Protein AF-A0A9N9TSX3-F1 (afdb_monomer_lite)

Radius of gyration: 35.43 Å; chains: 1; bounding box: 105×68×102 Å

Organism: Phyllotreta striolata (NCBI:txid444603)

Foldseek 3Di:
DPDPPPVVVVVVVVVVPPDDDDDDDDDDDDDDDDDPCQDWFDQQPDIDGLVVLVVVVLVLCVLCLVVVVVLCCVLVVPCVVVVLLVLLVVVVDAAQAEEEEELCQLCSSVVSNQVVCVVVVHYNAAYEYEYQHVVSNVNNVVVCVVVVGDPVRYHYDHDDLLDDPAAFQAGQEYEYEQGLLSRRCSLSSLLSRNRNHHVNHDYGYHHQAADPDPVVNVVCLCCQQQPQLVVCCVRSVGSPSSSSSSSSRVVDDHPVVVVVSNVVSPDDDPPVPPDPDDPPVVVVVVPPDDDDDDDDDDDDPVRVVVVVVVVVVVVLVVLLVVLVVSLVVLVVLLVVLVVVVVVLVVVLVVLVVLLVVLVVLLVVLVVLVVVLVVVVVVVVVVVCVVVPDDDDDDDDDDDDDDDDPDPDPPPPCPVVVVCPVVPVCPPPVVVVVPDDDDDDDDDDDPVVVSVVSSVVSVVSSVVSVVSVVVSSVVVSVSVVVVVVSVVSSVVSVVSSVVSVVVSVVSVVVVVVD

Sequence (513 aa):
MAVSWNKVNRLFTRLLDRKFVPFNTRYLAHEATTENNDKDTHFGFQTVKASEKHKKVYEVFENVANKYDLMNDAMSMGIHRFWKDYFMLSLSPTDNTKLLDVAGGTGDISFRFLNYVKNENLKNCHVTVLDINPHMLDVGQQRSKALKHDPNMIAWKEGNAEQLDLEDDSFDAYTIAFGIRNCTYIDKVLSEAYRVLKPGGRFMCMEFSHVHYPYFQWLYDKYSFQVVPVMGQILAGDWNSYQYLVESIRQFPTQENFKLMIEEAGFRSNNPFEEEDVDDETFLRNSRRPPPSTNNAQPTFEDQMQSFAEKKRAIEERTVTSTERSISILRDSEQIGIATAEELSRQREKLEKTDKQLDEINSTLRFSQKHINGIKSVFSSLKNYMAGRSDSPNSTTSSSTPSTVKQSTSNQNLEEKLSTYDRYDNHPATRLRERGYDEVNHSSSGSKDFSARLDANLQEMCSNITRLKGLASELGTEIDSQNDLIGNITDKAELADITITRQNKDMARILKK

Structure (mmCIF, N/CA/C/O backbone):
data_AF-A0A9N9TSX3-F1
#
_entry.id   AF-A0A9N9TSX3-F1
#
loop_
_atom_site.group_PDB
_atom_site.id
_atom_site.type_symbol
_atom_site.label_atom_id
_atom_site.label_alt_id
_atom_site.label_comp_id
_atom_site.label_asym_id
_atom_site.label_entity_id
_atom_site.label_seq_id
_atom_site.pdbx_PDB_ins_code
_atom_site.Cartn_x
_atom_site.Cartn_y
_atom_site.Cartn_z
_atom_site.occupancy
_atom_site.B_iso_or_equiv
_atom_site.auth_seq_id
_atom_site.auth_comp_id
_atom_site.auth_asym_id
_atom_site.auth_atom_id
_atom_site.pdbx_PDB_model_num
ATOM 1 N N . MET A 1 1 ? 17.334 -21.600 45.713 1.00 37.16 1 MET A N 1
ATOM 2 C CA . MET A 1 1 ? 16.417 -21.118 44.655 1.00 37.16 1 MET A CA 1
ATOM 3 C C . MET A 1 1 ? 16.536 -21.998 43.411 1.00 37.16 1 MET A C 1
ATOM 5 O O . MET A 1 1 ? 17.105 -21.581 42.417 1.00 37.16 1 MET A O 1
ATOM 9 N N . ALA A 1 2 ? 16.048 -23.240 43.474 1.00 38.75 2 ALA A N 1
ATOM 10 C CA . ALA A 1 2 ? 16.158 -24.194 42.366 1.00 38.75 2 ALA A CA 1
ATOM 11 C C . ALA A 1 2 ? 15.008 -25.216 42.407 1.00 38.75 2 ALA A C 1
ATOM 13 O O . ALA A 1 2 ? 15.254 -26.399 42.578 1.00 38.75 2 ALA A O 1
ATOM 14 N N . VAL A 1 3 ? 13.743 -24.769 42.335 1.00 33.75 3 VAL A N 1
ATOM 15 C CA . VAL A 1 3 ? 12.585 -25.693 42.203 1.00 33.75 3 VAL A CA 1
ATOM 16 C C . VAL A 1 3 ? 11.452 -25.163 41.293 1.00 33.75 3 VAL A C 1
ATOM 18 O O . VAL A 1 3 ? 10.605 -25.942 40.874 1.00 33.75 3 VAL A O 1
ATOM 21 N N . SER A 1 4 ? 11.423 -23.893 40.864 1.00 39.69 4 SER A N 1
ATOM 22 C CA . SER A 1 4 ? 10.224 -23.339 40.186 1.00 39.69 4 SER A CA 1
ATOM 23 C C . SER A 1 4 ? 10.300 -23.151 38.660 1.00 39.69 4 SER A C 1
ATOM 25 O O . SER A 1 4 ? 9.428 -22.495 38.100 1.00 39.69 4 SER A O 1
ATOM 27 N N . TRP A 1 5 ? 11.288 -23.724 37.962 1.00 34.72 5 TRP A N 1
ATOM 28 C CA . TRP A 1 5 ? 11.403 -23.593 36.493 1.00 34.72 5 TRP A CA 1
ATOM 29 C C . TRP A 1 5 ? 11.034 -24.862 35.701 1.00 34.72 5 TRP A C 1
ATOM 31 O O . TRP A 1 5 ? 10.618 -24.774 34.549 1.00 34.72 5 TRP A O 1
ATOM 41 N N . ASN A 1 6 ? 11.034 -26.043 36.330 1.00 35.22 6 ASN A N 1
ATOM 42 C CA . ASN A 1 6 ? 10.701 -27.299 35.638 1.00 35.22 6 ASN A CA 1
ATOM 43 C C . ASN A 1 6 ? 9.190 -27.567 35.493 1.00 35.22 6 ASN A C 1
ATOM 45 O O . ASN A 1 6 ? 8.799 -28.430 34.711 1.00 35.22 6 ASN A O 1
ATOM 49 N N . LYS A 1 7 ? 8.317 -26.841 36.211 1.00 37.84 7 LYS A N 1
ATOM 50 C CA . LYS A 1 7 ? 6.851 -26.995 36.087 1.00 37.84 7 LYS A CA 1
ATOM 51 C C . LYS A 1 7 ? 6.246 -26.181 34.940 1.00 37.84 7 LYS A C 1
ATOM 53 O O . LYS A 1 7 ? 5.290 -26.648 34.331 1.00 37.84 7 LYS A O 1
ATOM 58 N N . VAL A 1 8 ? 6.824 -25.024 34.610 1.00 40.41 8 VAL A N 1
ATOM 59 C CA . VAL A 1 8 ? 6.341 -24.166 33.512 1.00 40.41 8 VAL A CA 1
ATOM 60 C C . VAL A 1 8 ? 6.709 -24.772 32.156 1.00 40.41 8 VAL A C 1
ATOM 62 O O . VAL A 1 8 ? 5.859 -24.882 31.276 1.00 40.41 8 VAL A O 1
ATOM 65 N N . ASN A 1 9 ? 7.924 -25.317 32.029 1.00 35.12 9 ASN A N 1
ATOM 66 C CA . ASN A 1 9 ? 8.385 -25.915 30.774 1.00 35.12 9 ASN A CA 1
ATOM 67 C C . ASN A 1 9 ? 7.628 -27.208 30.401 1.00 35.12 9 ASN A C 1
ATOM 69 O O . ASN A 1 9 ? 7.469 -27.531 29.228 1.00 35.12 9 ASN A O 1
ATOM 73 N N . ARG A 1 10 ? 7.097 -27.928 31.403 1.00 34.97 10 ARG A N 1
ATOM 74 C CA . ARG A 1 10 ? 6.355 -29.191 31.228 1.00 34.97 10 ARG A CA 1
ATOM 75 C C . ARG A 1 10 ? 4.875 -28.996 30.870 1.00 34.97 10 ARG A C 1
ATOM 77 O O . ARG A 1 10 ? 4.250 -29.929 30.369 1.00 34.97 10 ARG A O 1
ATOM 84 N N . LEU A 1 11 ? 4.316 -27.807 31.127 1.00 35.78 11 LEU A N 1
ATOM 85 C CA . LEU A 1 11 ? 2.989 -27.416 30.636 1.00 35.78 11 LEU A CA 1
ATOM 86 C C . LEU A 1 11 ? 3.060 -26.918 29.185 1.00 35.78 11 LEU A C 1
ATOM 88 O O . LEU A 1 11 ? 2.173 -27.233 28.399 1.00 35.78 11 LEU A O 1
ATOM 92 N N . PHE A 1 12 ? 4.143 -26.222 28.823 1.00 34.81 12 PHE A N 1
ATOM 93 C CA . PHE A 1 12 ? 4.349 -25.695 27.471 1.00 34.81 12 PHE A CA 1
ATOM 94 C C . PHE A 1 12 ? 4.609 -26.800 26.431 1.00 34.81 12 PHE A C 1
ATOM 96 O O . PHE A 1 12 ? 4.052 -26.761 25.339 1.00 34.81 12 PHE A O 1
ATOM 103 N N . THR A 1 13 ? 5.351 -27.855 26.789 1.00 36.75 13 THR A N 1
ATOM 104 C CA . THR A 1 13 ? 5.583 -29.010 25.893 1.00 36.75 13 THR A CA 1
ATOM 105 C C . THR A 1 13 ? 4.351 -29.903 25.714 1.00 36.75 13 THR A C 1
ATOM 107 O O . THR A 1 13 ? 4.156 -30.469 24.647 1.00 36.75 13 THR A O 1
ATOM 110 N N . ARG A 1 14 ? 3.448 -29.986 26.703 1.00 33.41 14 ARG A N 1
ATOM 111 C CA . ARG A 1 14 ? 2.209 -30.784 26.583 1.00 33.41 14 ARG A CA 1
ATOM 112 C C . ARG A 1 14 ? 1.110 -30.131 25.740 1.00 33.41 14 ARG A C 1
ATOM 114 O O . ARG A 1 14 ? 0.177 -30.827 25.346 1.00 33.41 14 ARG A O 1
ATOM 121 N N . LEU A 1 15 ? 1.212 -28.830 25.466 1.00 31.92 15 LEU A N 1
ATOM 122 C CA . LEU A 1 15 ? 0.281 -28.096 24.602 1.00 31.92 15 LEU A CA 1
ATOM 123 C C . LEU A 1 15 ? 0.704 -28.094 23.123 1.00 31.92 15 LEU A C 1
ATOM 125 O O . LEU A 1 15 ? -0.143 -27.849 22.270 1.00 31.92 15 LEU A O 1
ATOM 129 N N . LEU A 1 16 ? 1.961 -28.435 22.814 1.00 33.56 16 LEU A N 1
ATOM 130 C CA . LEU A 1 16 ? 2.486 -28.498 21.442 1.00 33.56 16 LEU A CA 1
ATOM 131 C C . LEU A 1 16 ? 2.428 -29.905 20.807 1.00 33.56 16 LEU A C 1
ATOM 133 O O . LEU A 1 16 ? 2.492 -30.017 19.590 1.00 33.56 16 LEU A O 1
ATOM 137 N N . ASP A 1 17 ? 2.186 -30.964 21.590 1.00 31.94 17 ASP A N 1
ATOM 138 C CA . ASP A 1 17 ? 2.115 -32.359 21.099 1.00 31.94 17 ASP A CA 1
ATOM 139 C C . ASP A 1 17 ? 0.700 -32.842 20.708 1.00 31.94 17 ASP A C 1
ATOM 141 O O . ASP A 1 17 ? 0.460 -34.030 20.485 1.00 31.94 17 ASP A O 1
ATOM 145 N N . ARG A 1 18 ? -0.282 -31.940 20.591 1.00 35.72 18 ARG A N 1
ATOM 146 C CA . ARG A 1 18 ? -1.629 -32.276 20.095 1.00 35.72 18 ARG A CA 1
ATOM 147 C C . ARG A 1 18 ? -2.008 -31.424 18.890 1.00 35.72 18 ARG A C 1
ATOM 149 O O . ARG A 1 18 ? -2.880 -30.571 18.996 1.00 35.72 18 ARG A O 1
ATOM 156 N N . LYS A 1 19 ? -1.348 -31.697 17.758 1.00 33.94 19 LYS A N 1
ATOM 157 C CA . LYS A 1 19 ? -1.862 -31.667 16.367 1.00 33.94 19 LYS A CA 1
ATOM 158 C C . LYS A 1 19 ? -0.678 -31.772 15.390 1.00 33.94 19 LYS A C 1
ATOM 160 O O . LYS A 1 19 ? -0.376 -30.845 14.655 1.00 33.94 19 LYS A O 1
ATOM 165 N N . PHE A 1 20 ? -0.018 -32.926 15.373 1.00 24.91 20 PHE A N 1
ATOM 166 C CA . PHE A 1 20 ? 0.793 -33.353 14.233 1.00 24.91 20 PHE A CA 1
ATOM 167 C C . PHE A 1 20 ? 0.120 -34.597 13.655 1.00 24.91 20 PHE A C 1
ATOM 169 O O . PHE A 1 20 ? 0.183 -35.677 14.237 1.00 24.91 20 PHE A O 1
ATOM 176 N N . VAL A 1 21 ? -0.601 -34.425 12.548 1.00 28.44 21 VAL A N 1
ATOM 177 C CA . VAL A 1 21 ? -1.036 -35.542 11.705 1.00 28.44 21 VAL A CA 1
ATOM 178 C C . VAL A 1 21 ? 0.033 -35.676 10.620 1.00 28.44 21 VAL A C 1
ATOM 180 O O . VAL A 1 21 ? 0.250 -34.705 9.895 1.00 28.44 21 VAL A O 1
ATOM 183 N N . PRO A 1 22 ? 0.748 -36.808 10.511 1.00 26.73 22 PRO A N 1
ATOM 184 C CA . PRO A 1 22 ? 1.758 -36.968 9.478 1.00 26.73 22 PRO A CA 1
ATOM 185 C C . PRO A 1 22 ? 1.073 -37.085 8.112 1.00 26.73 22 PRO A C 1
ATOM 187 O O . PRO A 1 22 ? 0.210 -37.939 7.902 1.00 26.73 22 PRO A O 1
ATOM 190 N N . PHE A 1 23 ? 1.463 -36.205 7.192 1.00 26.92 23 PHE A N 1
ATOM 191 C CA . PHE A 1 23 ? 1.046 -36.232 5.795 1.00 26.92 23 PHE A CA 1
ATOM 192 C C . PHE A 1 23 ? 1.714 -37.440 5.129 1.00 26.92 23 PHE A C 1
ATOM 194 O O . PHE A 1 23 ? 2.930 -37.466 4.952 1.00 26.92 23 PHE A O 1
ATOM 201 N N . ASN A 1 24 ? 0.932 -38.480 4.840 1.00 24.72 24 ASN A N 1
ATOM 202 C CA . ASN A 1 24 ? 1.427 -39.701 4.218 1.00 24.72 24 ASN A CA 1
ATOM 203 C C . ASN A 1 24 ? 1.159 -39.634 2.712 1.00 24.72 24 ASN A C 1
ATOM 205 O O . ASN A 1 24 ? 0.012 -39.582 2.269 1.00 24.72 24 ASN A O 1
ATOM 209 N N . THR A 1 25 ? 2.233 -39.632 1.933 1.00 29.92 25 THR A N 1
ATOM 210 C CA . THR A 1 25 ? 2.227 -39.618 0.472 1.00 29.92 25 THR A CA 1
ATOM 211 C C . THR A 1 25 ? 1.677 -40.940 -0.060 1.00 29.92 25 THR A C 1
ATOM 213 O O . THR A 1 25 ? 2.301 -41.990 0.099 1.00 29.92 25 THR A O 1
ATOM 216 N N . ARG A 1 26 ? 0.530 -40.910 -0.744 1.00 26.06 26 ARG A N 1
ATOM 217 C CA . ARG A 1 26 ? 0.137 -41.979 -1.671 1.00 26.06 26 ARG A CA 1
ATOM 218 C C . ARG A 1 26 ? -0.662 -41.403 -2.835 1.00 26.06 26 ARG A C 1
ATOM 220 O O . ARG A 1 26 ? -1.842 -41.101 -2.714 1.00 26.06 26 ARG A O 1
ATOM 227 N N . TYR A 1 27 ? 0.030 -41.271 -3.961 1.00 30.06 27 TYR A N 1
ATOM 228 C CA . TYR A 1 27 ? -0.558 -41.125 -5.285 1.00 30.06 27 TYR A CA 1
ATOM 229 C C . TYR A 1 27 ? -1.367 -42.379 -5.620 1.00 30.06 27 TYR A C 1
ATOM 231 O O . TYR A 1 27 ? -0.791 -43.462 -5.702 1.00 30.06 27 TYR A O 1
ATOM 239 N N . LEU A 1 28 ? -2.666 -42.220 -5.867 1.00 28.47 28 LEU A N 1
ATOM 240 C CA . LEU A 1 28 ? -3.430 -43.067 -6.778 1.00 28.47 28 LEU A CA 1
ATOM 241 C C . LEU A 1 28 ? -4.434 -42.182 -7.521 1.00 28.47 28 LEU A C 1
ATOM 243 O O . LEU A 1 28 ? -5.165 -41.403 -6.917 1.00 28.47 28 LEU A O 1
ATOM 247 N N . ALA A 1 29 ? -4.397 -42.291 -8.843 1.00 34.97 29 ALA A N 1
ATOM 248 C CA . ALA A 1 29 ? -5.272 -41.610 -9.777 1.00 34.97 29 ALA A CA 1
ATOM 249 C C . ALA A 1 29 ? -6.712 -42.139 -9.680 1.00 34.97 29 ALA A C 1
ATOM 251 O O . ALA A 1 29 ? -6.903 -43.353 -9.665 1.00 34.97 29 ALA A O 1
ATOM 252 N N . HIS A 1 30 ? -7.704 -41.243 -9.698 1.00 27.31 30 HIS A N 1
ATOM 253 C CA . HIS A 1 30 ? -8.979 -41.489 -10.377 1.00 27.31 30 HIS A CA 1
ATOM 254 C C . HIS A 1 30 ? -9.752 -40.180 -10.616 1.00 27.31 30 HIS A C 1
ATOM 256 O O . HIS A 1 30 ? -10.054 -39.456 -9.678 1.00 27.31 30 HIS A O 1
ATOM 262 N N . GLU A 1 31 ? -9.993 -39.933 -11.905 1.00 27.61 31 GLU A N 1
ATOM 263 C CA . GLU A 1 31 ? -11.131 -39.299 -12.595 1.00 27.61 31 GLU A CA 1
ATOM 264 C C . GLU A 1 31 ? -11.880 -38.068 -12.054 1.00 27.61 31 GLU A C 1
ATOM 266 O O . GLU A 1 31 ? -12.165 -37.874 -10.880 1.00 27.61 31 GLU A O 1
ATOM 271 N N . ALA A 1 32 ? -12.242 -37.243 -13.038 1.00 37.88 32 ALA A N 1
ATOM 272 C CA . ALA A 1 32 ? -12.840 -35.930 -12.942 1.00 37.88 32 ALA A CA 1
ATOM 273 C C . ALA A 1 32 ? -14.290 -35.934 -12.438 1.00 37.88 32 ALA A C 1
ATOM 275 O O . ALA A 1 32 ? -15.166 -36.536 -13.054 1.00 37.88 32 ALA A O 1
ATOM 276 N N . THR A 1 33 ? -14.550 -35.094 -11.436 1.00 28.14 33 THR A N 1
ATOM 277 C CA . THR A 1 33 ? -15.821 -34.382 -11.256 1.00 28.14 33 THR A CA 1
ATOM 278 C C . THR A 1 33 ? -15.531 -32.985 -10.714 1.00 28.14 33 THR A C 1
ATOM 280 O O . THR A 1 33 ? -14.785 -32.817 -9.753 1.00 28.14 33 THR A O 1
ATOM 283 N N . THR A 1 34 ? -16.099 -31.980 -11.371 1.00 35.97 34 THR A N 1
ATOM 284 C CA . THR A 1 34 ? -16.010 -30.548 -11.078 1.00 35.97 34 THR A CA 1
ATOM 285 C C . THR A 1 34 ? -16.671 -30.226 -9.732 1.00 35.97 34 THR A C 1
ATOM 287 O O . THR A 1 34 ? -17.848 -29.882 -9.674 1.00 35.97 34 THR A O 1
ATOM 290 N N . GLU A 1 35 ? -15.916 -30.319 -8.638 1.00 32.56 35 GLU A N 1
ATOM 291 C CA . GLU A 1 35 ? -16.238 -29.637 -7.382 1.00 32.56 35 GLU A CA 1
ATOM 292 C C . GLU A 1 35 ? -15.391 -28.367 -7.276 1.00 32.56 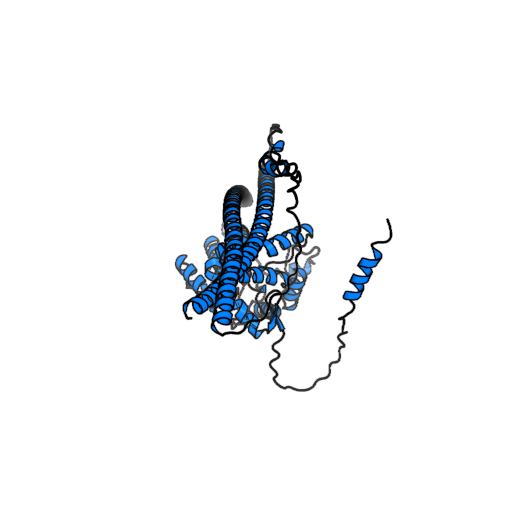35 GLU A C 1
ATOM 294 O O . GLU A 1 35 ? -14.166 -28.387 -7.417 1.00 32.56 35 GLU A O 1
ATOM 299 N N . ASN A 1 36 ? -16.067 -27.239 -7.066 1.00 44.81 36 ASN A N 1
ATOM 300 C CA . ASN A 1 36 ? -15.461 -25.933 -6.868 1.00 44.81 36 ASN A CA 1
ATOM 301 C C . ASN A 1 36 ? -14.697 -25.947 -5.532 1.00 44.81 36 ASN A C 1
ATOM 303 O O . ASN A 1 36 ? -15.267 -25.686 -4.473 1.00 44.81 36 ASN A O 1
ATOM 307 N N . ASN A 1 37 ? -13.419 -26.323 -5.590 1.00 42.66 37 ASN A N 1
ATOM 308 C CA . ASN A 1 37 ? -12.470 -26.289 -4.481 1.00 42.66 37 ASN A CA 1
ATOM 309 C C . ASN A 1 37 ? -12.159 -24.820 -4.131 1.00 42.66 37 ASN A C 1
ATOM 311 O O . ASN A 1 37 ? -11.092 -24.303 -4.462 1.00 42.66 37 ASN A O 1
ATOM 315 N N . ASP A 1 38 ? -13.111 -24.126 -3.503 1.00 56.75 38 ASP A N 1
ATOM 316 C CA . ASP A 1 38 ? -12.904 -22.790 -2.933 1.00 56.75 38 ASP A CA 1
ATOM 317 C C . ASP A 1 38 ? -11.999 -22.953 -1.705 1.00 56.75 38 ASP A C 1
ATOM 319 O O . ASP A 1 38 ? -12.464 -23.172 -0.586 1.00 56.75 38 ASP A O 1
ATOM 323 N N . LYS A 1 39 ? -10.686 -23.005 -1.958 1.00 74.38 39 LYS A N 1
ATOM 324 C CA . LYS A 1 39 ? -9.655 -23.206 -0.937 1.00 74.38 39 LYS A CA 1
ATOM 325 C C . LYS A 1 39 ? -9.680 -22.040 0.052 1.00 74.38 39 LYS A C 1
ATOM 327 O O . LYS A 1 39 ? -9.846 -20.884 -0.340 1.00 74.38 39 LYS A O 1
ATOM 332 N N . ASP A 1 40 ? -9.448 -22.354 1.320 1.00 81.06 40 ASP A N 1
ATOM 333 C CA . ASP A 1 40 ? -9.314 -21.352 2.372 1.00 81.06 40 ASP A CA 1
ATOM 334 C C . ASP A 1 40 ? -8.072 -20.467 2.141 1.00 81.06 40 ASP A C 1
ATOM 336 O O . ASP A 1 40 ? -7.033 -20.919 1.655 1.00 81.06 40 ASP A O 1
ATOM 340 N N . THR A 1 41 ? -8.188 -19.191 2.498 1.00 81.94 41 THR A N 1
ATOM 341 C CA . THR A 1 41 ? -7.141 -18.163 2.453 1.00 81.94 41 THR A CA 1
ATOM 342 C C . THR A 1 41 ? -7.245 -17.259 3.689 1.00 81.94 41 THR A C 1
ATOM 344 O O . THR A 1 41 ? -8.135 -17.417 4.528 1.00 81.94 41 THR A O 1
ATOM 347 N N . HIS A 1 42 ? -6.342 -16.290 3.819 1.00 78.38 42 HIS A N 1
ATOM 348 C CA . HIS A 1 42 ? -6.283 -15.382 4.964 1.00 78.38 42 HIS A CA 1
ATOM 349 C C . HIS A 1 42 ? -6.746 -13.966 4.601 1.00 78.38 42 HIS A C 1
ATOM 351 O O . HIS A 1 42 ? -6.273 -13.374 3.627 1.00 78.38 42 HIS A O 1
ATOM 357 N N . PHE A 1 43 ? -7.640 -13.414 5.421 1.00 79.88 43 PHE A N 1
ATOM 358 C CA . PHE A 1 43 ? -7.967 -11.990 5.491 1.00 79.88 43 PHE A CA 1
ATOM 359 C C . PHE A 1 43 ? -7.513 -11.489 6.863 1.00 79.88 43 PHE A C 1
ATOM 361 O O . PHE A 1 43 ? -8.202 -11.686 7.866 1.00 79.88 43 PHE A O 1
ATOM 368 N N . GLY A 1 44 ? -6.301 -10.933 6.916 1.00 83.56 44 GLY A N 1
ATOM 369 C CA . GLY A 1 44 ? -5.637 -10.669 8.187 1.00 83.56 44 GLY A CA 1
ATOM 370 C C . GLY A 1 44 ? -5.481 -11.962 8.997 1.00 83.56 44 GLY A C 1
ATOM 371 O O . GLY A 1 44 ? -4.989 -12.961 8.478 1.00 83.56 44 GLY A O 1
ATOM 372 N N . PHE A 1 45 ? -5.931 -11.981 10.249 1.00 82.00 45 PHE A N 1
ATOM 373 C CA . PHE A 1 45 ? -5.917 -13.188 11.089 1.00 82.00 45 PHE A CA 1
ATOM 374 C C . PHE A 1 45 ? -7.142 -14.094 10.918 1.00 82.00 45 PHE A C 1
ATOM 376 O O . PHE A 1 45 ? -7.195 -15.181 11.499 1.00 82.00 45 PHE A O 1
ATOM 383 N N . GLN A 1 46 ? -8.118 -13.692 10.104 1.00 79.19 46 GLN A N 1
ATOM 384 C CA . GLN A 1 46 ? -9.293 -14.506 9.811 1.00 79.19 46 GLN A CA 1
ATOM 385 C C . GLN A 1 46 ? -9.006 -15.468 8.656 1.00 79.19 46 GLN A C 1
ATOM 387 O O . GLN A 1 46 ? -8.474 -15.077 7.618 1.00 79.19 46 GLN A O 1
ATOM 392 N N . THR A 1 47 ? -9.408 -16.730 8.813 1.00 81.69 47 THR A N 1
ATOM 393 C CA . THR A 1 47 ? -9.467 -17.677 7.690 1.00 81.69 47 THR A CA 1
ATOM 394 C C . THR A 1 47 ? -10.801 -17.492 6.977 1.00 81.69 47 THR A C 1
ATOM 396 O O . THR A 1 47 ? -11.851 -17.523 7.618 1.00 81.69 47 THR A O 1
ATOM 399 N N . VAL A 1 48 ? -10.758 -17.250 5.671 1.00 82.69 48 VAL A N 1
ATOM 400 C CA . VAL A 1 48 ? -11.921 -16.985 4.815 1.00 82.69 48 VAL A CA 1
ATOM 401 C C . VAL A 1 48 ? -11.793 -17.780 3.524 1.00 82.69 48 VAL A C 1
ATOM 403 O O . VAL A 1 48 ? -10.698 -18.196 3.156 1.00 82.69 48 VAL A O 1
ATOM 406 N N . LYS A 1 49 ? -12.890 -17.952 2.792 1.00 85.19 49 LYS A N 1
ATOM 407 C CA . LYS A 1 49 ? -12.818 -18.538 1.450 1.00 85.19 49 LYS A CA 1
ATOM 408 C C . LYS A 1 49 ? -12.141 -17.581 0.471 1.00 85.19 49 LYS A C 1
ATOM 410 O O . LYS A 1 49 ? -12.264 -16.361 0.612 1.00 85.19 49 LYS A O 1
ATOM 415 N N . ALA A 1 50 ? -11.462 -18.119 -0.541 1.00 79.69 50 ALA A N 1
ATOM 416 C CA . ALA A 1 50 ? -10.829 -17.319 -1.591 1.00 79.69 50 ALA A CA 1
ATOM 417 C C . ALA A 1 50 ? -11.824 -16.360 -2.264 1.00 79.69 50 ALA A C 1
ATOM 419 O O . ALA A 1 50 ? -11.526 -15.176 -2.430 1.00 79.69 50 ALA A O 1
ATOM 420 N N . SER A 1 51 ? -13.040 -16.835 -2.546 1.00 78.38 51 SER A N 1
ATOM 421 C CA . SER A 1 51 ? -14.109 -16.008 -3.119 1.00 78.38 51 SER A CA 1
ATOM 422 C C . SER A 1 51 ? -14.559 -14.832 -2.230 1.00 78.38 51 SER A C 1
ATOM 424 O O . SER A 1 51 ? -15.009 -13.802 -2.737 1.00 78.38 51 SER A O 1
ATOM 426 N N . GLU A 1 52 ? -14.424 -14.955 -0.906 1.00 81.94 52 GLU A N 1
ATOM 427 C CA . GLU A 1 52 ? -14.812 -13.933 0.074 1.00 81.94 52 GLU A CA 1
ATOM 428 C C . GLU A 1 52 ? -13.701 -12.922 0.357 1.00 81.94 52 GLU A C 1
ATOM 430 O O . GLU A 1 52 ? -13.997 -11.742 0.562 1.00 81.94 52 GLU A O 1
ATOM 435 N N . LYS A 1 53 ? -12.429 -13.352 0.341 1.00 83.19 53 LYS A N 1
ATOM 436 C CA . LYS A 1 53 ? -11.274 -12.463 0.550 1.00 83.19 53 LYS A CA 1
ATOM 437 C C . LYS A 1 53 ? -11.326 -11.283 -0.408 1.00 83.19 53 LYS A C 1
ATOM 439 O O . LYS A 1 53 ? -11.190 -10.143 0.025 1.00 83.19 53 LYS A O 1
ATOM 444 N N . HIS A 1 54 ? -11.586 -11.559 -1.683 1.00 78.81 54 HIS A N 1
ATOM 445 C CA . HIS A 1 54 ? -11.618 -10.531 -2.713 1.00 78.81 54 HIS A CA 1
ATOM 446 C C . HIS A 1 54 ? -12.619 -9.407 -2.393 1.00 78.81 54 HIS A C 1
ATOM 448 O O . HIS A 1 54 ? -12.260 -8.234 -2.442 1.00 78.81 54 HIS A O 1
ATOM 454 N N . LYS A 1 55 ? -13.840 -9.761 -1.967 1.00 82.75 55 LYS A N 1
ATOM 455 C CA . LYS A 1 55 ? -14.879 -8.786 -1.595 1.00 82.75 55 LYS A CA 1
ATOM 456 C C . LYS A 1 55 ? -14.495 -7.963 -0.367 1.00 82.75 55 LYS A C 1
ATOM 458 O O . LYS A 1 55 ? -14.641 -6.748 -0.379 1.00 82.75 55 LYS A O 1
ATOM 463 N N . LYS A 1 56 ? -13.950 -8.606 0.670 1.00 81.69 56 LYS A N 1
ATOM 464 C CA . LYS A 1 56 ? -13.520 -7.899 1.886 1.00 81.69 56 LYS A CA 1
ATOM 465 C C . LYS A 1 56 ? -12.381 -6.917 1.608 1.00 81.69 56 LYS A C 1
ATOM 467 O O . LYS A 1 56 ? -12.385 -5.805 2.121 1.00 81.69 56 LYS A O 1
ATOM 472 N N . VAL A 1 57 ? -11.409 -7.318 0.785 1.00 80.25 57 VAL A N 1
ATOM 473 C CA . VAL A 1 57 ? -10.320 -6.430 0.357 1.00 80.25 57 VAL A CA 1
ATOM 474 C C . VAL A 1 57 ? -10.871 -5.261 -0.463 1.00 80.25 57 VAL A C 1
ATOM 476 O O . VAL A 1 57 ? -10.467 -4.124 -0.236 1.00 80.25 57 VAL A O 1
ATOM 479 N N . TYR A 1 58 ? -11.816 -5.519 -1.370 1.00 81.81 58 TYR A N 1
ATOM 480 C CA . TYR A 1 58 ? -12.466 -4.477 -2.162 1.00 81.81 58 TYR A CA 1
ATOM 481 C C . TYR A 1 58 ? -13.100 -3.391 -1.277 1.00 81.81 58 TYR A C 1
ATOM 483 O O . TYR A 1 58 ? -12.790 -2.213 -1.453 1.00 81.81 58 TYR A O 1
ATOM 491 N N . GLU A 1 59 ? -13.906 -3.787 -0.285 1.00 80.44 59 GLU A N 1
ATOM 492 C CA . GLU A 1 59 ? -14.576 -2.866 0.650 1.00 80.44 59 GLU A CA 1
ATOM 493 C C . GLU A 1 59 ? -13.576 -2.014 1.453 1.00 80.44 59 GLU A C 1
ATOM 495 O O . GLU A 1 59 ? -13.782 -0.814 1.638 1.00 80.44 59 GLU A O 1
ATOM 500 N N . VAL A 1 60 ? -12.454 -2.604 1.889 1.00 79.12 60 VAL A N 1
ATOM 501 C CA . VAL A 1 60 ? -11.377 -1.870 2.580 1.00 79.12 60 VAL A CA 1
ATOM 502 C C . VAL A 1 60 ? -10.810 -0.762 1.688 1.00 79.12 60 VAL A C 1
ATOM 504 O O . VAL A 1 60 ? -10.665 0.380 2.124 1.00 79.12 60 VAL A O 1
ATOM 507 N N . PHE A 1 61 ? -10.496 -1.065 0.426 1.00 75.81 61 PHE A N 1
ATOM 508 C CA . PHE A 1 61 ? -9.889 -0.077 -0.469 1.00 75.81 61 PHE A CA 1
ATOM 509 C C . PHE A 1 61 ? -10.878 0.979 -0.965 1.00 75.81 61 PHE A C 1
ATOM 511 O O . PHE A 1 61 ? -10.482 2.131 -1.129 1.00 75.81 61 PHE A O 1
ATOM 518 N N . GLU A 1 62 ? -12.156 0.635 -1.126 1.00 76.44 62 GLU A N 1
ATOM 519 C CA . GLU A 1 62 ? -13.212 1.602 -1.443 1.00 76.44 62 GLU A CA 1
ATOM 520 C C . GLU A 1 62 ? -13.323 2.690 -0.360 1.00 76.44 62 GLU A C 1
ATOM 522 O O . GLU A 1 62 ? -13.331 3.884 -0.667 1.00 76.44 62 GLU A O 1
ATOM 527 N N . ASN A 1 63 ? -13.300 2.294 0.916 1.00 71.75 63 ASN A N 1
ATOM 528 C CA . ASN A 1 63 ? -13.402 3.224 2.044 1.00 71.75 63 ASN A CA 1
ATOM 529 C C . ASN A 1 63 ? -12.148 4.093 2.232 1.00 71.75 63 ASN A C 1
ATOM 531 O O . ASN A 1 63 ? -12.234 5.239 2.689 1.00 71.75 63 ASN A O 1
ATOM 535 N N . VAL A 1 64 ? -10.973 3.570 1.868 1.00 70.69 64 VAL A N 1
ATOM 536 C CA . VAL A 1 64 ? -9.684 4.221 2.145 1.00 70.69 64 VAL A CA 1
ATOM 537 C C . VAL A 1 64 ? -9.154 5.035 0.958 1.00 70.69 64 VAL A C 1
ATOM 539 O O . VAL A 1 64 ? -8.354 5.943 1.181 1.00 70.69 64 VAL A O 1
ATOM 542 N N . ALA A 1 65 ? -9.614 4.807 -0.278 1.00 65.56 65 ALA A N 1
ATOM 543 C CA . ALA A 1 65 ? -9.073 5.423 -1.501 1.00 65.56 65 ALA A CA 1
ATOM 544 C C . ALA A 1 65 ? -8.832 6.945 -1.397 1.00 65.56 65 ALA A C 1
ATOM 546 O O . ALA A 1 65 ? -7.740 7.433 -1.690 1.00 65.56 65 ALA A O 1
ATOM 547 N N . ASN A 1 66 ? -9.817 7.702 -0.897 1.00 65.62 66 ASN A N 1
ATOM 548 C CA . ASN A 1 66 ? -9.729 9.166 -0.772 1.00 65.62 66 ASN A CA 1
ATOM 549 C C . ASN A 1 66 ? -8.771 9.649 0.331 1.00 65.62 66 ASN A C 1
ATOM 551 O O . ASN A 1 66 ? -8.334 10.799 0.312 1.00 65.62 66 ASN A O 1
ATOM 555 N N . LYS A 1 67 ? -8.453 8.790 1.304 1.00 68.94 67 LYS A N 1
ATOM 556 C CA . LYS A 1 67 ? -7.602 9.100 2.465 1.00 68.94 67 LYS A CA 1
ATOM 557 C C . LYS A 1 67 ? -6.255 8.375 2.414 1.00 68.94 67 LYS A C 1
ATOM 559 O O . LYS A 1 67 ? -5.425 8.575 3.295 1.00 68.94 67 LYS A O 1
ATOM 564 N N . TYR A 1 68 ? -6.021 7.575 1.376 1.00 66.75 68 TYR A N 1
ATOM 565 C CA . TYR A 1 68 ? -4.874 6.682 1.239 1.00 66.75 68 TYR A CA 1
ATOM 566 C C . TYR A 1 68 ? -3.528 7.403 1.416 1.00 66.75 68 TYR A C 1
ATOM 568 O O . TYR A 1 68 ? -2.678 6.947 2.179 1.00 66.75 68 TYR A O 1
ATOM 576 N N . ASP A 1 69 ? -3.354 8.575 0.802 1.00 65.12 69 ASP A N 1
ATOM 577 C CA . ASP A 1 69 ? -2.101 9.337 0.902 1.00 65.12 69 ASP A CA 1
ATOM 578 C C . ASP A 1 69 ? -1.886 9.964 2.280 1.00 65.12 69 ASP A C 1
ATOM 580 O O . ASP A 1 69 ? -0.793 9.849 2.829 1.00 65.12 69 ASP A O 1
ATOM 584 N N . LEU A 1 70 ? -2.933 10.554 2.873 1.00 67.31 70 LEU A N 1
ATOM 585 C CA . LEU A 1 70 ? -2.878 11.114 4.230 1.00 67.31 70 LEU A CA 1
ATOM 586 C C . LEU A 1 70 ? -2.436 10.047 5.239 1.00 67.31 70 LEU A C 1
ATOM 588 O O . LEU A 1 70 ? -1.718 10.320 6.197 1.00 67.31 70 LEU A O 1
ATOM 592 N N . MET A 1 71 ? -2.872 8.815 5.005 1.00 68.38 71 MET A N 1
ATOM 593 C CA . MET A 1 71 ? -2.644 7.680 5.886 1.00 68.38 71 MET A CA 1
ATOM 594 C C . MET A 1 71 ? -1.256 7.100 5.689 1.00 68.38 71 MET A C 1
ATOM 596 O O . MET A 1 71 ? -0.557 6.864 6.669 1.00 68.38 71 MET A O 1
ATOM 600 N N . ASN A 1 72 ? -0.810 6.957 4.443 1.00 69.62 72 ASN A N 1
ATOM 601 C CA . ASN A 1 72 ? 0.576 6.606 4.160 1.00 69.62 72 ASN A CA 1
ATOM 602 C C . ASN A 1 72 ? 1.547 7.643 4.743 1.00 69.62 72 ASN A C 1
ATOM 604 O O . ASN A 1 72 ? 2.571 7.264 5.312 1.00 69.62 72 ASN A O 1
ATOM 608 N N . ASP A 1 73 ? 1.224 8.937 4.654 1.00 66.19 73 ASP A N 1
ATOM 609 C CA . ASP A 1 73 ? 2.023 10.011 5.249 1.00 66.19 73 ASP A CA 1
ATOM 610 C C . ASP A 1 73 ? 2.064 9.903 6.779 1.00 66.19 73 ASP A C 1
ATOM 612 O O . ASP A 1 73 ? 3.151 9.943 7.357 1.00 66.19 73 ASP A O 1
ATOM 616 N N . ALA A 1 74 ? 0.915 9.703 7.431 1.00 64.25 74 ALA A N 1
ATOM 617 C CA . ALA A 1 74 ? 0.828 9.581 8.885 1.00 64.25 74 ALA A CA 1
ATOM 618 C C . ALA A 1 74 ? 1.533 8.320 9.419 1.00 64.25 74 ALA A C 1
ATOM 620 O O . ALA A 1 74 ? 2.295 8.395 10.381 1.00 64.25 74 ALA A O 1
ATOM 621 N N . MET A 1 75 ? 1.319 7.164 8.784 1.00 64.19 75 MET A N 1
ATOM 622 C CA . MET A 1 75 ? 1.852 5.875 9.245 1.00 64.19 75 MET A CA 1
ATOM 623 C C . MET A 1 75 ? 3.351 5.725 8.999 1.00 64.19 75 MET A C 1
ATOM 625 O O . MET A 1 75 ? 4.041 5.080 9.785 1.00 64.19 75 MET A O 1
ATOM 629 N N . SER A 1 76 ? 3.872 6.301 7.914 1.00 63.16 76 SER A N 1
ATOM 630 C CA . SER A 1 76 ? 5.301 6.229 7.607 1.00 63.16 76 SER A CA 1
ATOM 631 C C . SER A 1 76 ? 6.068 7.486 8.022 1.00 63.16 76 SER A C 1
ATOM 633 O O . SER A 1 76 ? 7.233 7.611 7.648 1.00 63.16 76 SER A O 1
ATOM 635 N N . MET A 1 77 ? 5.413 8.474 8.643 1.00 65.06 77 MET A N 1
ATOM 636 C CA . MET A 1 77 ? 5.970 9.818 8.868 1.00 65.06 77 MET A CA 1
ATOM 637 C C . MET A 1 77 ? 6.578 10.427 7.583 1.00 65.06 77 MET A C 1
ATOM 639 O O . MET A 1 77 ? 7.658 11.013 7.598 1.00 65.06 77 MET A O 1
ATOM 643 N N . GLY A 1 78 ? 5.935 10.196 6.432 1.00 69.94 78 GLY A N 1
ATOM 644 C CA . GLY A 1 78 ? 6.395 10.636 5.105 1.00 69.94 78 GLY A CA 1
ATOM 645 C C . GLY A 1 78 ? 7.577 9.861 4.493 1.00 69.94 78 GLY A C 1
ATOM 646 O O . GLY A 1 78 ? 7.887 10.064 3.318 1.00 69.94 78 GLY A O 1
ATOM 647 N N . ILE A 1 79 ? 8.210 8.932 5.225 1.00 74.56 79 ILE A N 1
ATOM 648 C CA . ILE A 1 79 ? 9.376 8.159 4.749 1.00 74.56 79 ILE A CA 1
ATOM 649 C C . ILE A 1 79 ? 9.061 7.322 3.500 1.00 74.56 79 ILE A C 1
ATOM 651 O O . ILE A 1 79 ? 9.916 7.165 2.629 1.00 74.56 79 ILE A O 1
ATOM 655 N N . HIS A 1 80 ? 7.824 6.842 3.347 1.00 73.12 80 HIS A N 1
ATOM 656 C CA . HIS A 1 80 ? 7.424 6.038 2.193 1.00 73.12 80 HIS A CA 1
ATOM 657 C C . HIS A 1 80 ? 7.643 6.754 0.850 1.00 73.12 80 HIS A C 1
ATOM 659 O O . HIS A 1 80 ? 7.787 6.094 -0.177 1.00 73.12 80 HIS A O 1
ATOM 665 N N . ARG A 1 81 ? 7.676 8.094 0.835 1.00 78.31 81 ARG A N 1
ATOM 666 C CA . ARG A 1 81 ? 7.969 8.876 -0.372 1.00 78.31 81 ARG A CA 1
ATOM 667 C C . ARG A 1 81 ? 9.397 8.611 -0.848 1.00 78.31 81 ARG A C 1
ATOM 669 O O . ARG A 1 81 ? 9.578 8.351 -2.031 1.00 78.31 81 ARG A O 1
ATOM 676 N N . PHE A 1 82 ? 10.363 8.554 0.074 1.00 80.25 82 PHE A N 1
ATOM 677 C CA . PHE A 1 82 ? 11.747 8.179 -0.233 1.00 80.25 82 PHE A CA 1
ATOM 678 C C . PHE A 1 82 ? 11.853 6.750 -0.741 1.00 80.25 82 PHE A C 1
ATOM 680 O O . PHE A 1 82 ? 12.591 6.506 -1.687 1.00 80.25 82 PHE A O 1
ATOM 687 N N . TRP A 1 83 ? 11.110 5.811 -0.150 1.00 81.31 83 TRP A N 1
ATOM 688 C CA . TRP A 1 83 ? 11.096 4.434 -0.644 1.00 81.31 83 TRP A CA 1
ATOM 689 C C . TRP A 1 83 ? 10.574 4.370 -2.075 1.00 81.31 83 TRP A C 1
ATOM 691 O O . TRP A 1 83 ? 11.198 3.728 -2.906 1.00 81.31 83 TRP A O 1
ATOM 701 N N . LYS A 1 84 ? 9.500 5.102 -2.394 1.00 83.75 84 LYS A N 1
ATOM 702 C CA . LYS A 1 84 ? 8.946 5.187 -3.755 1.00 83.75 84 LYS A CA 1
ATOM 703 C C . LYS A 1 84 ? 9.899 5.876 -4.741 1.00 83.75 84 LYS A C 1
ATOM 705 O O . LYS A 1 84 ? 10.008 5.436 -5.883 1.00 83.75 84 LYS A O 1
ATOM 710 N N . ASP A 1 85 ? 10.602 6.926 -4.313 1.00 82.00 85 ASP A N 1
ATOM 711 C CA . ASP A 1 85 ? 11.655 7.583 -5.103 1.00 82.00 85 ASP A CA 1
ATOM 712 C C . ASP A 1 85 ? 12.820 6.626 -5.382 1.00 82.00 85 ASP A C 1
ATOM 714 O O . ASP A 1 85 ? 13.212 6.433 -6.532 1.00 82.00 85 ASP A O 1
ATOM 718 N N . TYR A 1 86 ? 13.338 5.979 -4.338 1.00 82.00 86 TYR A N 1
ATOM 719 C CA . TYR A 1 86 ? 14.413 4.997 -4.440 1.00 82.00 86 TYR A CA 1
ATOM 720 C C . TYR A 1 86 ? 14.002 3.781 -5.274 1.00 82.00 86 TYR A C 1
ATOM 722 O O . TYR A 1 86 ? 14.801 3.273 -6.055 1.00 82.00 86 TYR A O 1
ATOM 730 N N . PHE A 1 87 ? 12.748 3.345 -5.164 1.00 87.00 87 PHE A N 1
ATOM 731 C CA . PHE A 1 87 ? 12.180 2.260 -5.955 1.00 87.00 87 PHE A CA 1
ATOM 732 C C . PHE A 1 87 ? 12.191 2.597 -7.450 1.00 87.00 87 PHE A C 1
ATOM 734 O O . PHE A 1 87 ? 12.656 1.793 -8.253 1.00 87.00 87 PHE A O 1
ATOM 741 N N . MET A 1 88 ? 11.781 3.814 -7.826 1.00 88.56 88 MET A N 1
ATOM 742 C CA . MET A 1 88 ? 11.843 4.272 -9.218 1.00 88.56 88 MET A CA 1
ATOM 743 C C . MET A 1 88 ? 13.285 4.445 -9.716 1.00 88.56 88 MET A C 1
ATOM 745 O O . MET A 1 88 ? 13.602 4.076 -10.844 1.00 88.56 88 MET A O 1
ATOM 749 N N . LEU A 1 89 ? 14.183 4.962 -8.874 1.00 85.19 89 LEU A N 1
ATOM 750 C CA . LEU A 1 89 ? 15.609 5.059 -9.203 1.00 85.19 89 LEU A CA 1
ATOM 751 C C . LEU A 1 89 ? 16.234 3.679 -9.415 1.00 85.19 89 LEU A C 1
ATOM 753 O O . LEU A 1 89 ? 16.974 3.484 -10.373 1.00 85.19 89 LEU A O 1
ATOM 757 N N . SER A 1 90 ? 15.893 2.709 -8.571 1.00 83.00 90 SER A N 1
ATOM 758 C CA . SER A 1 90 ? 16.340 1.320 -8.701 1.00 83.00 90 SER A CA 1
ATOM 759 C C . SER A 1 90 ? 15.769 0.664 -9.960 1.00 83.00 90 SER A C 1
ATOM 761 O O . SER A 1 90 ? 16.455 -0.128 -10.605 1.00 83.00 90 SER A O 1
ATOM 763 N N . LEU A 1 91 ? 14.553 1.054 -10.371 1.00 88.25 91 LEU A N 1
ATOM 764 C CA . LEU A 1 91 ? 14.017 0.670 -11.671 1.00 88.25 91 LEU A CA 1
ATOM 765 C C . LEU A 1 91 ? 14.837 1.257 -12.813 1.00 88.25 91 LEU A C 1
ATOM 767 O O . LEU A 1 91 ? 14.913 0.604 -13.832 1.00 88.25 91 LEU A O 1
ATOM 771 N N . SER A 1 92 ? 15.463 2.432 -12.705 1.00 87.12 92 SER A N 1
ATOM 772 C CA . SER A 1 92 ? 16.286 3.032 -13.780 1.00 87.12 92 SER A CA 1
ATOM 773 C C . SER A 1 92 ? 15.726 2.788 -15.205 1.00 87.12 92 SER A C 1
ATOM 775 O O . SER A 1 92 ? 16.313 2.012 -15.972 1.00 87.12 92 SER A O 1
ATOM 777 N N . PRO A 1 93 ? 14.538 3.325 -15.551 1.00 90.56 93 PRO A N 1
ATOM 778 C CA . PRO A 1 93 ? 13.978 3.199 -16.896 1.00 90.56 93 PRO A CA 1
ATOM 779 C C . PRO A 1 93 ? 14.915 3.714 -17.996 1.00 90.56 93 PRO A C 1
ATOM 781 O O . PRO A 1 93 ? 15.642 4.683 -17.799 1.00 90.56 93 PRO A O 1
ATOM 784 N N . THR A 1 94 ? 14.834 3.112 -19.182 1.00 91.50 94 THR A N 1
ATOM 785 C CA . THR A 1 94 ? 15.534 3.565 -20.399 1.00 91.50 94 THR A CA 1
ATOM 786 C C . THR A 1 94 ? 14.542 3.972 -21.489 1.00 91.50 94 THR A C 1
ATOM 788 O O . THR A 1 94 ? 13.331 3.803 -21.333 1.00 91.50 94 THR A O 1
ATOM 791 N N . ASP A 1 95 ? 15.037 4.463 -22.627 1.00 92.12 95 ASP A N 1
ATOM 792 C CA . ASP A 1 95 ? 14.200 4.706 -23.807 1.00 92.12 95 ASP A CA 1
ATOM 793 C C . ASP A 1 95 ? 13.364 3.471 -24.183 1.00 92.12 95 ASP A C 1
ATOM 795 O O . ASP A 1 95 ? 13.841 2.336 -24.140 1.00 92.12 95 ASP A O 1
ATOM 799 N N . ASN A 1 96 ? 12.130 3.717 -24.626 1.00 94.81 96 ASN A N 1
ATOM 800 C CA . ASN A 1 96 ? 11.132 2.725 -25.036 1.00 94.81 96 ASN A CA 1
ATOM 801 C C . ASN A 1 96 ? 10.638 1.783 -23.921 1.00 94.81 96 ASN A C 1
ATOM 803 O O . ASN A 1 96 ? 10.016 0.770 -24.234 1.00 94.81 96 ASN A O 1
ATOM 807 N N . THR A 1 97 ? 10.884 2.096 -22.642 1.00 96.81 97 THR A N 1
ATOM 808 C CA . THR A 1 97 ? 10.400 1.265 -21.525 1.00 96.81 97 THR A CA 1
ATOM 809 C C . THR A 1 97 ? 8.872 1.210 -21.517 1.00 96.81 97 THR A C 1
ATOM 811 O O . THR A 1 97 ? 8.211 2.242 -21.357 1.00 96.81 97 THR A O 1
ATOM 814 N N . LYS A 1 98 ? 8.315 0.000 -21.630 1.00 97.88 98 LYS A N 1
ATOM 815 C CA . LYS A 1 98 ? 6.911 -0.295 -21.332 1.00 97.88 98 LYS A CA 1
ATOM 816 C C . LYS A 1 98 ? 6.790 -0.834 -19.910 1.00 97.88 98 LYS A C 1
ATOM 818 O O . LYS A 1 98 ? 7.235 -1.947 -19.630 1.00 97.88 98 LYS A O 1
ATOM 823 N N . LEU A 1 99 ? 6.193 -0.042 -19.027 1.00 98.25 99 LEU A N 1
ATOM 824 C CA . LEU A 1 99 ? 5.953 -0.386 -17.628 1.00 98.25 99 LEU A CA 1
ATOM 825 C C . LEU A 1 99 ? 4.520 -0.899 -17.438 1.00 98.25 99 LEU A C 1
ATOM 827 O O . LEU A 1 99 ? 3.576 -0.261 -17.898 1.00 98.25 99 LEU A O 1
ATOM 831 N N . LEU A 1 100 ? 4.357 -2.008 -16.721 1.00 98.50 100 LEU A N 1
ATOM 832 C CA . LEU A 1 100 ? 3.081 -2.446 -16.159 1.00 98.50 100 LEU A CA 1
ATOM 833 C C . LEU A 1 100 ? 3.093 -2.197 -14.645 1.00 98.50 100 LEU A C 1
ATOM 835 O O . LEU A 1 100 ? 3.904 -2.790 -13.940 1.00 98.50 100 LEU A O 1
ATOM 839 N N . ASP A 1 101 ? 2.210 -1.329 -14.153 1.00 98.06 101 ASP A N 1
ATOM 840 C CA . ASP A 1 101 ? 2.070 -1.001 -12.729 1.00 98.06 101 ASP A CA 1
ATOM 841 C C . ASP A 1 101 ? 0.792 -1.638 -12.171 1.00 98.06 101 ASP A C 1
ATOM 843 O O . ASP A 1 101 ? -0.318 -1.174 -12.440 1.00 98.06 101 ASP A O 1
ATOM 847 N N . VAL A 1 102 ? 0.942 -2.739 -11.437 1.00 97.88 102 VAL A N 1
ATOM 848 C CA . VAL A 1 102 ? -0.164 -3.572 -10.944 1.00 97.88 102 VAL A CA 1
ATOM 849 C C . VAL A 1 102 ? -0.518 -3.231 -9.500 1.00 97.88 102 VAL A C 1
ATOM 851 O O . VAL A 1 102 ? 0.360 -2.988 -8.673 1.00 97.88 102 VAL A O 1
ATOM 854 N N . ALA A 1 103 ? -1.821 -3.245 -9.196 1.00 94.38 103 ALA A N 1
ATOM 855 C CA . ALA A 1 103 ? -2.399 -2.705 -7.961 1.00 94.38 103 ALA A CA 1
ATOM 856 C C . ALA A 1 103 ? -2.015 -1.226 -7.742 1.00 94.38 103 ALA A C 1
ATOM 858 O O . ALA A 1 103 ? -1.832 -0.761 -6.616 1.00 94.38 103 ALA A O 1
ATOM 859 N N . GLY A 1 104 ? -1.837 -0.503 -8.852 1.00 91.62 104 GLY A N 1
ATOM 860 C CA . GLY A 1 104 ? -1.353 0.872 -8.898 1.00 91.62 104 GLY A CA 1
ATOM 861 C C . GLY A 1 104 ? -2.463 1.902 -9.083 1.00 91.62 104 GLY A C 1
ATOM 862 O O . GLY A 1 104 ? -2.176 2.993 -9.567 1.00 91.62 104 GLY A O 1
ATOM 863 N N . GLY A 1 105 ? -3.723 1.595 -8.753 1.00 90.50 105 GLY A N 1
ATOM 864 C CA . GLY A 1 105 ? -4.883 2.364 -9.217 1.00 90.50 105 GLY A CA 1
ATOM 865 C C . GLY A 1 105 ? -4.852 3.870 -8.924 1.00 90.50 105 GLY A C 1
ATOM 866 O O . GLY A 1 105 ? -5.317 4.653 -9.742 1.00 90.50 105 GLY A O 1
ATOM 867 N N . THR A 1 106 ? -4.227 4.321 -7.831 1.00 89.12 106 THR A N 1
ATOM 868 C CA . THR A 1 106 ? -4.081 5.762 -7.520 1.00 89.12 106 THR A CA 1
ATOM 869 C C . THR A 1 106 ? -2.975 6.474 -8.306 1.00 89.12 106 THR A C 1
ATOM 871 O O . THR A 1 106 ? -2.901 7.706 -8.281 1.00 89.12 106 THR A O 1
ATOM 874 N N . GLY A 1 107 ? -2.124 5.716 -9.000 1.00 90.75 107 GLY A N 1
ATOM 875 C CA . GLY A 1 107 ? -1.108 6.190 -9.932 1.00 90.75 107 GLY A CA 1
ATOM 876 C C . GLY A 1 107 ? 0.214 6.653 -9.320 1.00 90.75 107 GLY A C 1
ATOM 877 O O . GLY A 1 107 ? 1.021 7.209 -10.049 1.00 90.75 107 GLY A O 1
ATOM 878 N N . ASP A 1 108 ? 0.486 6.458 -8.026 1.00 87.81 108 ASP A N 1
ATOM 879 C CA . ASP A 1 108 ? 1.687 7.026 -7.375 1.00 87.81 108 ASP A CA 1
ATOM 880 C C . ASP A 1 108 ? 3.009 6.592 -8.049 1.00 87.81 108 ASP A C 1
ATOM 882 O O . ASP A 1 108 ? 3.800 7.434 -8.481 1.00 87.81 108 ASP A O 1
ATOM 886 N N . ILE A 1 109 ? 3.224 5.283 -8.232 1.00 93.88 109 ILE A N 1
ATOM 887 C CA . ILE A 1 109 ? 4.417 4.757 -8.922 1.00 93.88 109 ILE A CA 1
ATOM 888 C C . ILE A 1 109 ? 4.412 5.152 -10.402 1.00 93.88 109 ILE A C 1
ATOM 890 O O . ILE A 1 109 ? 5.417 5.647 -10.914 1.00 93.88 109 ILE A O 1
ATOM 894 N N . SER A 1 110 ? 3.269 5.016 -11.070 1.00 95.94 110 SER A N 1
ATOM 895 C CA . SER A 1 110 ? 3.093 5.411 -12.469 1.00 95.94 110 SER A CA 1
ATOM 896 C C . SER A 1 110 ? 3.421 6.888 -12.739 1.00 95.94 110 SER A C 1
ATOM 898 O O . SER A 1 110 ? 4.119 7.209 -13.700 1.00 95.94 110 SER A O 1
ATOM 900 N N . PHE A 1 111 ? 3.005 7.818 -11.877 1.00 94.81 111 PHE A N 1
ATOM 901 C CA . PHE A 1 111 ? 3.322 9.244 -12.021 1.00 94.81 111 PHE A CA 1
ATOM 902 C C . PHE A 1 111 ? 4.798 9.524 -11.749 1.00 94.81 111 PHE A C 1
ATOM 904 O O . PHE A 1 111 ? 5.401 10.369 -12.413 1.00 94.81 111 PHE A O 1
ATOM 911 N N . ARG A 1 112 ? 5.415 8.794 -10.813 1.00 93.69 112 ARG A N 1
ATOM 912 C CA . ARG A 1 112 ? 6.864 8.862 -10.574 1.00 93.69 112 ARG A CA 1
ATOM 913 C C . ARG A 1 112 ? 7.653 8.388 -11.787 1.00 93.69 112 ARG A C 1
ATOM 915 O O . ARG A 1 112 ? 8.621 9.048 -12.153 1.00 93.69 112 ARG A O 1
ATOM 922 N N . PHE A 1 113 ? 7.197 7.330 -12.454 1.00 95.56 113 PHE A N 1
ATOM 923 C CA . PHE A 1 113 ? 7.759 6.878 -13.723 1.00 95.56 113 PHE A CA 1
ATOM 924 C C . PHE A 1 113 ? 7.654 7.956 -14.807 1.00 95.56 113 PHE A C 1
ATOM 926 O O . PHE A 1 113 ? 8.660 8.310 -15.418 1.00 95.56 113 PHE A O 1
ATOM 933 N N . LEU A 1 114 ? 6.473 8.552 -15.002 1.00 95.06 114 LEU A N 1
ATOM 934 C CA . LEU A 1 114 ? 6.282 9.622 -15.990 1.00 95.06 114 LEU A CA 1
ATOM 935 C C . LEU A 1 114 ? 7.155 10.853 -15.702 1.00 95.06 114 LEU A C 1
ATOM 937 O O . LEU A 1 114 ? 7.732 11.440 -16.620 1.00 95.06 114 LEU A O 1
ATOM 941 N N . ASN A 1 115 ? 7.281 11.239 -14.431 1.00 92.31 115 ASN A N 1
ATOM 942 C CA . ASN A 1 115 ? 8.154 12.336 -14.021 1.00 92.31 115 ASN A CA 1
ATOM 943 C C . ASN A 1 115 ? 9.631 12.005 -14.263 1.00 92.31 115 ASN A C 1
ATOM 945 O O . ASN A 1 115 ? 10.366 12.865 -14.743 1.00 92.31 115 ASN A O 1
ATOM 949 N N . TYR A 1 116 ? 10.058 10.770 -13.985 1.00 92.75 116 TYR A N 1
ATOM 950 C CA . TYR A 1 116 ? 11.413 10.302 -14.279 1.00 92.75 116 TYR A CA 1
ATOM 951 C C . TYR A 1 116 ? 11.708 10.367 -15.782 1.00 92.75 116 TYR A C 1
ATOM 953 O O . TYR A 1 116 ? 12.675 11.003 -16.191 1.00 92.75 116 TYR A O 1
ATOM 961 N N . VAL A 1 117 ? 10.818 9.808 -16.609 1.00 93.88 117 VAL A N 1
ATOM 962 C CA . VAL A 1 117 ? 10.902 9.848 -18.079 1.00 93.88 117 VAL A CA 1
ATOM 963 C C . VAL A 1 117 ? 11.037 11.280 -18.590 1.00 93.88 117 VAL A C 1
ATOM 965 O O . VAL A 1 117 ? 11.882 11.556 -19.439 1.00 93.88 117 VAL A O 1
ATOM 968 N N . LYS A 1 118 ? 10.243 12.210 -18.049 1.00 92.31 118 LYS A N 1
ATOM 969 C CA . LYS A 1 118 ? 10.307 13.627 -18.416 1.00 92.31 118 LYS A CA 1
ATOM 970 C C . LYS A 1 118 ? 11.631 14.279 -18.010 1.00 92.31 118 LYS A C 1
ATOM 972 O O . LYS A 1 118 ? 12.190 15.036 -18.798 1.00 92.31 118 LYS A O 1
ATOM 977 N N . ASN A 1 119 ? 12.109 14.019 -16.795 1.00 91.44 119 ASN A N 1
ATOM 978 C CA . ASN A 1 119 ? 13.325 14.635 -16.261 1.00 91.44 119 ASN A CA 1
ATOM 979 C C . ASN A 1 119 ? 14.586 14.146 -16.984 1.00 91.44 119 ASN A C 1
ATOM 981 O O . ASN A 1 119 ? 15.463 14.952 -17.284 1.00 91.44 119 ASN A O 1
ATOM 985 N N . GLU A 1 120 ? 14.640 12.856 -17.312 1.00 91.88 120 GLU A N 1
ATOM 986 C CA . GLU A 1 120 ? 15.746 12.232 -18.050 1.00 91.88 120 GLU A CA 1
ATOM 987 C C . GLU A 1 120 ? 15.580 12.341 -19.580 1.00 91.88 120 GLU A C 1
ATOM 989 O O . GLU A 1 120 ? 16.428 11.877 -20.338 1.00 91.88 120 GLU A O 1
ATOM 994 N N . ASN A 1 121 ? 14.501 12.985 -20.050 1.00 91.94 121 ASN A N 1
ATOM 995 C CA . ASN A 1 121 ? 14.182 13.189 -21.466 1.00 91.94 121 ASN A CA 1
ATOM 996 C C . ASN A 1 121 ? 14.143 11.879 -22.286 1.00 91.94 121 ASN A C 1
ATOM 998 O O . ASN A 1 121 ? 14.584 11.837 -23.440 1.00 91.94 121 ASN A O 1
ATOM 1002 N N . LEU A 1 122 ? 13.614 10.814 -21.675 1.00 93.25 122 LEU A N 1
ATOM 1003 C CA . LEU A 1 122 ? 13.481 9.499 -22.298 1.00 93.25 122 LEU A CA 1
ATOM 1004 C C . LEU A 1 122 ? 12.347 9.492 -23.327 1.00 93.25 122 LEU A C 1
ATOM 1006 O O . LEU A 1 122 ? 11.321 10.160 -23.170 1.00 93.25 122 LEU A O 1
ATOM 1010 N N . LYS A 1 123 ? 12.520 8.708 -24.390 1.00 92.50 123 LYS A N 1
ATOM 1011 C CA . LYS A 1 123 ? 11.603 8.675 -25.537 1.00 92.50 123 LYS A CA 1
ATOM 1012 C C . LYS A 1 123 ? 10.776 7.400 -25.573 1.00 92.50 123 LYS A C 1
ATOM 1014 O O . LYS A 1 123 ? 11.255 6.329 -25.215 1.00 92.50 123 LYS A O 1
ATOM 1019 N N . ASN A 1 124 ? 9.553 7.515 -26.095 1.00 92.44 124 ASN A N 1
ATOM 1020 C CA . ASN A 1 124 ? 8.636 6.399 -26.367 1.00 92.44 124 ASN A CA 1
ATOM 1021 C C . ASN A 1 124 ? 8.337 5.494 -25.155 1.00 92.44 124 ASN A C 1
ATOM 1023 O O . ASN A 1 124 ? 8.042 4.312 -25.326 1.00 92.44 124 ASN A O 1
ATOM 1027 N N . CYS A 1 125 ? 8.428 6.021 -23.935 1.00 96.38 125 CYS A N 1
ATOM 1028 C CA . CYS A 1 125 ? 8.060 5.280 -22.734 1.00 96.38 125 CYS A CA 1
ATOM 1029 C C . CYS A 1 125 ? 6.541 5.296 -22.536 1.00 96.38 125 CYS A C 1
ATOM 1031 O O . CYS A 1 125 ? 5.882 6.303 -22.806 1.00 96.38 125 CYS A O 1
ATOM 1033 N N . HIS A 1 126 ? 5.996 4.193 -22.032 1.00 97.38 126 HIS A N 1
ATOM 1034 C CA . HIS A 1 126 ? 4.566 4.042 -21.775 1.00 97.38 126 HIS A CA 1
ATOM 1035 C C . HIS A 1 126 ? 4.349 3.270 -20.473 1.00 97.38 126 HIS A C 1
ATOM 1037 O O . HIS A 1 126 ? 5.082 2.323 -20.194 1.00 97.38 126 HIS A O 1
ATOM 1043 N N . VAL A 1 127 ? 3.341 3.657 -19.693 1.00 98.06 127 VAL A N 1
ATOM 1044 C CA . VAL A 1 127 ? 2.917 2.935 -18.490 1.00 98.06 127 VAL A CA 1
ATOM 1045 C C . VAL A 1 127 ? 1.467 2.479 -18.619 1.00 98.06 127 VAL A C 1
ATOM 1047 O O . VAL A 1 127 ? 0.582 3.257 -18.961 1.00 98.06 127 VAL A O 1
ATOM 1050 N N . THR A 1 128 ? 1.214 1.207 -18.345 1.00 98.38 128 THR A N 1
ATOM 1051 C CA . THR A 1 128 ? -0.131 0.655 -18.178 1.00 98.38 128 THR A CA 1
ATOM 1052 C C . THR A 1 128 ? -0.377 0.447 -16.693 1.00 98.38 128 THR A C 1
ATOM 1054 O O . THR A 1 128 ? 0.327 -0.327 -16.053 1.00 98.38 128 THR A O 1
ATOM 1057 N N . VAL A 1 129 ? -1.367 1.144 -16.144 1.00 98.25 129 VAL A N 1
ATOM 1058 C CA . VAL A 1 129 ? -1.807 0.997 -14.757 1.00 98.25 129 VAL A CA 1
ATOM 1059 C C . VAL A 1 129 ? -2.930 -0.018 -14.707 1.00 98.25 129 VAL A C 1
ATOM 1061 O O . VAL A 1 129 ? -3.930 0.133 -15.416 1.00 98.25 129 VAL A O 1
ATOM 1064 N N . LEU A 1 130 ? -2.772 -1.034 -13.868 1.00 97.88 130 LEU A N 1
ATOM 1065 C CA . LEU A 1 130 ? -3.749 -2.092 -13.688 1.00 97.88 130 LEU A CA 1
ATOM 1066 C C . LEU A 1 130 ? -4.170 -2.197 -12.227 1.00 97.88 130 LEU A C 1
ATOM 1068 O O . LEU A 1 130 ? -3.334 -2.291 -11.330 1.00 97.88 130 LEU A O 1
ATOM 1072 N N . ASP A 1 131 ? -5.474 -2.207 -11.987 1.00 96.00 131 ASP A N 1
ATOM 1073 C CA . ASP A 1 131 ? -6.052 -2.420 -10.662 1.00 96.00 131 ASP A CA 1
ATOM 1074 C C . ASP A 1 131 ? -7.366 -3.191 -10.795 1.00 96.00 131 ASP A C 1
ATOM 1076 O O . ASP A 1 131 ? -8.048 -3.097 -11.815 1.00 96.00 131 ASP A O 1
ATOM 1080 N N . ILE A 1 132 ? -7.724 -3.959 -9.772 1.00 93.75 132 ILE A N 1
ATOM 1081 C CA . ILE A 1 132 ? -8.991 -4.694 -9.745 1.00 93.75 132 ILE A CA 1
ATOM 1082 C C . ILE A 1 132 ? -10.142 -3.816 -9.242 1.00 93.75 132 ILE A C 1
ATOM 1084 O O . ILE A 1 132 ? -11.304 -4.153 -9.442 1.00 93.75 132 ILE A O 1
ATOM 1088 N N . ASN A 1 133 ? -9.831 -2.702 -8.569 1.00 90.75 133 ASN A N 1
ATOM 1089 C CA . ASN A 1 133 ? -10.824 -1.780 -8.041 1.00 90.75 133 ASN A CA 1
ATOM 1090 C C . ASN A 1 133 ? -11.011 -0.574 -8.990 1.00 90.75 133 ASN A C 1
ATOM 1092 O O . ASN A 1 133 ? -10.112 0.270 -9.098 1.00 90.75 133 ASN A O 1
ATOM 1096 N N . PRO A 1 134 ? -12.186 -0.423 -9.632 1.00 90.81 134 PRO A N 1
ATOM 1097 C CA . PRO A 1 134 ? -12.447 0.680 -10.551 1.00 90.81 134 PRO A CA 1
ATOM 1098 C C . PRO A 1 134 ? -12.440 2.048 -9.853 1.00 90.81 134 PRO A C 1
ATOM 1100 O O . PRO A 1 134 ? -11.995 3.024 -10.451 1.00 90.81 134 PRO A O 1
ATOM 1103 N N . HIS A 1 135 ? -12.820 2.138 -8.572 1.00 88.31 135 HIS A N 1
ATOM 1104 C CA . HIS A 1 135 ? -12.759 3.400 -7.826 1.00 88.31 135 HIS A CA 1
ATOM 1105 C C . HIS A 1 135 ? -11.323 3.895 -7.642 1.00 88.31 135 HIS A C 1
ATOM 1107 O O . HIS A 1 135 ? -11.069 5.099 -7.699 1.00 88.31 135 HIS A O 1
ATOM 1113 N N . MET A 1 136 ? -10.369 2.979 -7.451 1.00 88.44 136 MET A N 1
ATOM 1114 C CA . MET A 1 136 ? -8.955 3.341 -7.359 1.00 88.44 136 MET A CA 1
ATOM 1115 C C . MET A 1 136 ? -8.471 3.915 -8.692 1.00 88.44 136 MET A C 1
ATOM 1117 O O . MET A 1 136 ? -7.862 4.985 -8.699 1.00 88.44 136 MET A O 1
ATOM 1121 N N . LEU A 1 137 ? -8.819 3.266 -9.811 1.00 93.69 137 LEU A N 1
ATOM 1122 C CA . LEU A 1 137 ? -8.513 3.752 -11.161 1.00 93.69 137 LEU A CA 1
ATOM 1123 C C . LEU A 1 137 ? -9.147 5.120 -11.438 1.00 93.69 137 LEU A C 1
ATOM 1125 O O . LEU A 1 137 ? -8.481 5.989 -11.997 1.00 93.69 137 LEU A O 1
ATOM 1129 N N . ASP A 1 138 ? -10.392 5.350 -11.018 1.00 92.75 138 ASP A N 1
ATOM 1130 C CA . ASP A 1 138 ? -11.062 6.646 -11.165 1.00 92.75 138 ASP A CA 1
ATOM 1131 C C . ASP A 1 138 ? -10.291 7.764 -10.449 1.00 92.75 138 ASP A C 1
ATOM 1133 O O . ASP A 1 138 ? -10.068 8.839 -11.020 1.00 92.75 138 ASP A O 1
ATOM 1137 N N . VAL A 1 139 ? -9.824 7.508 -9.220 1.00 90.25 139 VAL A N 1
ATOM 1138 C CA . VAL A 1 139 ? -8.981 8.446 -8.460 1.00 90.25 139 VAL A CA 1
ATOM 1139 C C . VAL A 1 139 ? -7.670 8.721 -9.202 1.00 90.25 139 VAL A C 1
ATOM 1141 O O . VAL A 1 139 ? -7.285 9.885 -9.360 1.00 90.25 139 VAL A O 1
ATOM 1144 N N . GLY A 1 140 ? -6.997 7.682 -9.704 1.00 93.25 140 GLY A N 1
ATOM 1145 C CA . GLY A 1 140 ? -5.772 7.822 -10.493 1.00 93.25 140 GLY A CA 1
ATOM 1146 C C . GLY A 1 140 ? -5.981 8.630 -11.775 1.00 93.25 140 GLY A C 1
ATOM 1147 O O . GLY A 1 140 ? -5.238 9.574 -12.050 1.00 93.25 140 GLY A O 1
ATOM 1148 N N . GLN A 1 141 ? -7.044 8.355 -12.527 1.00 94.69 141 GLN A N 1
ATOM 1149 C CA . GLN A 1 141 ? -7.380 9.091 -13.746 1.00 94.69 141 GLN A CA 1
ATOM 1150 C C . GLN A 1 141 ? -7.663 10.572 -13.469 1.00 94.69 141 GLN A C 1
ATOM 1152 O O . GLN A 1 141 ? -7.203 11.442 -14.217 1.00 94.69 141 GLN A O 1
ATOM 1157 N N . GLN A 1 142 ? -8.399 10.886 -12.398 1.00 93.06 142 GLN A N 1
ATOM 1158 C CA . GLN A 1 142 ? -8.658 12.270 -11.989 1.00 93.06 142 GLN A CA 1
ATOM 1159 C C . GLN A 1 142 ? -7.358 13.002 -11.633 1.00 93.06 142 GLN A C 1
ATOM 1161 O O . GLN A 1 142 ? -7.133 14.124 -12.097 1.00 93.06 142 GLN A O 1
ATOM 1166 N N . ARG A 1 143 ? -6.465 12.352 -10.879 1.00 91.69 143 ARG A N 1
ATOM 1167 C CA . ARG A 1 143 ? -5.141 12.892 -10.531 1.00 91.69 143 ARG A CA 1
ATOM 1168 C C . ARG A 1 143 ? -4.267 13.107 -11.757 1.00 91.69 143 ARG A C 1
ATOM 1170 O O . ARG A 1 143 ? -3.682 14.177 -11.907 1.00 91.69 143 ARG A O 1
ATOM 1177 N N . SER A 1 144 ? -4.246 12.144 -12.673 1.00 93.44 144 SER A N 1
ATOM 1178 C CA . SER A 1 144 ? -3.501 12.239 -13.929 1.00 93.44 144 SER A CA 1
ATOM 1179 C C . SER A 1 144 ? -3.946 13.436 -14.769 1.00 93.44 144 SER A C 1
ATOM 1181 O O . SER A 1 144 ? -3.112 14.172 -15.299 1.00 93.44 144 SER A O 1
ATOM 1183 N N . LYS A 1 145 ? -5.264 13.678 -14.847 1.00 92.00 145 LYS A N 1
ATOM 1184 C CA . LYS A 1 145 ? -5.837 14.857 -15.516 1.00 92.00 145 LYS A CA 1
ATOM 1185 C C . LYS A 1 145 ? -5.434 16.156 -14.815 1.00 92.00 145 LYS A C 1
ATOM 1187 O O . LYS A 1 145 ? -5.038 17.106 -15.488 1.00 92.00 145 LYS A O 1
ATOM 1192 N N . ALA A 1 146 ? -5.489 16.199 -13.483 1.00 91.19 146 ALA A N 1
ATOM 1193 C CA . ALA A 1 146 ? -5.094 17.373 -12.702 1.00 91.19 146 ALA A CA 1
ATOM 1194 C C . ALA A 1 146 ? -3.601 17.721 -12.869 1.00 91.19 146 ALA A C 1
ATOM 1196 O O . ALA A 1 146 ? -3.249 18.896 -12.983 1.00 91.19 146 ALA A O 1
ATOM 1197 N N . LEU A 1 147 ? -2.737 16.705 -12.954 1.00 89.94 147 LEU A N 1
ATOM 1198 C CA . LEU A 1 147 ? -1.293 16.841 -13.178 1.00 89.94 147 LEU A CA 1
ATOM 1199 C C . LEU A 1 147 ? -0.911 17.077 -14.650 1.00 89.94 147 LEU A C 1
ATOM 1201 O O . LEU A 1 147 ? 0.257 17.332 -14.941 1.00 89.94 147 LEU A O 1
ATOM 1205 N N . LYS A 1 148 ? -1.886 17.050 -15.572 1.00 91.31 148 LYS A N 1
ATOM 1206 C CA . LYS A 1 148 ? -1.699 17.259 -17.019 1.00 91.31 148 LYS A CA 1
ATOM 1207 C C . LYS A 1 148 ? -0.674 16.301 -17.641 1.00 91.31 148 LYS A C 1
ATOM 1209 O O . LYS A 1 148 ? 0.111 16.707 -18.499 1.00 91.31 148 LYS A O 1
ATOM 1214 N N . HIS A 1 149 ? -0.666 15.043 -17.203 1.00 89.94 149 HIS A N 1
ATOM 1215 C CA . HIS A 1 149 ? 0.130 14.008 -17.862 1.00 89.94 149 HIS A CA 1
ATOM 1216 C C . HIS A 1 149 ? -0.387 13.744 -19.283 1.00 89.94 149 HIS A C 1
ATOM 1218 O O . HIS A 1 149 ? -1.584 13.881 -19.542 1.00 89.94 149 HIS A O 1
ATOM 1224 N N . ASP A 1 150 ? 0.516 13.378 -20.198 1.00 89.25 150 ASP A N 1
ATOM 1225 C CA . ASP A 1 150 ? 0.159 13.038 -21.577 1.00 89.25 150 ASP A CA 1
ATOM 1226 C C . ASP A 1 150 ? -0.688 11.752 -21.596 1.00 89.25 150 ASP A C 1
ATOM 1228 O O . ASP A 1 150 ? -0.184 10.697 -21.195 1.00 89.25 150 ASP A O 1
ATOM 1232 N N . PRO A 1 151 ? -1.946 11.800 -22.075 1.00 88.50 151 PRO A N 1
ATOM 1233 C CA . PRO A 1 151 ? -2.807 10.623 -22.164 1.00 88.50 151 PRO A CA 1
ATOM 1234 C C . PRO A 1 151 ? -2.240 9.493 -23.034 1.00 88.50 151 PRO A C 1
ATOM 1236 O O . PRO A 1 151 ? -2.653 8.352 -22.875 1.00 88.50 151 PRO A O 1
ATOM 1239 N N . ASN A 1 152 ? -1.301 9.775 -23.943 1.00 90.81 152 ASN A N 1
ATOM 1240 C CA . ASN A 1 152 ? -0.683 8.745 -24.786 1.00 90.81 152 ASN A CA 1
ATOM 1241 C C . ASN A 1 152 ? 0.402 7.941 -24.048 1.00 90.81 152 ASN A C 1
ATOM 1243 O O . ASN A 1 152 ? 0.773 6.846 -24.475 1.00 90.81 152 ASN A O 1
ATOM 1247 N N . MET A 1 153 ? 0.923 8.469 -22.938 1.00 93.81 153 MET A N 1
ATOM 1248 C CA . MET A 1 153 ? 1.974 7.821 -22.151 1.00 93.81 153 MET A CA 1
ATOM 1249 C C . MET A 1 153 ? 1.426 6.938 -21.028 1.00 93.81 153 MET A C 1
ATOM 1251 O O . MET A 1 153 ? 2.198 6.183 -20.441 1.00 93.81 153 MET A O 1
ATOM 1255 N N . ILE A 1 154 ? 0.127 7.024 -20.723 1.00 97.12 154 ILE A N 1
ATOM 1256 C CA . ILE A 1 154 ? -0.508 6.293 -19.625 1.00 97.12 154 ILE A CA 1
ATOM 1257 C C . ILE A 1 154 ? -1.826 5.648 -20.057 1.00 97.12 154 ILE A C 1
ATOM 1259 O O . ILE A 1 154 ? -2.743 6.325 -20.514 1.00 97.12 154 ILE A O 1
ATOM 1263 N N . ALA A 1 155 ? -1.933 4.336 -19.870 1.00 97.00 155 ALA A N 1
ATOM 1264 C CA . ALA A 1 155 ? -3.166 3.577 -20.041 1.00 97.00 155 ALA A CA 1
ATOM 1265 C C . ALA A 1 155 ? -3.679 3.088 -18.684 1.00 97.00 155 ALA A C 1
ATOM 1267 O O . ALA A 1 155 ? -2.890 2.775 -17.799 1.00 97.00 155 ALA A O 1
ATOM 1268 N N . TRP A 1 156 ? -4.997 2.995 -18.531 1.00 97.44 156 TRP A N 1
ATOM 1269 C CA . TRP A 1 156 ? -5.652 2.491 -17.322 1.00 97.44 156 TRP A CA 1
ATOM 1270 C C . TRP A 1 156 ? -6.478 1.264 -17.697 1.00 97.44 156 TRP A C 1
ATOM 1272 O O . TRP A 1 156 ? -7.279 1.340 -18.631 1.00 97.44 156 TRP A O 1
ATOM 1282 N N . LYS A 1 157 ? -6.288 0.144 -16.998 1.00 96.81 157 LYS A N 1
ATOM 1283 C CA . LYS A 1 157 ? -6.998 -1.112 -17.257 1.00 96.81 157 LYS A CA 1
ATOM 1284 C C . LYS A 1 157 ? -7.512 -1.709 -15.950 1.00 96.81 157 LYS A C 1
ATOM 1286 O O . LYS A 1 157 ? -6.756 -1.877 -15.001 1.00 96.81 157 LYS A O 1
ATOM 1291 N N . GLU A 1 158 ? -8.791 -2.059 -15.914 1.00 96.38 158 GLU A N 1
ATOM 1292 C CA . GLU A 1 158 ? -9.323 -2.904 -14.846 1.00 96.38 158 GLU A CA 1
ATOM 1293 C C . GLU A 1 158 ? -8.884 -4.351 -15.089 1.00 96.38 158 GLU A C 1
ATOM 1295 O O . GLU A 1 158 ? -9.002 -4.859 -16.209 1.00 96.38 158 GLU A O 1
ATOM 1300 N N . GLY A 1 159 ? -8.344 -5.017 -14.069 1.00 94.38 159 GLY A N 1
ATOM 1301 C CA . GLY A 1 159 ? -7.888 -6.394 -14.220 1.00 94.38 159 GLY A CA 1
ATOM 1302 C C . GLY A 1 159 ? -7.463 -7.063 -12.920 1.00 94.38 159 GLY A C 1
ATOM 1303 O O . GLY A 1 159 ? -7.125 -6.412 -11.935 1.00 94.38 159 GLY A O 1
ATOM 1304 N N . ASN A 1 160 ? -7.452 -8.397 -12.936 1.00 94.75 160 ASN A N 1
ATOM 1305 C CA . ASN A 1 160 ? -6.967 -9.204 -11.825 1.00 94.75 160 ASN A CA 1
ATOM 1306 C C . ASN A 1 160 ? -5.475 -9.511 -11.996 1.00 94.75 160 ASN A C 1
ATOM 1308 O O . ASN A 1 160 ? -5.079 -10.120 -12.983 1.00 94.75 160 ASN A O 1
ATOM 1312 N N . ALA A 1 161 ? -4.660 -9.152 -11.004 1.00 95.25 161 ALA A N 1
ATOM 1313 C CA . ALA A 1 161 ? -3.227 -9.448 -10.982 1.00 95.25 161 ALA A CA 1
ATOM 1314 C C . ALA A 1 161 ? -2.901 -10.953 -11.068 1.00 95.25 161 ALA A C 1
ATOM 1316 O O . ALA A 1 161 ? -1.821 -11.325 -11.509 1.00 95.25 161 ALA A O 1
ATOM 1317 N N . GLU A 1 162 ? -3.821 -11.822 -10.637 1.00 94.62 162 GLU A N 1
ATOM 1318 C CA . GLU A 1 162 ? -3.659 -13.283 -10.674 1.00 94.62 162 GLU A CA 1
ATOM 1319 C C . GLU A 1 162 ? -3.996 -13.901 -12.037 1.00 94.62 162 GLU A C 1
ATOM 1321 O O . GLU A 1 162 ? -3.769 -15.094 -12.244 1.00 94.62 162 GLU A O 1
ATOM 1326 N N . GLN A 1 163 ? -4.597 -13.117 -12.935 1.00 95.44 163 GLN A N 1
ATOM 1327 C CA . GLN A 1 163 ? -4.984 -13.529 -14.278 1.00 95.44 163 GLN A CA 1
ATOM 1328 C C . GLN A 1 163 ? -5.049 -12.289 -15.175 1.00 95.44 163 GLN A C 1
ATOM 1330 O O . GLN A 1 163 ? -6.101 -11.662 -15.340 1.00 95.44 163 GLN A O 1
ATOM 1335 N N . LEU A 1 164 ? -3.901 -11.922 -15.735 1.00 94.44 164 LEU A N 1
ATOM 1336 C CA . LEU A 1 164 ? -3.748 -10.746 -16.570 1.00 94.44 164 LEU A CA 1
ATOM 1337 C C . LEU A 1 164 ? -4.229 -11.051 -17.989 1.00 94.44 164 LEU A C 1
ATOM 1339 O O . LEU A 1 164 ? -3.668 -11.879 -18.703 1.00 94.44 164 LEU A O 1
ATOM 1343 N N . ASP A 1 165 ? -5.229 -10.306 -18.445 1.00 94.81 165 ASP A N 1
ATOM 1344 C CA . ASP A 1 165 ? -5.637 -10.275 -19.852 1.00 94.81 165 ASP A CA 1
ATOM 1345 C C . ASP A 1 165 ? -4.649 -9.419 -20.675 1.00 94.81 165 ASP A C 1
ATOM 1347 O O . ASP A 1 165 ? -4.968 -8.335 -21.159 1.00 94.81 165 ASP A O 1
ATOM 1351 N N . LEU A 1 166 ? -3.385 -9.831 -20.723 1.00 95.69 166 LEU A N 1
ATOM 1352 C CA . LEU A 1 166 ? -2.285 -9.144 -21.406 1.00 95.69 166 LEU A CA 1
ATOM 1353 C C . LEU A 1 166 ? -1.448 -10.173 -22.161 1.00 95.69 166 LEU A C 1
ATOM 1355 O O . LEU A 1 166 ? -1.359 -11.323 -21.736 1.00 95.69 166 LEU A O 1
ATOM 1359 N N . GLU A 1 167 ? -0.841 -9.763 -23.270 1.00 96.06 167 GLU A N 1
ATOM 1360 C CA . GLU A 1 167 ? 0.009 -10.638 -24.081 1.00 96.06 167 GLU A CA 1
ATOM 1361 C C . GLU A 1 167 ? 1.313 -10.994 -23.353 1.00 96.06 167 GLU A C 1
ATOM 1363 O O . GLU A 1 167 ? 1.855 -10.188 -22.588 1.00 96.06 167 GLU A O 1
ATOM 1368 N N . ASP A 1 168 ? 1.819 -12.197 -23.616 1.00 97.38 168 ASP A N 1
ATOM 1369 C CA . ASP A 1 168 ? 3.140 -12.653 -23.176 1.00 97.38 168 ASP A CA 1
ATOM 1370 C C . ASP A 1 168 ? 4.236 -11.714 -23.713 1.00 97.38 168 ASP A C 1
ATOM 1372 O O . ASP A 1 168 ? 4.077 -11.112 -24.779 1.00 97.38 168 ASP A O 1
ATOM 1376 N N . ASP A 1 169 ? 5.356 -11.591 -22.994 1.00 96.94 169 ASP A N 1
ATOM 1377 C CA . ASP A 1 169 ? 6.547 -10.853 -23.447 1.00 96.94 169 ASP A CA 1
ATOM 1378 C C . ASP A 1 169 ? 6.259 -9.422 -23.965 1.00 96.94 169 ASP A C 1
ATOM 1380 O O . ASP A 1 169 ? 6.864 -8.929 -24.927 1.00 96.94 169 ASP A O 1
ATOM 1384 N N . SER A 1 170 ? 5.316 -8.714 -23.345 1.00 96.56 170 SER A N 1
ATOM 1385 C CA . SER A 1 170 ? 4.833 -7.420 -23.840 1.00 96.56 170 SER A CA 1
ATOM 1386 C C . SER A 1 170 ? 5.439 -6.217 -23.104 1.00 96.56 170 SER A C 1
ATOM 1388 O O . SER A 1 170 ? 5.583 -5.141 -23.707 1.00 96.56 170 SER A O 1
ATOM 1390 N N . PHE A 1 171 ? 5.893 -6.400 -21.859 1.00 98.00 171 PHE A N 1
ATOM 1391 C CA . PHE A 1 171 ? 6.421 -5.340 -20.991 1.00 98.00 171 PHE A CA 1
ATOM 1392 C C . PHE A 1 171 ? 7.916 -5.489 -20.691 1.00 98.00 171 PHE A C 1
ATOM 1394 O O . PHE A 1 171 ? 8.464 -6.586 -20.652 1.00 98.00 171 PHE A O 1
ATOM 1401 N N . ASP A 1 172 ? 8.586 -4.357 -20.472 1.00 96.94 172 ASP A N 1
ATOM 1402 C CA . ASP A 1 172 ? 10.008 -4.293 -20.104 1.00 96.94 172 ASP A CA 1
ATOM 1403 C C . ASP A 1 172 ? 10.196 -4.229 -18.577 1.00 96.94 172 ASP A C 1
ATOM 1405 O O . ASP A 1 172 ? 11.240 -4.611 -18.045 1.00 96.94 172 ASP A O 1
ATOM 1409 N N . ALA A 1 173 ? 9.182 -3.741 -17.860 1.00 97.19 173 ALA A N 1
ATOM 1410 C CA . ALA A 1 173 ? 9.175 -3.648 -16.409 1.00 97.19 173 ALA A CA 1
ATOM 1411 C C . ALA A 1 173 ? 7.784 -3.935 -15.837 1.00 97.19 173 ALA A C 1
ATOM 1413 O O . ALA A 1 173 ? 6.773 -3.541 -16.417 1.00 97.19 173 ALA A O 1
ATOM 1414 N N . TYR A 1 174 ? 7.758 -4.578 -14.674 1.00 98.19 174 TYR A N 1
ATOM 1415 C CA . TYR A 1 174 ? 6.567 -4.859 -13.887 1.00 98.19 174 TYR A CA 1
ATOM 1416 C C . TYR A 1 174 ? 6.785 -4.297 -12.487 1.00 98.19 174 TYR A C 1
ATOM 1418 O O . TYR A 1 174 ? 7.744 -4.686 -11.814 1.00 98.19 174 TYR A O 1
ATOM 1426 N N . THR A 1 175 ? 5.899 -3.418 -12.030 1.00 97.94 175 THR A N 1
ATOM 1427 C CA . THR A 1 175 ? 5.902 -2.902 -10.661 1.00 97.94 175 THR A CA 1
ATOM 1428 C C . THR A 1 175 ? 4.641 -3.308 -9.920 1.00 97.94 175 THR A C 1
ATOM 1430 O O . THR A 1 175 ? 3.547 -3.305 -10.473 1.00 97.94 175 THR A O 1
ATOM 1433 N N . ILE A 1 176 ? 4.793 -3.639 -8.641 1.00 96.50 176 ILE A N 1
ATOM 1434 C CA . ILE A 1 176 ? 3.681 -3.763 -7.696 1.00 96.50 176 ILE A CA 1
ATOM 1435 C C . ILE A 1 176 ? 4.123 -3.201 -6.346 1.00 96.50 176 ILE A C 1
ATOM 1437 O O . ILE A 1 176 ? 5.108 -3.649 -5.757 1.00 96.50 176 ILE A O 1
ATOM 1441 N N . ALA A 1 177 ? 3.428 -2.168 -5.873 1.00 92.25 177 ALA A N 1
ATOM 1442 C CA . ALA A 1 177 ? 3.811 -1.423 -4.676 1.00 92.25 177 ALA A CA 1
ATOM 1443 C C . ALA A 1 177 ? 2.687 -1.440 -3.640 1.00 92.25 177 ALA A C 1
ATOM 1445 O O . ALA A 1 177 ? 1.611 -0.898 -3.870 1.00 92.25 177 ALA A O 1
ATOM 1446 N N . PHE A 1 178 ? 2.951 -2.045 -2.482 1.00 88.56 178 PHE A N 1
ATOM 1447 C CA . PHE A 1 178 ? 2.008 -2.203 -1.373 1.00 88.56 178 PHE A CA 1
ATOM 1448 C C . PHE A 1 178 ? 0.673 -2.859 -1.772 1.00 88.56 178 PHE A C 1
ATOM 1450 O O . PHE A 1 178 ? -0.353 -2.602 -1.133 1.00 88.56 178 PHE A O 1
ATOM 1457 N N . GLY A 1 179 ? 0.682 -3.697 -2.808 1.00 91.00 179 GLY A N 1
ATOM 1458 C CA . GLY A 1 179 ? -0.507 -4.365 -3.336 1.00 91.00 179 GLY A CA 1
ATOM 1459 C C . GLY A 1 179 ? -0.499 -5.878 -3.138 1.00 91.00 179 GLY A C 1
ATOM 1460 O O . GLY A 1 179 ? -1.512 -6.448 -2.732 1.00 91.00 179 GLY A O 1
ATOM 1461 N N . ILE A 1 180 ? 0.644 -6.528 -3.384 1.00 94.31 180 ILE A N 1
ATOM 1462 C CA . ILE A 1 180 ? 0.731 -7.985 -3.565 1.00 94.31 180 ILE A CA 1
ATOM 1463 C C . ILE A 1 180 ? 0.309 -8.787 -2.329 1.00 94.31 180 ILE A C 1
ATOM 1465 O O . ILE A 1 180 ? -0.250 -9.872 -2.472 1.00 94.31 180 ILE A O 1
ATOM 1469 N N . ARG A 1 181 ? 0.475 -8.242 -1.114 1.00 92.25 181 ARG A N 1
ATOM 1470 C CA . ARG A 1 181 ? 0.009 -8.899 0.124 1.00 92.25 181 ARG A CA 1
ATOM 1471 C C . ARG A 1 181 ? -1.506 -9.139 0.162 1.00 92.25 181 ARG A C 1
ATOM 1473 O O . ARG A 1 181 ? -1.980 -10.019 0.877 1.00 92.25 181 ARG A O 1
ATOM 1480 N N . ASN A 1 182 ? -2.268 -8.346 -0.592 1.00 90.12 182 ASN A N 1
ATOM 1481 C CA . ASN A 1 182 ? -3.726 -8.427 -0.636 1.00 90.12 182 ASN A CA 1
ATOM 1482 C C . ASN A 1 182 ? -4.234 -9.433 -1.674 1.00 90.12 182 ASN A C 1
ATOM 1484 O O . ASN A 1 182 ? -5.413 -9.787 -1.643 1.00 90.12 182 ASN A O 1
ATOM 1488 N N . CYS A 1 183 ? -3.362 -9.922 -2.559 1.00 91.19 183 CYS A N 1
ATOM 1489 C CA . C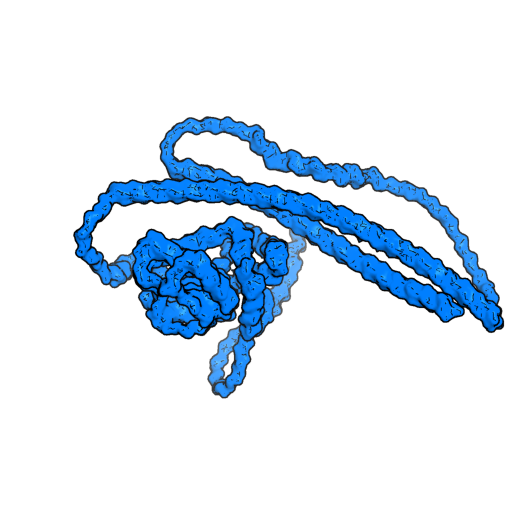YS A 1 183 ? -3.709 -10.964 -3.514 1.00 91.19 183 CYS A CA 1
ATOM 1490 C C . CYS A 1 183 ? -4.033 -12.275 -2.783 1.00 91.19 183 CYS A C 1
ATOM 1492 O O . CYS A 1 183 ? -3.550 -12.566 -1.683 1.00 91.19 183 CYS A O 1
ATOM 1494 N N . THR A 1 184 ? -4.912 -13.069 -3.374 1.00 89.62 184 THR A N 1
ATOM 1495 C CA . THR A 1 184 ? -5.329 -14.367 -2.841 1.00 89.62 184 THR A CA 1
ATOM 1496 C C . THR A 1 184 ? -4.252 -15.415 -3.081 1.00 89.62 184 THR A C 1
ATOM 1498 O O . THR A 1 184 ? -3.937 -16.175 -2.166 1.00 89.62 184 THR A O 1
ATOM 1501 N N . TYR A 1 185 ? -3.662 -15.404 -4.279 1.00 91.25 185 TYR A N 1
ATOM 1502 C CA . TYR A 1 185 ? -2.638 -16.348 -4.725 1.00 91.25 185 TYR A CA 1
ATOM 1503 C C . TYR A 1 185 ? -1.402 -15.599 -5.238 1.00 91.25 185 TYR A C 1
ATOM 1505 O O . TYR A 1 185 ? -1.316 -15.238 -6.411 1.00 91.25 185 TYR A O 1
ATOM 1513 N N . ILE A 1 186 ? -0.442 -15.338 -4.345 1.00 94.38 186 ILE A N 1
ATOM 1514 C CA . ILE A 1 186 ? 0.786 -14.589 -4.673 1.00 94.38 186 ILE A CA 1
ATOM 1515 C C . ILE A 1 186 ? 1.619 -15.323 -5.738 1.00 94.38 186 ILE A C 1
ATOM 1517 O O . ILE A 1 186 ? 2.164 -14.690 -6.635 1.00 94.38 186 ILE A O 1
ATOM 1521 N N . ASP A 1 187 ? 1.670 -16.652 -5.681 1.00 94.00 187 ASP A N 1
ATOM 1522 C CA . ASP A 1 187 ? 2.325 -17.522 -6.665 1.00 94.00 187 ASP A CA 1
ATOM 1523 C C . ASP A 1 187 ? 1.798 -17.301 -8.092 1.00 94.00 187 ASP A C 1
ATOM 1525 O O . ASP A 1 187 ? 2.580 -17.209 -9.043 1.00 94.00 187 ASP A O 1
ATOM 1529 N N . LYS A 1 188 ? 0.479 -17.132 -8.246 1.00 95.38 188 LYS A N 1
ATOM 1530 C CA . LYS A 1 188 ? -0.131 -16.815 -9.544 1.00 95.38 188 LYS A CA 1
ATOM 1531 C C . LYS A 1 188 ? 0.231 -15.418 -10.024 1.00 95.38 188 LYS A C 1
ATOM 1533 O O . LYS A 1 188 ? 0.549 -15.264 -11.195 1.00 95.38 188 LYS A O 1
ATOM 1538 N N . VAL A 1 189 ? 0.233 -14.424 -9.131 1.00 97.50 189 VAL A N 1
ATOM 1539 C CA . VAL A 1 189 ? 0.658 -13.055 -9.476 1.00 97.50 189 VAL A CA 1
ATOM 1540 C C . VAL A 1 189 ? 2.100 -13.047 -9.974 1.00 97.50 189 VAL A C 1
ATOM 1542 O O . VAL A 1 189 ? 2.394 -12.415 -10.982 1.00 97.50 189 VAL A O 1
ATOM 1545 N N . LEU A 1 190 ? 3.000 -13.771 -9.302 1.00 97.69 190 LEU A N 1
ATOM 1546 C CA . LEU A 1 190 ? 4.399 -13.881 -9.721 1.00 97.69 190 LEU A CA 1
ATOM 1547 C C . LEU A 1 190 ? 4.538 -14.604 -11.069 1.00 97.69 190 LEU A C 1
ATOM 1549 O O . LEU A 1 190 ? 5.321 -14.171 -11.911 1.00 97.69 190 LEU A O 1
ATOM 1553 N N . SER A 1 191 ? 3.749 -15.657 -11.297 1.00 97.31 191 SER A N 1
ATOM 1554 C CA . SER A 1 191 ? 3.729 -16.388 -12.573 1.00 97.31 191 SER A CA 1
ATOM 1555 C C . SER A 1 191 ? 3.221 -15.517 -13.728 1.00 97.31 191 SER A C 1
ATOM 1557 O O . SER A 1 191 ? 3.813 -15.503 -14.805 1.00 97.31 191 SER A O 1
ATOM 1559 N N . GLU A 1 192 ? 2.160 -14.741 -13.500 1.00 97.94 192 GLU A N 1
ATOM 1560 C CA . GLU A 1 192 ? 1.623 -13.798 -14.484 1.00 97.94 192 GLU A CA 1
ATOM 1561 C C . GLU A 1 192 ? 2.584 -12.638 -14.743 1.00 97.94 192 GLU A C 1
ATOM 1563 O O . GLU A 1 192 ? 2.792 -12.265 -15.896 1.00 97.94 192 GLU A O 1
ATOM 1568 N N . ALA A 1 193 ? 3.232 -12.113 -13.698 1.00 97.94 193 ALA A N 1
ATOM 1569 C CA . ALA A 1 193 ? 4.279 -11.110 -13.840 1.00 97.94 193 ALA A CA 1
ATOM 1570 C C . ALA A 1 193 ? 5.446 -11.629 -14.693 1.00 97.94 193 ALA A C 1
ATOM 1572 O O . ALA A 1 193 ? 5.959 -10.891 -15.530 1.00 97.94 193 ALA A O 1
ATOM 1573 N N . TYR A 1 194 ? 5.845 -12.892 -14.511 1.00 97.44 194 TYR A N 1
ATOM 1574 C CA . TYR A 1 194 ? 6.874 -13.527 -15.332 1.00 97.44 194 TYR A CA 1
ATOM 1575 C C . TYR A 1 194 ? 6.432 -13.660 -16.793 1.00 97.44 194 TYR A C 1
ATOM 1577 O O . TYR A 1 194 ? 7.181 -13.281 -17.685 1.00 97.44 194 TYR A O 1
ATOM 1585 N N . ARG A 1 195 ? 5.202 -14.130 -17.040 1.00 97.94 195 ARG A N 1
ATOM 1586 C CA . ARG A 1 195 ? 4.654 -14.342 -18.390 1.00 97.94 195 ARG A CA 1
ATOM 1587 C C . ARG A 1 195 ? 4.597 -13.061 -19.230 1.00 97.94 195 ARG A C 1
ATOM 1589 O O . ARG A 1 195 ? 4.912 -13.089 -20.415 1.00 97.94 195 ARG A O 1
ATOM 1596 N N . VAL A 1 196 ? 4.160 -11.944 -18.646 1.00 98.06 196 VAL A N 1
ATOM 1597 C CA . VAL A 1 196 ? 3.971 -10.680 -19.390 1.00 98.06 196 VAL A CA 1
ATOM 1598 C C . VAL A 1 196 ? 5.270 -9.896 -19.600 1.00 98.06 196 VAL A C 1
ATOM 1600 O O . VAL A 1 196 ? 5.309 -8.969 -20.415 1.00 98.06 196 VAL A O 1
ATOM 1603 N N . LEU A 1 197 ? 6.330 -10.229 -18.860 1.00 97.62 197 LEU A N 1
ATOM 1604 C CA . LEU A 1 197 ? 7.638 -9.599 -18.987 1.00 97.62 197 LEU A CA 1
ATOM 1605 C C . LEU A 1 197 ? 8.443 -10.240 -20.112 1.00 97.62 197 LEU A C 1
ATOM 1607 O O . LEU A 1 197 ? 8.612 -11.449 -20.150 1.00 97.62 197 LEU A O 1
ATOM 1611 N N . LYS A 1 198 ? 9.031 -9.406 -20.971 1.00 96.00 198 LYS A N 1
ATOM 1612 C CA . LYS A 1 198 ? 10.002 -9.849 -21.980 1.00 96.00 198 LYS A CA 1
ATOM 1613 C C . LYS A 1 198 ? 11.209 -10.532 -21.334 1.00 96.00 198 LYS A C 1
ATOM 1615 O O . LYS A 1 198 ? 11.580 -10.187 -20.207 1.00 96.00 198 LYS A O 1
ATOM 1620 N N . PRO A 1 199 ? 11.967 -11.346 -22.091 1.00 91.25 199 PRO A N 1
ATOM 1621 C CA . PRO A 1 199 ? 13.291 -11.779 -21.667 1.00 91.25 199 PRO A CA 1
ATOM 1622 C C . PRO A 1 199 ? 14.198 -10.576 -21.357 1.00 91.25 199 PRO A C 1
ATOM 1624 O O . PRO A 1 199 ? 14.400 -9.698 -22.197 1.00 91.25 199 PRO A O 1
ATOM 1627 N N . GLY A 1 200 ? 14.750 -10.537 -20.141 1.00 87.56 200 GLY A N 1
ATOM 1628 C CA . GLY A 1 200 ? 15.535 -9.403 -19.630 1.00 87.56 200 GLY A CA 1
ATOM 1629 C C . GLY A 1 200 ? 14.703 -8.281 -18.995 1.00 87.56 200 GLY A C 1
ATOM 1630 O O . GLY A 1 200 ? 15.275 -7.313 -18.492 1.00 87.56 200 GLY A O 1
ATOM 1631 N N . GLY A 1 201 ? 13.376 -8.412 -18.994 1.00 91.38 201 GLY A N 1
ATOM 1632 C CA . GLY A 1 201 ? 12.468 -7.540 -18.267 1.00 91.38 201 GLY A CA 1
ATOM 1633 C C . GLY A 1 201 ? 12.640 -7.664 -16.754 1.00 91.38 201 GLY A C 1
ATOM 1634 O O . GLY A 1 201 ? 13.163 -8.655 -16.239 1.00 91.38 201 GLY A O 1
ATOM 1635 N N . ARG A 1 202 ? 12.224 -6.627 -16.027 1.00 93.44 202 ARG A N 1
ATOM 1636 C CA . ARG A 1 202 ? 12.455 -6.526 -14.580 1.00 93.44 202 ARG A CA 1
ATOM 1637 C C . ARG A 1 202 ? 11.155 -6.560 -13.800 1.00 93.44 202 ARG A C 1
ATOM 1639 O O . ARG A 1 202 ? 10.290 -5.712 -13.997 1.00 93.44 202 ARG A O 1
ATOM 1646 N N . PHE A 1 203 ? 11.069 -7.497 -12.865 1.00 95.69 203 PHE A N 1
ATOM 1647 C CA . PHE A 1 203 ? 10.050 -7.496 -11.826 1.00 95.69 203 PHE A CA 1
ATOM 1648 C C . PHE A 1 203 ? 10.552 -6.719 -10.613 1.00 95.69 203 PHE A C 1
ATOM 1650 O O . PHE A 1 203 ? 11.639 -6.983 -10.099 1.00 95.69 203 PHE A O 1
ATOM 1657 N N . MET A 1 204 ? 9.753 -5.766 -10.150 1.00 94.75 204 MET A N 1
ATOM 1658 C CA . MET A 1 204 ? 10.040 -4.976 -8.967 1.00 94.75 204 MET A CA 1
ATOM 1659 C C . MET A 1 204 ? 8.834 -4.957 -8.039 1.00 94.75 204 MET A C 1
ATOM 1661 O O . MET A 1 204 ? 7.737 -4.539 -8.406 1.00 94.75 204 MET A O 1
ATOM 1665 N N . CYS A 1 205 ? 9.060 -5.373 -6.799 1.00 94.69 205 CYS A N 1
ATOM 1666 C CA . CYS A 1 205 ? 8.047 -5.389 -5.757 1.00 94.69 205 CYS A CA 1
ATOM 1667 C C . CYS A 1 205 ? 8.515 -4.542 -4.579 1.00 94.69 205 CYS A C 1
ATOM 1669 O O . CYS A 1 205 ? 9.627 -4.722 -4.085 1.00 94.69 205 CYS A O 1
ATOM 1671 N N . MET A 1 206 ? 7.659 -3.637 -4.114 1.00 91.75 206 MET A N 1
ATOM 1672 C CA . MET A 1 206 ? 7.860 -2.918 -2.860 1.00 91.75 206 MET A CA 1
ATOM 1673 C C . MET A 1 206 ? 6.715 -3.272 -1.924 1.00 91.75 206 MET A C 1
ATOM 1675 O O . MET A 1 206 ? 5.563 -2.957 -2.207 1.00 91.75 206 MET A O 1
ATOM 1679 N N . GLU A 1 207 ? 7.021 -3.929 -0.815 1.00 89.69 207 GLU A N 1
ATOM 1680 C CA . GLU A 1 207 ? 6.019 -4.385 0.145 1.00 89.69 207 GLU A CA 1
ATOM 1681 C C . GLU A 1 207 ? 6.575 -4.307 1.570 1.00 89.69 207 GLU A C 1
ATOM 1683 O O . GLU A 1 207 ? 7.791 -4.277 1.778 1.00 89.69 207 GLU A O 1
ATOM 1688 N N . PHE A 1 208 ? 5.685 -4.241 2.558 1.00 84.56 208 PHE A N 1
ATOM 1689 C CA . PHE A 1 208 ? 6.077 -4.386 3.955 1.00 84.56 208 PHE A CA 1
ATOM 1690 C C . PHE A 1 208 ? 6.643 -5.786 4.208 1.00 84.56 208 PHE A C 1
ATOM 1692 O O . PHE A 1 208 ? 6.116 -6.779 3.713 1.00 84.56 208 PHE A O 1
ATOM 1699 N N . SER A 1 209 ? 7.690 -5.863 5.028 1.00 79.31 209 SER A N 1
ATOM 1700 C CA . SER A 1 209 ? 8.312 -7.131 5.404 1.00 79.31 209 SER A CA 1
ATOM 1701 C C . SER A 1 209 ? 8.658 -7.172 6.890 1.00 79.31 209 SER A C 1
ATOM 1703 O O . SER A 1 209 ? 8.444 -6.214 7.637 1.00 79.31 209 SER A O 1
ATOM 1705 N N . HIS A 1 210 ? 9.190 -8.309 7.326 1.00 75.94 210 HIS A N 1
ATOM 1706 C CA . HIS A 1 210 ? 9.537 -8.574 8.715 1.00 75.94 210 HIS A CA 1
ATOM 1707 C C . HIS A 1 210 ? 10.846 -7.889 9.112 1.00 75.94 210 HIS A C 1
ATOM 1709 O O . HIS A 1 210 ? 11.830 -7.876 8.375 1.00 75.94 210 HIS A O 1
ATOM 1715 N N . VAL A 1 211 ? 10.880 -7.322 10.315 1.00 76.94 211 VAL A N 1
ATOM 1716 C CA . VAL A 1 211 ? 12.083 -6.684 10.859 1.00 76.94 211 VAL A CA 1
ATOM 1717 C C . VAL A 1 211 ? 13.009 -7.762 11.429 1.00 76.94 211 VAL A C 1
ATOM 1719 O O . VAL A 1 211 ? 12.626 -8.452 12.367 1.00 76.94 211 VAL A O 1
ATOM 1722 N N . HIS A 1 212 ? 14.236 -7.888 10.908 1.00 66.69 212 HIS A N 1
ATOM 1723 C CA . HIS A 1 212 ? 15.188 -8.928 11.345 1.00 66.69 212 HIS A CA 1
ATOM 1724 C C . HIS A 1 212 ? 15.702 -8.749 12.782 1.00 66.69 212 HIS A C 1
ATOM 1726 O O . HIS A 1 212 ? 16.075 -9.722 13.434 1.00 66.69 212 HIS A O 1
ATOM 1732 N N . TYR A 1 213 ? 15.758 -7.513 13.286 1.00 69.88 213 TYR A N 1
ATOM 1733 C CA . TYR A 1 213 ? 16.318 -7.226 14.607 1.00 69.88 213 TYR A CA 1
ATOM 1734 C C . TYR A 1 213 ? 15.252 -7.364 15.707 1.00 69.88 213 TYR A C 1
ATOM 1736 O O . TYR A 1 213 ? 14.317 -6.558 15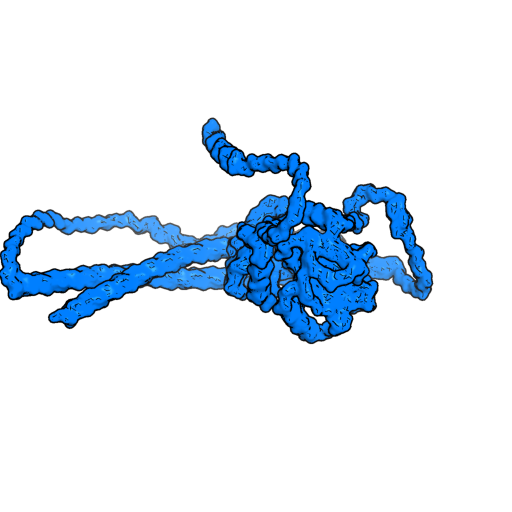.729 1.00 69.88 213 TYR A O 1
ATOM 1744 N N . PRO A 1 214 ? 15.411 -8.284 16.684 1.00 64.88 214 PRO A N 1
ATOM 1745 C CA . PRO A 1 214 ? 14.360 -8.614 17.656 1.00 64.88 214 PRO A CA 1
ATOM 1746 C C . PRO A 1 214 ? 13.828 -7.420 18.463 1.00 64.88 214 PRO A C 1
ATOM 1748 O O . PRO A 1 214 ? 12.633 -7.322 18.738 1.00 64.88 214 PRO A O 1
ATOM 1751 N N . TYR A 1 215 ? 14.702 -6.476 18.828 1.00 67.25 215 TYR A N 1
ATOM 1752 C CA . TYR A 1 215 ? 14.306 -5.283 19.583 1.00 67.25 215 TYR A CA 1
ATOM 1753 C C . TYR A 1 215 ? 13.453 -4.315 18.757 1.00 67.25 215 TYR A C 1
ATOM 1755 O O . TYR A 1 215 ? 12.474 -3.762 19.262 1.00 67.25 215 TYR A O 1
ATOM 1763 N N . PHE A 1 216 ? 13.800 -4.129 17.482 1.00 67.62 216 PHE A N 1
ATOM 1764 C CA . PHE A 1 216 ? 13.028 -3.288 16.571 1.00 67.62 216 PHE A CA 1
ATOM 1765 C C . PHE A 1 216 ? 11.732 -3.967 16.146 1.00 67.62 216 PHE A C 1
ATOM 1767 O O . PHE A 1 216 ? 10.716 -3.290 16.035 1.00 67.62 216 PHE A O 1
ATOM 1774 N N . GLN A 1 217 ? 11.743 -5.291 15.990 1.00 71.94 217 GLN A N 1
ATOM 1775 C CA . GLN A 1 217 ? 10.540 -6.075 15.745 1.00 71.94 217 GLN A CA 1
ATOM 1776 C C . GLN A 1 217 ? 9.534 -5.887 16.880 1.00 71.94 217 GLN A C 1
ATOM 1778 O O . GLN A 1 217 ? 8.420 -5.453 16.626 1.00 71.94 217 GLN A O 1
ATOM 1783 N N . TRP A 1 218 ? 9.935 -6.080 18.141 1.00 73.00 218 TRP A N 1
ATOM 1784 C CA . TRP A 1 218 ? 9.037 -5.859 19.280 1.00 73.00 218 TRP A CA 1
ATOM 1785 C C . TRP A 1 218 ? 8.454 -4.437 19.312 1.00 73.00 218 TRP A C 1
ATOM 1787 O O . TRP A 1 218 ? 7.266 -4.248 19.587 1.00 73.00 218 TRP A O 1
ATOM 1797 N N . LEU A 1 219 ? 9.279 -3.428 19.015 1.00 71.31 219 LEU A N 1
ATOM 1798 C CA . LEU A 1 219 ? 8.840 -2.035 18.978 1.00 71.31 219 LEU A CA 1
ATOM 1799 C C . LEU A 1 219 ? 7.834 -1.785 17.849 1.00 71.31 219 LEU A C 1
ATOM 1801 O O . LEU A 1 219 ? 6.797 -1.160 18.077 1.00 71.31 219 LEU A O 1
ATOM 1805 N N . TYR A 1 220 ? 8.135 -2.289 16.655 1.00 74.50 220 TYR A N 1
ATOM 1806 C CA . TYR A 1 220 ? 7.263 -2.217 15.492 1.00 74.50 220 TYR A CA 1
ATOM 1807 C C . TYR A 1 220 ? 5.951 -2.967 15.732 1.00 74.50 220 TYR A C 1
ATOM 1809 O O . TYR A 1 220 ? 4.890 -2.466 15.379 1.00 74.50 220 TYR A O 1
ATOM 1817 N N . ASP A 1 221 ? 5.983 -4.121 16.394 1.00 76.19 221 ASP A N 1
ATOM 1818 C CA . ASP A 1 221 ? 4.799 -4.899 16.758 1.00 76.19 221 ASP A CA 1
ATOM 1819 C C . ASP A 1 221 ? 3.888 -4.102 17.689 1.00 76.19 221 ASP A C 1
ATOM 1821 O O . ASP A 1 221 ? 2.694 -3.972 17.430 1.00 76.19 221 ASP A O 1
ATOM 1825 N N . LYS A 1 222 ? 4.447 -3.487 18.733 1.00 74.62 222 LYS A N 1
ATOM 1826 C CA . LYS A 1 222 ? 3.664 -2.635 19.632 1.00 74.62 222 LYS A CA 1
ATOM 1827 C C . LYS A 1 222 ? 3.091 -1.414 18.924 1.00 74.62 222 LYS A C 1
ATOM 1829 O O . LYS A 1 222 ? 1.902 -1.149 19.061 1.00 74.62 222 LYS A O 1
ATOM 1834 N N . TYR A 1 223 ? 3.902 -0.714 18.135 1.00 74.75 223 TYR A N 1
ATOM 1835 C CA . TYR A 1 223 ? 3.441 0.438 17.364 1.00 74.75 223 TYR A CA 1
ATOM 1836 C C . TYR A 1 223 ? 2.337 0.052 16.368 1.00 74.75 223 TYR A C 1
ATOM 1838 O O . TYR A 1 223 ? 1.263 0.645 16.367 1.00 74.75 223 TYR A O 1
ATOM 1846 N N . SER A 1 224 ? 2.564 -0.984 15.562 1.00 78.75 224 SER A N 1
ATOM 1847 C CA . SER A 1 224 ? 1.615 -1.422 14.540 1.00 78.75 224 SER A CA 1
ATOM 1848 C C . SER A 1 224 ? 0.292 -1.880 15.152 1.00 78.75 224 SER A C 1
ATOM 1850 O O . SER A 1 224 ? -0.741 -1.371 14.750 1.00 78.75 224 SER A O 1
ATOM 1852 N N . PHE A 1 225 ? 0.277 -2.744 16.171 1.00 75.25 225 PHE A N 1
ATOM 1853 C CA . PHE A 1 225 ? -0.991 -3.241 16.726 1.00 75.25 225 PHE A CA 1
ATOM 1854 C C . PHE A 1 225 ? -1.747 -2.238 17.602 1.00 75.25 225 PHE A C 1
ATOM 1856 O O . PHE A 1 225 ? -2.968 -2.327 17.690 1.00 75.25 225 PHE A O 1
ATOM 1863 N N . GLN A 1 226 ? -1.052 -1.318 18.275 1.00 75.38 226 GLN A N 1
ATOM 1864 C CA . GLN A 1 226 ? -1.684 -0.441 19.270 1.00 75.38 226 GLN A CA 1
ATOM 1865 C C . GLN A 1 226 ? -1.886 0.989 18.769 1.00 75.38 226 GLN A C 1
ATOM 1867 O O . GLN A 1 226 ? -2.809 1.658 19.217 1.00 75.38 226 GLN A O 1
ATOM 1872 N N . VAL A 1 227 ? -1.050 1.465 17.842 1.00 74.31 227 VAL A N 1
ATOM 1873 C CA . VAL A 1 227 ? -1.079 2.862 17.384 1.00 74.31 227 VAL A CA 1
ATOM 1874 C C . VAL A 1 227 ? -1.732 2.982 16.013 1.00 74.31 227 VAL A C 1
ATOM 1876 O O . VAL A 1 227 ? -2.582 3.846 15.828 1.00 74.31 227 VAL A O 1
ATOM 1879 N N . VAL A 1 228 ? -1.394 2.116 15.054 1.00 74.69 228 VAL A N 1
ATOM 1880 C CA . VAL A 1 228 ? -1.866 2.265 13.663 1.00 74.69 228 VAL A CA 1
ATOM 1881 C C . VAL A 1 228 ? -3.399 2.159 13.533 1.00 74.69 228 VAL A C 1
ATOM 1883 O O . VAL A 1 228 ? -3.980 3.068 12.939 1.00 74.69 228 VAL A O 1
ATOM 1886 N N . PRO A 1 229 ? -4.096 1.167 14.129 1.00 77.06 229 PRO A N 1
ATOM 1887 C CA . PRO A 1 229 ? -5.559 1.109 14.094 1.00 77.06 229 PRO A CA 1
ATOM 1888 C C . PRO A 1 229 ? -6.238 2.313 14.752 1.00 77.06 229 PRO A C 1
ATOM 1890 O O . PRO A 1 229 ? -7.225 2.836 14.237 1.00 77.06 229 PRO A O 1
ATOM 1893 N N . VAL A 1 230 ? -5.684 2.795 15.869 1.00 72.50 230 VAL A N 1
ATOM 1894 C CA . VAL A 1 230 ? -6.209 3.956 16.605 1.00 72.50 230 VAL A CA 1
ATOM 1895 C C . VAL A 1 230 ? -6.047 5.234 15.784 1.00 72.50 230 VAL A C 1
ATOM 1897 O O . VAL A 1 230 ? -7.002 5.988 15.617 1.00 72.50 230 VAL A O 1
ATOM 1900 N N . MET A 1 231 ? -4.871 5.449 15.191 1.00 68.19 231 MET A N 1
ATOM 1901 C CA . MET A 1 231 ? -4.625 6.568 14.277 1.00 68.19 231 MET A CA 1
ATOM 1902 C C . MET A 1 231 ? -5.541 6.510 13.053 1.00 68.19 231 MET A C 1
ATOM 1904 O O . MET A 1 231 ? -6.076 7.532 12.627 1.00 68.19 231 MET A O 1
ATOM 1908 N N . GLY A 1 232 ? -5.775 5.307 12.535 1.00 69.75 232 GLY A N 1
ATOM 1909 C CA . GLY A 1 232 ? -6.749 5.036 11.491 1.00 69.75 232 GLY A CA 1
ATOM 1910 C C . GLY A 1 232 ? -8.172 5.462 11.850 1.00 69.75 232 GLY A C 1
ATOM 1911 O O . GLY A 1 232 ? -8.846 6.135 11.070 1.00 69.75 232 GLY A O 1
ATOM 1912 N N . GLN A 1 233 ? -8.617 5.148 13.067 1.00 77.50 233 GLN A N 1
ATOM 1913 C CA . GLN A 1 233 ? -9.913 5.596 13.575 1.00 77.50 233 GLN A CA 1
ATOM 1914 C C . GLN A 1 233 ? -9.980 7.121 13.718 1.00 77.50 233 GLN A C 1
ATOM 1916 O O . GLN A 1 233 ? -10.985 7.724 13.358 1.00 77.50 233 GLN A O 1
ATOM 1921 N N . ILE A 1 234 ? -8.920 7.755 14.218 1.00 71.75 234 ILE A N 1
ATOM 1922 C CA . ILE A 1 234 ? -8.902 9.203 14.465 1.00 71.75 234 ILE A CA 1
ATOM 1923 C C . ILE A 1 234 ? -8.889 9.993 13.151 1.00 71.75 234 ILE A C 1
ATOM 1925 O O . ILE A 1 234 ? -9.642 10.952 12.996 1.00 71.75 234 ILE A O 1
ATOM 1929 N N . LEU A 1 235 ? -8.037 9.607 12.201 1.00 66.88 235 LEU A N 1
ATOM 1930 C CA . LEU A 1 235 ? -7.798 10.390 10.989 1.00 66.88 235 LEU A CA 1
ATOM 1931 C C . LEU A 1 235 ? -8.710 9.986 9.826 1.00 66.88 235 LEU A C 1
ATOM 1933 O O . LEU A 1 235 ? -9.111 10.829 9.020 1.00 66.88 235 LEU A O 1
ATOM 1937 N N . ALA A 1 236 ? -9.040 8.698 9.723 1.00 65.56 236 ALA A N 1
ATOM 1938 C CA . ALA A 1 236 ? -9.843 8.158 8.635 1.00 65.56 236 ALA A CA 1
ATOM 1939 C C . ALA A 1 236 ? -11.221 7.648 9.073 1.00 65.56 236 ALA A C 1
ATOM 1941 O O . ALA A 1 236 ? -12.082 7.494 8.204 1.00 65.56 236 ALA A O 1
ATOM 1942 N N . GLY A 1 237 ? -11.480 7.499 10.375 1.00 72.69 237 GLY A N 1
ATOM 1943 C CA . GLY A 1 237 ? -12.753 6.983 10.883 1.00 72.69 237 GLY A CA 1
ATOM 1944 C C . GLY A 1 237 ? -12.938 5.483 10.667 1.00 72.69 237 GLY A C 1
ATOM 1945 O O . GLY A 1 237 ? -14.075 5.027 10.721 1.00 72.69 237 GLY A O 1
ATOM 1946 N N . ASP A 1 238 ? -11.863 4.737 10.384 1.00 73.25 238 ASP A N 1
ATOM 1947 C CA . ASP A 1 238 ? -11.956 3.349 9.919 1.00 73.25 238 ASP A CA 1
ATOM 1948 C C . ASP A 1 238 ? -10.943 2.419 10.596 1.00 73.25 238 ASP A C 1
ATOM 1950 O O . ASP A 1 238 ? -9.969 1.985 9.995 1.00 73.25 238 ASP A O 1
ATOM 1954 N N . TRP A 1 239 ? -11.168 2.085 11.865 1.00 78.38 239 TRP A N 1
ATOM 1955 C CA . TRP A 1 239 ? -10.298 1.182 12.625 1.00 78.38 239 TRP A CA 1
ATOM 1956 C C . TRP A 1 239 ? -10.078 -0.195 11.965 1.00 78.38 239 TRP A C 1
ATOM 1958 O O . TRP A 1 239 ? -8.956 -0.709 11.971 1.00 78.38 239 TRP A O 1
ATOM 1968 N N . ASN A 1 240 ? -11.124 -0.786 11.372 1.00 75.81 240 ASN A N 1
ATOM 1969 C CA . ASN A 1 240 ? -11.086 -2.153 10.835 1.00 75.81 240 ASN A CA 1
ATOM 1970 C C . ASN A 1 240 ? -10.116 -2.280 9.655 1.00 75.81 240 ASN A C 1
ATOM 1972 O O . ASN A 1 240 ? -9.349 -3.243 9.594 1.00 75.81 240 ASN A O 1
ATOM 1976 N N . SER A 1 241 ? -10.101 -1.299 8.748 1.00 78.19 241 SER A N 1
ATOM 1977 C CA . SER A 1 241 ? -9.186 -1.289 7.601 1.00 78.19 241 SER A CA 1
ATOM 1978 C C . SER A 1 241 ? -7.714 -1.229 8.023 1.00 78.19 241 SER A C 1
ATOM 1980 O O . SER A 1 241 ? -6.867 -1.907 7.436 1.00 78.19 241 SER A O 1
ATOM 1982 N N . TYR A 1 242 ? -7.388 -0.476 9.078 1.00 79.62 242 TYR A N 1
ATOM 1983 C CA . TYR A 1 242 ? -6.011 -0.382 9.585 1.00 79.62 242 TYR A CA 1
ATOM 1984 C C . TYR A 1 242 ? -5.611 -1.561 10.462 1.00 79.62 242 TYR A C 1
ATOM 1986 O O . TYR A 1 242 ? -4.442 -1.945 10.457 1.00 79.62 242 TYR A O 1
ATOM 1994 N N . GLN A 1 243 ? -6.554 -2.180 11.172 1.00 82.88 243 GLN A N 1
ATOM 1995 C CA . GLN A 1 243 ? -6.284 -3.477 11.779 1.00 82.88 243 GLN A CA 1
ATOM 1996 C C . GLN A 1 243 ? -5.959 -4.513 10.696 1.00 82.88 243 GLN A C 1
ATOM 1998 O O . GLN A 1 243 ? -4.924 -5.173 10.785 1.00 82.88 243 GLN A O 1
ATOM 2003 N N . TYR A 1 244 ? -6.776 -4.604 9.640 1.00 84.06 244 TYR A N 1
ATOM 2004 C CA . TYR A 1 244 ? -6.505 -5.492 8.509 1.00 84.06 244 TYR A CA 1
ATOM 2005 C C . TYR A 1 244 ? -5.136 -5.212 7.875 1.00 84.06 244 TYR A C 1
ATOM 2007 O O . TYR A 1 244 ? -4.395 -6.153 7.595 1.00 84.06 244 TYR A O 1
ATOM 2015 N N . LEU A 1 245 ? -4.751 -3.940 7.706 1.00 84.50 245 LEU A N 1
ATOM 2016 C CA . LEU A 1 245 ? -3.418 -3.571 7.225 1.00 84.50 245 LEU A CA 1
ATOM 2017 C C . LEU A 1 245 ? -2.325 -4.246 8.062 1.00 84.50 245 LEU A C 1
ATOM 2019 O O . LEU A 1 245 ? -1.482 -4.948 7.508 1.00 84.50 245 LEU A O 1
ATOM 2023 N N . VAL A 1 246 ? -2.361 -4.079 9.384 1.00 84.19 246 VAL A N 1
ATOM 2024 C CA . VAL A 1 246 ? -1.354 -4.645 10.292 1.00 84.19 246 VAL A CA 1
ATOM 2025 C C . VAL A 1 246 ? -1.360 -6.171 10.247 1.00 84.19 246 VAL A C 1
ATOM 2027 O O . VAL A 1 246 ? -0.298 -6.786 10.168 1.00 84.19 246 VAL A O 1
ATOM 2030 N N . GLU A 1 247 ? -2.537 -6.793 10.256 1.00 84.81 247 GLU A N 1
ATOM 2031 C CA . GLU A 1 247 ? -2.668 -8.249 10.194 1.00 84.81 247 GLU A CA 1
ATOM 2032 C C . GLU A 1 247 ? -2.153 -8.818 8.861 1.00 84.81 247 GLU A C 1
ATOM 2034 O O . GLU A 1 247 ? -1.448 -9.829 8.856 1.00 84.81 247 GLU A O 1
ATOM 2039 N N . SER A 1 248 ? -2.439 -8.153 7.736 1.00 85.50 248 SER A N 1
ATOM 2040 C CA . SER A 1 248 ? -1.992 -8.565 6.397 1.00 85.50 248 SER A CA 1
ATOM 2041 C C . SER A 1 248 ? -0.466 -8.563 6.269 1.00 85.50 248 SER A C 1
ATOM 2043 O O . SER A 1 248 ? 0.098 -9.480 5.677 1.00 85.50 248 SER A O 1
ATOM 2045 N N . ILE A 1 249 ? 0.216 -7.601 6.902 1.00 85.12 249 ILE A N 1
ATOM 2046 C CA . ILE A 1 249 ? 1.685 -7.536 6.941 1.00 85.12 249 ILE A CA 1
ATOM 2047 C C . ILE A 1 249 ? 2.263 -8.763 7.660 1.00 85.12 249 ILE A C 1
ATOM 2049 O O . ILE A 1 249 ? 3.291 -9.292 7.252 1.00 85.12 249 ILE A O 1
ATOM 2053 N N . ARG A 1 250 ? 1.596 -9.262 8.710 1.00 84.88 250 ARG A N 1
ATOM 2054 C CA . ARG A 1 250 ? 2.062 -10.446 9.458 1.00 84.88 250 ARG A CA 1
ATOM 2055 C C . ARG A 1 250 ? 1.874 -11.754 8.719 1.00 84.88 250 ARG A C 1
ATOM 2057 O O . ARG A 1 250 ? 2.638 -12.681 8.962 1.00 84.88 250 ARG A O 1
ATOM 2064 N N . GLN A 1 251 ? 0.859 -11.829 7.869 1.00 86.00 251 GLN A N 1
ATOM 2065 C CA . GLN A 1 251 ? 0.617 -12.996 7.026 1.00 86.00 251 GLN A CA 1
ATOM 2066 C C . GLN A 1 251 ? 1.508 -13.014 5.782 1.00 86.00 251 GLN A C 1
ATOM 2068 O O . GLN A 1 251 ? 1.649 -14.061 5.154 1.00 86.00 251 GLN A O 1
ATOM 2073 N N . PHE A 1 252 ? 2.108 -11.877 5.415 1.00 90.38 252 PHE A N 1
ATOM 2074 C CA . PHE A 1 252 ? 2.996 -11.807 4.265 1.00 90.38 252 PHE A CA 1
ATOM 2075 C C . PHE A 1 252 ? 4.275 -12.637 4.501 1.00 90.38 252 PHE A C 1
ATOM 2077 O O . PHE A 1 252 ? 4.806 -12.621 5.621 1.00 90.38 252 PHE A O 1
ATOM 2084 N N . PRO A 1 253 ? 4.781 -13.369 3.486 1.00 88.12 253 PRO A N 1
ATOM 2085 C CA . PRO A 1 253 ? 6.000 -14.159 3.626 1.00 88.12 253 PRO A CA 1
ATOM 2086 C C . PRO A 1 253 ? 7.203 -13.309 4.061 1.00 88.12 253 PRO A C 1
ATOM 2088 O O . PRO A 1 253 ? 7.280 -12.113 3.785 1.00 88.12 253 PRO A O 1
ATOM 2091 N N . THR A 1 254 ? 8.168 -13.935 4.737 1.00 88.38 254 THR A N 1
ATOM 2092 C CA . THR A 1 254 ? 9.457 -13.296 5.045 1.00 88.38 254 THR A CA 1
ATOM 2093 C C . THR A 1 254 ? 10.247 -13.018 3.770 1.00 88.38 254 THR A C 1
ATOM 2095 O O . THR A 1 254 ? 9.976 -13.617 2.730 1.00 88.38 254 THR A O 1
ATOM 2098 N N . GLN A 1 255 ? 11.251 -12.146 3.856 1.00 85.88 255 GLN A N 1
ATOM 2099 C CA . GLN A 1 255 ? 12.110 -11.760 2.735 1.00 85.88 255 GLN A CA 1
ATOM 2100 C C . GLN A 1 255 ? 12.648 -12.977 1.969 1.00 85.88 255 GLN A C 1
ATOM 2102 O O . GLN A 1 255 ? 12.517 -13.045 0.750 1.00 85.88 255 GLN A O 1
ATOM 2107 N N . GLU A 1 256 ? 13.203 -13.959 2.680 1.00 86.25 256 GLU A N 1
ATOM 2108 C CA . GLU A 1 256 ? 13.785 -15.167 2.094 1.00 86.25 256 GLU A CA 1
ATOM 2109 C C . GLU A 1 256 ? 12.724 -16.053 1.441 1.00 86.25 256 GLU A C 1
ATOM 2111 O O . GLU A 1 256 ? 12.917 -16.522 0.324 1.00 86.25 256 GLU A O 1
ATOM 2116 N N . ASN A 1 257 ? 11.577 -16.247 2.098 1.00 89.12 257 ASN A N 1
ATOM 2117 C CA . ASN A 1 257 ? 10.497 -17.060 1.541 1.00 89.12 257 ASN A CA 1
ATOM 2118 C C . ASN A 1 257 ? 9.888 -16.394 0.304 1.00 89.12 257 ASN A C 1
ATOM 2120 O O . ASN A 1 257 ? 9.621 -17.066 -0.686 1.00 89.12 257 ASN A O 1
ATOM 2124 N N . PHE A 1 258 ? 9.704 -15.073 0.330 1.00 93.31 258 PHE A N 1
ATOM 2125 C CA . PHE A 1 258 ? 9.199 -14.333 -0.820 1.00 93.31 258 PHE A CA 1
ATOM 2126 C C . PHE A 1 258 ? 10.199 -14.340 -1.983 1.00 93.31 258 PHE A C 1
ATOM 2128 O O . PHE A 1 258 ? 9.797 -14.523 -3.130 1.00 93.31 258 PHE A O 1
ATOM 2135 N N . LYS A 1 259 ? 11.504 -14.229 -1.698 1.00 91.06 259 LYS A N 1
ATOM 2136 C CA . LYS A 1 259 ? 12.569 -14.411 -2.695 1.00 91.06 259 LYS A CA 1
ATOM 2137 C C . LYS A 1 259 ? 12.487 -15.793 -3.350 1.00 91.06 259 LYS A C 1
ATOM 2139 O O . LYS A 1 259 ? 12.511 -15.868 -4.574 1.00 91.06 259 LYS A O 1
ATOM 2144 N N . LEU A 1 260 ? 12.335 -16.861 -2.563 1.00 92.00 260 LEU A N 1
ATOM 2145 C CA . LEU A 1 260 ? 12.183 -18.219 -3.098 1.00 92.00 260 LEU A CA 1
ATOM 2146 C C . LEU A 1 260 ? 10.952 -18.336 -4.003 1.00 92.00 260 LEU A C 1
ATOM 2148 O O . LEU A 1 260 ? 11.058 -18.881 -5.094 1.00 92.00 260 LEU A O 1
ATOM 2152 N N . MET A 1 261 ? 9.815 -17.754 -3.614 1.00 93.94 261 MET A N 1
ATOM 2153 C CA . MET A 1 261 ? 8.616 -17.732 -4.465 1.00 93.94 261 MET A CA 1
ATOM 2154 C C . MET A 1 261 ? 8.858 -17.009 -5.801 1.00 93.94 261 MET A C 1
ATOM 2156 O O . MET A 1 261 ? 8.370 -17.448 -6.842 1.00 93.94 261 MET A O 1
ATOM 2160 N N . ILE A 1 262 ? 9.619 -15.909 -5.793 1.00 94.31 262 ILE A N 1
ATOM 2161 C CA . ILE A 1 262 ? 10.017 -15.182 -7.010 1.00 94.31 262 ILE A CA 1
ATOM 2162 C C . ILE A 1 262 ? 10.908 -16.068 -7.898 1.00 94.31 262 ILE A C 1
ATOM 2164 O O . ILE A 1 262 ? 10.708 -16.134 -9.112 1.00 94.31 262 ILE A O 1
ATOM 2168 N N . GLU A 1 263 ? 11.871 -16.778 -7.311 1.00 92.06 263 GLU A N 1
ATOM 2169 C CA . GLU A 1 263 ? 12.771 -17.684 -8.037 1.00 92.06 263 GLU A CA 1
ATOM 2170 C C . GLU A 1 263 ? 12.037 -18.904 -8.620 1.00 92.06 263 GLU A C 1
ATOM 2172 O O . GLU A 1 263 ? 12.309 -19.306 -9.760 1.00 92.06 263 GLU A O 1
ATOM 2177 N N . GLU A 1 264 ? 11.078 -19.457 -7.873 1.00 93.19 264 GLU A N 1
ATOM 2178 C CA . GLU A 1 264 ? 10.193 -20.551 -8.294 1.00 93.19 264 GLU A CA 1
ATOM 2179 C C . GLU A 1 264 ? 9.303 -20.152 -9.476 1.00 93.19 264 GLU A C 1
ATOM 2181 O O . GLU A 1 264 ? 9.090 -20.965 -10.375 1.00 93.19 264 GLU A O 1
ATOM 2186 N N . ALA A 1 265 ? 8.851 -18.894 -9.531 1.00 93.75 265 ALA A N 1
ATOM 2187 C CA . ALA A 1 265 ? 8.098 -18.360 -10.669 1.00 93.75 265 ALA A CA 1
ATOM 2188 C C . ALA A 1 265 ? 8.940 -18.228 -11.955 1.00 93.75 265 ALA A C 1
ATOM 2190 O O . ALA A 1 265 ? 8.383 -18.062 -13.036 1.00 93.75 265 ALA A O 1
ATOM 2191 N N . GLY A 1 266 ? 10.272 -18.326 -11.857 1.00 91.75 266 GLY A N 1
ATOM 2192 C CA . GLY A 1 266 ? 11.189 -18.324 -13.002 1.00 91.75 266 GLY A CA 1
ATOM 2193 C C . GLY A 1 266 ? 12.151 -17.138 -13.049 1.00 91.75 266 GLY A C 1
ATOM 2194 O O . GLY A 1 266 ? 13.060 -17.125 -13.884 1.00 91.75 266 GLY A O 1
ATOM 2195 N N . PHE A 1 267 ? 12.014 -16.162 -12.148 1.00 92.56 267 PHE A N 1
ATOM 2196 C CA . PHE A 1 267 ? 12.939 -15.032 -12.071 1.00 92.56 267 PHE A CA 1
ATOM 2197 C C . PHE A 1 267 ? 14.319 -15.466 -11.571 1.00 92.56 267 PHE A C 1
ATOM 2199 O O . PHE A 1 267 ? 14.478 -16.464 -10.866 1.00 92.56 267 PHE A O 1
ATOM 2206 N N . ARG A 1 268 ? 15.348 -14.706 -11.941 1.00 85.69 268 ARG A N 1
ATOM 2207 C CA . ARG A 1 268 ? 16.727 -14.920 -11.492 1.00 85.69 268 ARG A CA 1
ATOM 2208 C C . ARG A 1 268 ? 17.311 -13.595 -11.029 1.00 85.69 268 ARG A C 1
ATOM 2210 O O . ARG A 1 268 ? 17.103 -12.571 -11.679 1.00 85.69 268 ARG A O 1
ATOM 2217 N N . SER A 1 269 ? 18.036 -13.626 -9.914 1.00 71.06 269 SER A N 1
ATOM 2218 C CA . SER A 1 269 ? 18.793 -12.468 -9.449 1.00 71.06 269 SER A CA 1
ATOM 2219 C C . SER A 1 269 ? 20.047 -12.330 -10.304 1.00 71.06 269 SER A C 1
ATOM 2221 O O . SER A 1 269 ? 21.040 -13.005 -10.069 1.00 71.06 269 SER A O 1
ATOM 2223 N N . ASN A 1 270 ? 20.013 -11.456 -11.305 1.00 55.16 270 ASN A N 1
ATOM 2224 C CA . ASN A 1 270 ? 21.242 -10.911 -11.871 1.00 55.16 270 ASN A CA 1
ATOM 2225 C C . ASN A 1 270 ? 21.561 -9.643 -11.084 1.00 55.16 270 ASN A C 1
ATOM 2227 O O . ASN A 1 270 ? 21.384 -8.539 -11.597 1.00 55.16 270 ASN A O 1
ATOM 2231 N N . ASN A 1 271 ? 21.943 -9.786 -9.817 1.00 44.19 271 ASN A N 1
ATOM 2232 C CA . ASN A 1 271 ? 22.529 -8.682 -9.079 1.00 44.19 271 ASN A CA 1
ATOM 2233 C C . ASN A 1 271 ? 24.047 -8.727 -9.318 1.00 44.19 271 ASN A C 1
ATOM 2235 O O . ASN A 1 271 ? 24.729 -9.523 -8.675 1.00 44.19 271 ASN A O 1
ATOM 2239 N N . PRO A 1 272 ? 24.605 -7.911 -10.235 1.00 40.22 272 PRO A N 1
ATOM 2240 C CA . PRO A 1 272 ? 26.042 -7.912 -10.524 1.00 40.22 272 PRO A CA 1
ATOM 2241 C C . PRO A 1 272 ? 26.906 -7.449 -9.337 1.00 40.22 272 PRO A C 1
ATOM 2243 O O . PRO A 1 272 ? 28.123 -7.373 -9.471 1.00 40.22 272 PRO A O 1
ATOM 2246 N N . PHE A 1 273 ? 26.293 -7.120 -8.195 1.00 37.41 273 PHE A N 1
ATOM 2247 C CA . PHE A 1 273 ? 26.961 -6.662 -6.981 1.00 37.41 273 PHE A CA 1
ATOM 2248 C C . PHE A 1 273 ? 26.804 -7.618 -5.784 1.00 37.41 273 PHE A C 1
ATOM 2250 O O . PHE A 1 273 ? 27.284 -7.277 -4.706 1.00 37.41 273 PHE A O 1
ATOM 2257 N N . GLU A 1 274 ? 26.147 -8.777 -5.936 1.00 39.97 274 GLU A N 1
ATOM 2258 C CA . GLU A 1 274 ? 25.879 -9.708 -4.817 1.00 39.97 274 GLU A CA 1
ATOM 2259 C C . GLU A 1 274 ? 26.570 -11.076 -4.887 1.00 39.97 274 GLU A C 1
ATOM 2261 O O . GLU A 1 274 ? 26.346 -11.888 -3.995 1.00 39.97 274 GLU A O 1
ATOM 2266 N N . GLU A 1 275 ? 27.463 -11.333 -5.844 1.00 38.66 275 GLU A N 1
ATOM 2267 C CA . GLU A 1 275 ? 28.287 -12.550 -5.803 1.00 38.66 275 GLU A CA 1
ATOM 2268 C C . GLU A 1 275 ? 29.781 -12.212 -5.736 1.00 38.66 275 GLU A C 1
ATOM 2270 O O . GLU A 1 275 ? 30.380 -11.696 -6.682 1.00 38.66 275 GLU A O 1
ATOM 2275 N N . GLU A 1 276 ? 30.380 -12.529 -4.581 1.00 45.25 276 GLU A N 1
ATOM 2276 C CA . GLU A 1 276 ? 31.720 -13.112 -4.562 1.00 45.25 276 GLU A CA 1
ATOM 2277 C C . GLU A 1 276 ? 31.697 -14.303 -5.543 1.00 45.25 276 GLU A C 1
ATOM 2279 O O . GLU A 1 276 ? 30.837 -15.174 -5.438 1.00 45.25 276 GLU A O 1
ATOM 2284 N N . ASP A 1 277 ? 32.616 -14.285 -6.510 1.00 44.62 277 ASP A N 1
ATOM 2285 C CA . ASP A 1 277 ? 32.847 -15.296 -7.553 1.00 44.62 277 ASP A CA 1
ATOM 2286 C C . ASP A 1 277 ? 31.841 -15.356 -8.724 1.00 44.62 277 ASP A C 1
ATOM 2288 O O . ASP A 1 277 ? 31.307 -16.410 -9.074 1.00 44.62 277 ASP A O 1
ATOM 2292 N N . VAL A 1 278 ? 31.688 -14.243 -9.452 1.00 41.72 278 VAL A N 1
ATOM 2293 C CA . VAL A 1 278 ? 31.295 -14.320 -10.871 1.00 41.72 278 VAL A CA 1
ATOM 2294 C C . VAL A 1 278 ? 32.450 -14.949 -11.659 1.00 41.72 278 VAL A C 1
ATOM 2296 O O . VAL A 1 278 ? 33.490 -14.324 -11.842 1.00 41.72 278 VAL A O 1
ATOM 2299 N N . ASP A 1 279 ? 32.264 -16.179 -12.144 1.00 49.16 279 ASP A N 1
ATOM 2300 C CA . ASP A 1 279 ? 33.150 -16.812 -13.129 1.00 49.16 279 ASP A CA 1
ATOM 2301 C C . ASP A 1 279 ? 33.251 -15.922 -14.383 1.00 49.16 279 ASP A C 1
ATOM 2303 O O . ASP A 1 279 ? 32.252 -15.687 -15.080 1.00 49.16 279 ASP A O 1
ATOM 2307 N N . ASP A 1 280 ? 34.461 -15.423 -14.655 1.00 50.69 280 ASP A N 1
ATOM 2308 C CA . ASP A 1 280 ? 34.800 -14.500 -15.745 1.00 50.69 280 ASP A CA 1
ATOM 2309 C C . ASP A 1 280 ? 34.274 -14.977 -17.118 1.00 50.69 280 ASP A C 1
ATOM 2311 O O . ASP A 1 280 ? 33.930 -14.164 -17.983 1.00 50.69 280 ASP A O 1
ATOM 2315 N N . GLU A 1 281 ? 34.126 -16.292 -17.322 1.00 49.84 281 GLU A N 1
ATOM 2316 C CA . GLU A 1 281 ? 33.550 -16.887 -18.538 1.00 49.84 281 GLU A CA 1
ATOM 2317 C C . GLU A 1 281 ? 32.079 -16.485 -18.764 1.00 49.84 281 GLU A C 1
ATOM 2319 O O . GLU A 1 281 ? 31.658 -16.242 -19.902 1.00 49.84 281 GLU A O 1
ATOM 2324 N N . THR A 1 282 ? 31.286 -16.352 -17.697 1.00 52.25 282 THR A N 1
ATOM 2325 C CA . THR A 1 282 ? 29.849 -16.027 -17.782 1.00 52.25 282 THR A CA 1
ATOM 2326 C C . THR A 1 282 ? 29.634 -14.548 -18.114 1.00 52.25 282 THR A C 1
ATOM 2328 O O . THR A 1 282 ? 28.768 -14.200 -18.927 1.00 52.25 282 THR A O 1
ATOM 2331 N N . PHE A 1 283 ? 30.484 -13.674 -17.568 1.00 42.44 283 PHE A N 1
ATOM 2332 C CA . PHE A 1 283 ? 30.491 -12.239 -17.860 1.00 42.44 283 PHE A CA 1
ATOM 2333 C C . PHE A 1 283 ? 30.884 -11.944 -19.320 1.00 42.44 283 PHE A C 1
ATOM 2335 O O . PHE A 1 283 ? 30.255 -11.120 -19.999 1.00 42.44 283 PHE A O 1
ATOM 2342 N N . LEU A 1 284 ? 31.875 -12.672 -19.846 1.00 52.50 284 LEU A N 1
ATOM 2343 C CA . LEU A 1 284 ? 32.342 -12.533 -21.230 1.00 52.50 284 LEU A CA 1
ATOM 2344 C C . LEU A 1 284 ? 31.336 -13.064 -22.263 1.00 52.50 284 LEU A C 1
ATOM 2346 O O . LEU A 1 284 ? 31.298 -12.578 -23.398 1.00 52.50 284 LEU A O 1
ATOM 2350 N N . ARG A 1 285 ? 30.481 -14.023 -21.889 1.00 51.56 285 ARG A N 1
ATOM 2351 C CA . ARG A 1 285 ? 29.468 -14.594 -22.791 1.00 51.56 285 ARG A CA 1
ATOM 2352 C C . ARG A 1 285 ? 28.258 -13.685 -23.005 1.00 51.56 285 ARG A C 1
ATOM 2354 O O . ARG A 1 285 ? 27.736 -13.634 -24.120 1.00 51.56 285 ARG A O 1
ATOM 2361 N N . ASN A 1 286 ? 27.848 -12.950 -21.971 1.00 45.31 286 ASN A N 1
ATOM 2362 C CA . ASN A 1 286 ? 26.668 -12.076 -22.015 1.00 45.31 286 ASN A CA 1
ATOM 2363 C C . ASN A 1 286 ? 26.968 -10.662 -22.544 1.00 45.31 286 ASN A C 1
ATOM 2365 O O . ASN A 1 286 ? 26.059 -9.950 -22.972 1.00 45.31 286 ASN A O 1
ATOM 2369 N N . SER A 1 287 ? 28.241 -10.275 -22.616 1.00 43.41 287 SER A N 1
ATOM 2370 C CA . SER A 1 287 ? 28.679 -8.965 -23.109 1.00 43.41 287 SER A CA 1
ATOM 2371 C C . SER A 1 287 ? 28.982 -8.987 -24.612 1.00 43.41 287 SER A C 1
ATOM 2373 O O . SER A 1 287 ? 30.119 -8.815 -25.043 1.00 43.41 287 SER A O 1
ATOM 2375 N N . ARG A 1 288 ? 27.961 -9.190 -25.456 1.00 46.44 288 ARG A N 1
ATOM 2376 C CA . ARG A 1 288 ? 28.080 -8.995 -26.916 1.00 46.44 288 ARG A CA 1
ATOM 2377 C C . ARG A 1 288 ? 27.223 -7.835 -27.410 1.00 46.44 288 ARG A C 1
ATOM 2379 O O . ARG A 1 288 ? 26.221 -8.036 -28.088 1.00 46.44 288 ARG A O 1
ATOM 2386 N N . ARG A 1 289 ? 27.689 -6.610 -27.163 1.00 43.06 289 ARG A N 1
ATOM 2387 C CA . ARG A 1 289 ? 27.503 -5.478 -28.085 1.00 43.06 289 ARG A CA 1
ATOM 2388 C C . ARG A 1 289 ? 28.749 -4.590 -28.056 1.00 43.06 289 ARG A C 1
ATOM 2390 O O . ARG A 1 289 ? 29.109 -4.127 -26.978 1.00 43.06 289 ARG A O 1
ATOM 2397 N N . PRO A 1 290 ? 29.394 -4.307 -29.199 1.00 42.69 290 PRO A N 1
ATOM 2398 C CA . PRO A 1 290 ? 30.282 -3.160 -29.270 1.00 42.69 290 PRO A CA 1
ATOM 2399 C C . PRO A 1 290 ? 29.429 -1.877 -29.220 1.00 42.69 290 PRO A C 1
ATOM 2401 O O . PRO A 1 290 ? 28.327 -1.861 -29.783 1.00 42.69 290 PRO A O 1
ATOM 2404 N N . PRO A 1 291 ? 29.889 -0.804 -28.556 1.00 41.09 291 PRO A N 1
ATOM 2405 C CA . PRO A 1 291 ? 29.177 0.466 -28.575 1.00 41.09 291 PRO A CA 1
ATOM 2406 C C . PRO A 1 291 ? 29.196 1.055 -29.999 1.00 41.09 291 PRO A C 1
ATOM 2408 O O . PRO A 1 291 ? 30.190 0.894 -30.715 1.00 41.09 291 PRO A O 1
ATOM 2411 N N . PRO A 1 292 ? 28.124 1.736 -30.440 1.00 38.66 292 PRO A N 1
ATOM 2412 C CA . PRO A 1 292 ? 28.126 2.412 -31.728 1.00 38.66 292 PRO A CA 1
ATOM 2413 C C . PRO A 1 292 ? 29.096 3.599 -31.695 1.00 38.66 292 PRO A C 1
ATOM 2415 O O . PRO A 1 292 ? 29.114 4.391 -30.755 1.00 38.66 292 PRO A O 1
ATOM 2418 N N . SER A 1 293 ? 29.896 3.735 -32.751 1.00 47.22 293 SER A N 1
ATOM 2419 C CA . SER A 1 293 ? 30.764 4.886 -32.968 1.00 47.22 293 SER A CA 1
ATOM 2420 C C . SER A 1 293 ? 29.923 6.118 -33.308 1.00 47.22 293 SER A C 1
ATOM 2422 O O . SER A 1 293 ? 29.455 6.262 -34.440 1.00 47.22 293 SER A O 1
ATOM 2424 N N . THR A 1 294 ? 29.754 7.031 -32.358 1.00 39.38 294 THR A N 1
ATOM 2425 C CA . THR A 1 294 ? 29.249 8.378 -32.640 1.00 39.38 294 THR A CA 1
ATOM 2426 C C . THR A 1 294 ? 30.258 9.411 -32.169 1.00 39.38 294 THR A C 1
ATOM 2428 O O . THR A 1 294 ? 30.485 9.569 -30.972 1.00 39.38 294 THR A O 1
ATOM 2431 N N . ASN A 1 295 ? 30.852 10.116 -33.135 1.00 48.16 295 ASN A N 1
ATOM 2432 C CA . ASN A 1 295 ? 31.629 11.331 -32.925 1.00 48.16 295 ASN A CA 1
ATOM 2433 C C . ASN A 1 295 ? 30.734 12.395 -32.284 1.00 48.16 295 ASN A C 1
ATOM 2435 O O . ASN A 1 295 ? 29.961 13.038 -32.982 1.00 48.16 295 ASN A O 1
ATOM 2439 N N . ASN A 1 296 ? 30.851 12.577 -30.974 1.00 47.56 296 ASN A N 1
ATOM 2440 C CA . ASN A 1 296 ? 30.480 13.798 -30.270 1.00 47.56 296 ASN A CA 1
ATOM 2441 C C . ASN A 1 296 ? 31.455 13.945 -29.102 1.00 47.56 296 ASN A C 1
ATOM 2443 O O . ASN A 1 296 ? 31.773 12.955 -28.446 1.00 47.56 296 ASN A O 1
ATOM 2447 N N . ALA A 1 297 ? 31.972 15.159 -28.898 1.00 57.19 297 ALA A N 1
ATOM 2448 C CA . ALA A 1 297 ? 32.968 15.470 -27.878 1.00 57.19 297 ALA A CA 1
ATOM 2449 C C . ALA A 1 297 ? 32.517 14.936 -26.507 1.00 57.19 297 ALA A C 1
ATOM 2451 O O . ALA A 1 297 ? 31.567 15.449 -25.917 1.00 57.19 297 ALA A O 1
ATOM 2452 N N . GLN A 1 298 ? 33.165 13.869 -26.035 1.00 53.22 298 GLN A N 1
ATOM 2453 C CA . GLN A 1 298 ? 32.917 13.336 -24.703 1.00 53.22 298 GLN A CA 1
ATOM 2454 C C . GLN A 1 298 ? 33.450 14.341 -23.670 1.00 53.22 298 GLN A C 1
ATOM 2456 O O . GLN A 1 298 ? 34.576 14.818 -23.836 1.00 53.22 298 GLN A O 1
ATOM 2461 N N . PRO A 1 299 ? 32.670 14.679 -22.626 1.00 55.44 299 PRO A N 1
ATOM 2462 C CA . PRO A 1 299 ? 33.148 15.534 -21.546 1.00 55.44 299 PRO A CA 1
ATOM 2463 C C . PRO A 1 299 ? 34.369 14.884 -20.901 1.00 55.44 299 PRO A C 1
ATOM 2465 O O . PRO A 1 299 ? 34.400 13.660 -20.725 1.00 55.44 299 PRO A O 1
ATOM 2468 N N . THR A 1 300 ? 35.381 15.695 -20.595 1.00 71.38 300 THR A N 1
ATOM 2469 C CA . THR A 1 300 ? 36.647 15.184 -20.072 1.00 71.38 300 THR A CA 1
ATOM 2470 C C . THR A 1 300 ? 36.422 14.494 -18.724 1.00 71.38 300 THR A C 1
ATOM 2472 O O . THR A 1 300 ? 35.460 14.774 -18.007 1.00 71.38 300 THR A O 1
ATOM 2475 N N . PHE A 1 301 ? 37.298 13.555 -18.366 1.00 61.91 301 PHE A N 1
ATOM 2476 C CA . PHE A 1 301 ? 37.223 12.848 -17.083 1.00 61.91 301 PHE A CA 1
ATOM 2477 C C . PHE A 1 301 ? 37.207 13.815 -15.881 1.00 61.91 301 PHE A C 1
ATOM 2479 O O . PHE A 1 301 ? 36.537 13.552 -14.884 1.00 61.91 301 PHE A O 1
ATOM 2486 N N . GLU A 1 302 ? 37.880 14.963 -16.003 1.00 63.81 302 GLU A N 1
ATOM 2487 C CA . GLU A 1 302 ? 37.873 16.035 -15.003 1.00 63.81 302 GLU A CA 1
ATOM 2488 C C . GLU A 1 302 ? 36.498 16.719 -14.896 1.00 63.81 302 GLU A C 1
ATOM 2490 O O . GLU A 1 302 ? 35.990 16.870 -13.783 1.00 63.81 302 GLU A O 1
ATOM 2495 N N . ASP A 1 303 ? 35.840 17.018 -16.025 1.00 66.44 303 ASP A N 1
ATOM 2496 C CA . ASP A 1 303 ? 34.475 17.575 -16.046 1.00 66.44 303 ASP A CA 1
ATOM 2497 C C . ASP A 1 303 ? 33.463 16.610 -15.407 1.00 66.44 303 ASP A C 1
ATOM 2499 O O . ASP A 1 303 ? 32.577 17.012 -14.645 1.00 66.44 303 ASP A O 1
ATOM 2503 N N . GLN A 1 304 ? 33.602 15.309 -15.683 1.00 63.62 304 GLN A N 1
ATOM 2504 C CA . GLN A 1 304 ? 32.752 14.282 -15.082 1.00 63.62 304 GLN A CA 1
ATOM 2505 C C . GLN A 1 304 ? 32.964 14.215 -13.568 1.00 63.62 304 GLN A C 1
ATOM 2507 O O . GLN A 1 304 ? 31.986 14.278 -12.820 1.00 63.62 304 GLN A O 1
ATOM 2512 N N . MET A 1 305 ? 34.219 14.157 -13.110 1.00 62.81 305 MET A N 1
ATOM 2513 C CA . MET A 1 305 ? 34.573 14.112 -11.688 1.00 62.81 305 MET A CA 1
ATOM 2514 C C . MET A 1 305 ? 34.038 15.333 -10.926 1.00 62.81 305 MET A C 1
ATOM 2516 O O . MET A 1 305 ? 33.499 15.195 -9.825 1.00 62.81 305 MET A O 1
ATOM 2520 N N . GLN A 1 306 ? 34.126 16.521 -11.529 1.00 70.38 306 GLN A N 1
ATOM 2521 C CA . GLN A 1 306 ? 33.605 17.754 -10.947 1.00 70.38 306 GLN A CA 1
ATOM 2522 C C . GLN A 1 306 ? 32.071 17.746 -10.881 1.00 70.38 306 GLN A C 1
ATOM 2524 O O . GLN A 1 306 ? 31.505 18.063 -9.833 1.00 70.38 306 GLN A O 1
ATOM 2529 N N . SER A 1 307 ? 31.392 17.266 -11.931 1.00 68.94 307 SER A N 1
ATOM 2530 C CA . SER A 1 307 ? 29.930 17.110 -11.922 1.00 68.94 307 SER A CA 1
ATOM 2531 C C . SER A 1 307 ? 29.449 16.119 -10.851 1.00 68.94 307 SER A C 1
ATOM 2533 O O . SER A 1 307 ? 28.435 16.352 -10.191 1.00 68.94 307 SER A O 1
ATOM 2535 N N . PHE A 1 308 ? 30.187 15.025 -10.625 1.00 63.06 308 PHE A N 1
ATOM 2536 C CA . PHE A 1 308 ? 29.866 14.048 -9.585 1.00 63.06 308 PHE A CA 1
ATOM 2537 C C . PHE A 1 308 ? 30.074 14.629 -8.185 1.00 63.06 308 PHE A C 1
ATOM 2539 O O . PHE A 1 308 ? 29.250 14.394 -7.300 1.00 63.06 308 PHE A O 1
ATOM 2546 N N . ALA A 1 309 ? 31.122 15.431 -7.982 1.00 69.56 309 ALA A N 1
ATOM 2547 C CA . ALA A 1 309 ? 31.366 16.116 -6.717 1.00 69.56 309 ALA A CA 1
ATOM 2548 C C . ALA A 1 309 ? 30.274 17.156 -6.394 1.00 69.56 309 ALA A C 1
ATOM 2550 O O . ALA A 1 309 ? 29.834 17.248 -5.246 1.00 69.56 309 ALA A O 1
ATOM 2551 N N . GLU A 1 310 ? 29.795 17.902 -7.393 1.00 72.62 310 GLU A N 1
ATOM 2552 C CA . GLU A 1 310 ? 28.682 18.848 -7.236 1.00 72.62 310 GLU A CA 1
ATOM 2553 C C . GLU A 1 310 ? 27.357 18.136 -6.942 1.00 72.62 310 GLU A C 1
ATOM 2555 O O . GLU A 1 310 ? 26.656 18.508 -5.998 1.00 72.62 310 GLU A O 1
ATOM 2560 N N . LYS A 1 311 ? 27.045 17.055 -7.672 1.00 68.19 311 LYS A N 1
ATOM 2561 C CA . LYS A 1 311 ? 25.865 16.219 -7.398 1.00 68.19 311 LYS A CA 1
ATOM 2562 C C . LYS A 1 311 ? 25.905 15.630 -5.989 1.00 68.19 311 LYS A C 1
ATOM 2564 O O . LYS A 1 311 ? 24.892 15.662 -5.295 1.00 68.19 311 LYS A O 1
ATOM 2569 N N . LYS A 1 312 ? 27.069 15.148 -5.540 1.00 68.50 312 LYS A N 1
ATOM 2570 C CA . LYS A 1 312 ? 27.260 14.629 -4.180 1.00 68.50 312 LYS A CA 1
ATOM 2571 C C . LYS A 1 312 ? 26.955 15.693 -3.121 1.00 68.50 312 LYS A C 1
ATOM 2573 O O . LYS A 1 312 ? 26.153 15.429 -2.231 1.00 68.50 312 LYS A O 1
ATOM 2578 N N . ARG A 1 313 ? 27.505 16.907 -3.250 1.00 76.25 313 ARG A N 1
ATOM 2579 C CA . ARG A 1 313 ? 27.231 18.011 -2.307 1.00 76.25 313 ARG A CA 1
ATOM 2580 C C . ARG A 1 313 ? 25.759 18.420 -2.292 1.00 76.25 313 ARG A C 1
ATOM 2582 O O . ARG A 1 313 ? 25.201 18.637 -1.223 1.00 76.25 313 ARG A O 1
ATOM 2589 N N . ALA A 1 314 ? 25.118 18.475 -3.460 1.00 70.56 314 ALA A N 1
ATOM 2590 C CA . ALA A 1 314 ? 23.695 18.792 -3.552 1.00 70.56 314 ALA A CA 1
ATOM 2591 C C . ALA A 1 314 ? 22.817 17.735 -2.857 1.00 70.56 314 ALA A C 1
ATOM 2593 O O . ALA A 1 314 ? 21.796 18.074 -2.261 1.00 70.56 314 ALA A O 1
ATOM 2594 N N . ILE A 1 315 ? 23.204 16.457 -2.919 1.00 63.09 315 ILE A N 1
ATOM 2595 C CA . ILE A 1 315 ? 22.518 15.367 -2.211 1.00 63.09 315 ILE A CA 1
ATOM 2596 C C . ILE A 1 315 ? 22.743 15.479 -0.698 1.00 63.09 315 ILE A C 1
ATOM 2598 O O . ILE A 1 315 ? 21.780 15.381 0.062 1.00 63.09 315 ILE A O 1
ATOM 2602 N N . GLU A 1 316 ? 23.979 15.722 -0.259 1.00 76.00 316 GLU A N 1
ATOM 2603 C CA . GLU A 1 316 ? 24.327 15.900 1.157 1.00 76.00 316 GLU A CA 1
ATOM 2604 C C . GLU A 1 316 ? 23.535 17.063 1.783 1.00 76.00 316 GLU A C 1
ATOM 2606 O O . GLU A 1 316 ? 22.869 16.887 2.804 1.00 76.00 316 GLU A O 1
ATOM 2611 N N . GLU A 1 317 ? 23.497 18.226 1.130 1.00 75.69 317 GLU A N 1
ATOM 2612 C CA . GLU A 1 317 ? 22.760 19.398 1.618 1.00 75.69 317 GLU A CA 1
ATOM 2613 C C . GLU A 1 317 ? 21.248 19.141 1.688 1.00 75.69 317 GLU A C 1
ATOM 2615 O O . GLU A 1 317 ? 20.618 19.384 2.720 1.00 75.69 317 GLU A O 1
ATOM 2620 N N . ARG A 1 318 ? 20.663 18.556 0.632 1.00 67.38 318 ARG A N 1
ATOM 2621 C CA . ARG A 1 318 ? 19.239 18.179 0.624 1.00 67.38 318 ARG A CA 1
ATOM 2622 C C . ARG A 1 318 ? 18.898 17.196 1.740 1.00 67.38 318 ARG A C 1
ATOM 2624 O O . ARG A 1 318 ? 17.822 17.300 2.326 1.00 67.38 318 ARG A O 1
ATOM 2631 N N . THR A 1 319 ? 19.800 16.266 2.037 1.00 64.44 319 THR A N 1
ATOM 2632 C CA . THR A 1 319 ? 19.612 15.268 3.095 1.00 64.44 319 THR A CA 1
ATOM 2633 C C . THR A 1 319 ? 19.584 15.941 4.465 1.00 64.44 319 THR A C 1
ATOM 2635 O O . THR A 1 319 ? 18.638 15.729 5.225 1.00 64.44 319 THR A O 1
ATOM 2638 N N . VAL A 1 320 ? 20.543 16.827 4.756 1.00 75.31 320 VAL A N 1
ATOM 2639 C CA . VAL A 1 320 ? 20.568 17.564 6.029 1.00 75.31 320 VAL A CA 1
ATOM 2640 C C . VAL A 1 320 ? 19.327 18.442 6.178 1.00 75.31 320 VAL A C 1
ATOM 2642 O O . VAL A 1 320 ? 18.611 18.307 7.169 1.00 75.31 320 VAL A O 1
ATOM 2645 N N . THR A 1 321 ? 18.986 19.252 5.172 1.00 71.12 321 THR A N 1
ATOM 2646 C CA . THR A 1 321 ? 17.782 20.099 5.217 1.00 71.12 321 THR A CA 1
ATOM 2647 C C . THR A 1 321 ? 16.504 19.277 5.380 1.00 71.12 321 THR A C 1
ATOM 2649 O O . THR A 1 321 ? 15.573 19.697 6.068 1.00 71.12 321 THR A O 1
ATOM 2652 N N . SER A 1 322 ? 16.432 18.088 4.776 1.00 61.19 322 SER A N 1
ATOM 2653 C CA . SER A 1 322 ? 15.294 17.193 4.979 1.00 61.19 322 SER A CA 1
ATOM 2654 C C . SER A 1 322 ? 15.204 16.720 6.427 1.00 61.19 322 SER A C 1
ATOM 2656 O O . SER A 1 322 ? 14.114 16.732 6.992 1.00 61.19 322 SER A O 1
ATOM 2658 N N . THR A 1 323 ? 16.322 16.329 7.043 1.00 68.50 323 THR A N 1
ATOM 2659 C CA . THR A 1 323 ? 16.321 15.904 8.452 1.00 68.50 323 THR A CA 1
ATOM 2660 C C . THR A 1 323 ? 15.970 17.041 9.412 1.00 68.50 323 THR A C 1
ATOM 2662 O O . THR A 1 323 ? 15.201 16.824 10.343 1.00 68.50 323 THR A O 1
ATOM 2665 N N . GLU A 1 324 ? 16.408 18.272 9.138 1.00 74.56 324 GLU A N 1
ATOM 2666 C CA . GLU A 1 324 ? 16.016 19.462 9.909 1.00 74.56 324 GLU A CA 1
ATOM 2667 C C . GLU A 1 324 ? 14.500 19.719 9.826 1.00 74.56 324 GLU A C 1
ATOM 2669 O O . GLU A 1 324 ? 13.849 19.988 10.839 1.00 74.56 324 GLU A O 1
ATOM 2674 N N . ARG A 1 325 ? 13.896 19.558 8.639 1.00 64.69 325 ARG A N 1
ATOM 2675 C CA . ARG A 1 325 ? 12.432 19.642 8.476 1.00 64.69 325 ARG A CA 1
ATOM 2676 C C . ARG A 1 325 ? 11.707 18.530 9.227 1.00 64.69 325 ARG A C 1
ATOM 2678 O O . ARG A 1 325 ? 10.697 18.804 9.869 1.00 64.69 325 ARG A O 1
ATOM 2685 N N . SER A 1 326 ? 12.220 17.301 9.184 1.00 64.56 326 SER A N 1
ATOM 2686 C CA . SER A 1 326 ? 11.645 16.179 9.931 1.00 64.56 326 SER A CA 1
ATOM 2687 C C . SER A 1 326 ? 11.676 16.428 11.438 1.00 64.56 326 SER A C 1
ATOM 2689 O O . SER A 1 326 ? 10.687 16.163 12.113 1.00 64.56 326 SER A O 1
ATOM 2691 N N . ILE A 1 327 ? 12.762 16.999 11.967 1.00 72.75 327 ILE A N 1
ATOM 2692 C CA . ILE A 1 327 ? 12.840 17.418 13.374 1.00 72.75 327 ILE A CA 1
ATOM 2693 C C . ILE A 1 327 ? 11.762 18.455 13.692 1.00 72.75 327 ILE A C 1
ATOM 2695 O O . ILE A 1 327 ? 11.084 18.320 14.707 1.00 72.75 327 ILE A O 1
ATOM 2699 N N . SER A 1 328 ? 11.564 19.458 12.828 1.00 67.88 328 SER A N 1
ATOM 2700 C CA . SER A 1 328 ? 10.502 20.456 13.020 1.00 67.88 328 SER A CA 1
ATOM 2701 C C . SER A 1 328 ? 9.123 19.803 13.107 1.00 67.88 328 SER A C 1
ATOM 2703 O O . SER A 1 328 ? 8.382 20.068 14.045 1.00 67.88 328 SER A O 1
ATOM 2705 N N . ILE A 1 329 ? 8.807 18.886 12.188 1.00 68.94 329 ILE A N 1
ATOM 2706 C CA . ILE A 1 329 ? 7.524 18.167 12.180 1.00 68.94 329 ILE A CA 1
ATOM 2707 C C . ILE A 1 329 ? 7.361 17.306 13.437 1.00 68.94 329 ILE A C 1
ATOM 2709 O O . ILE A 1 329 ? 6.266 17.224 13.993 1.00 68.94 329 ILE A O 1
ATOM 2713 N N . LEU A 1 330 ? 8.435 16.663 13.905 1.00 66.00 330 LEU A N 1
ATOM 2714 C CA . LEU A 1 330 ? 8.402 15.867 15.132 1.00 66.00 330 LEU A CA 1
ATOM 2715 C C . LEU A 1 330 ? 8.132 16.736 16.365 1.00 66.00 330 LEU A C 1
ATOM 2717 O O . LEU A 1 330 ? 7.354 16.328 17.224 1.00 66.00 330 LEU A O 1
ATOM 2721 N N . ARG A 1 331 ? 8.710 17.940 16.428 1.00 73.25 331 ARG A N 1
ATOM 2722 C CA . ARG A 1 331 ? 8.436 18.912 17.496 1.00 73.25 331 ARG A CA 1
ATOM 2723 C C . ARG A 1 331 ? 6.995 19.424 17.440 1.00 73.25 331 ARG A C 1
ATOM 2725 O O . ARG A 1 331 ? 6.339 19.489 18.475 1.00 73.25 331 ARG A O 1
ATOM 2732 N N . ASP A 1 332 ? 6.482 19.720 16.248 1.00 66.31 332 ASP A N 1
ATOM 2733 C CA . ASP A 1 332 ? 5.083 20.132 16.067 1.00 66.31 332 ASP A CA 1
ATOM 2734 C C . ASP A 1 332 ? 4.123 19.001 16.474 1.00 66.31 332 ASP A C 1
ATOM 2736 O O . ASP A 1 332 ? 3.132 19.225 17.168 1.00 66.31 332 ASP A O 1
ATOM 2740 N N . SER A 1 333 ? 4.455 17.758 16.116 1.00 70.56 333 SER A N 1
ATOM 2741 C CA . SER A 1 333 ? 3.695 16.566 16.514 1.00 70.56 333 SER A CA 1
ATOM 2742 C C . SER A 1 333 ? 3.708 16.365 18.030 1.00 70.56 333 SER A C 1
ATOM 2744 O O . SER A 1 333 ? 2.694 15.976 18.605 1.00 70.56 333 SER A O 1
ATOM 2746 N N . GLU A 1 334 ? 4.837 16.645 18.688 1.00 77.00 334 GLU A N 1
ATOM 2747 C CA . GLU A 1 334 ? 4.960 16.587 20.148 1.00 77.00 334 GLU A CA 1
ATOM 2748 C C . GLU A 1 334 ? 4.037 17.617 20.808 1.00 77.00 334 GLU A C 1
ATOM 2750 O O . GLU A 1 334 ? 3.277 17.264 21.709 1.00 77.00 334 GLU A O 1
ATOM 2755 N N . GLN A 1 335 ? 4.010 18.854 20.304 1.00 73.19 335 GLN A N 1
ATOM 2756 C CA . GLN A 1 335 ? 3.100 19.894 20.799 1.00 73.19 335 GLN A CA 1
ATOM 2757 C C . GLN A 1 335 ? 1.625 19.522 20.617 1.00 73.19 335 GLN A C 1
ATOM 2759 O O . GLN A 1 335 ? 0.827 19.694 21.539 1.00 73.19 335 GLN A O 1
ATOM 2764 N N . ILE A 1 336 ? 1.259 18.976 19.455 1.00 66.94 336 ILE A N 1
ATOM 2765 C CA . ILE A 1 336 ? -0.109 18.508 19.195 1.00 66.94 336 ILE A CA 1
ATOM 2766 C C . ILE A 1 336 ? -0.472 17.353 20.140 1.00 66.94 336 ILE A C 1
ATOM 2768 O O . ILE A 1 336 ? -1.581 17.320 20.679 1.00 66.94 336 ILE A O 1
ATOM 2772 N N . GLY A 1 337 ? 0.459 16.425 20.379 1.00 69.56 337 GLY A N 1
ATOM 2773 C CA . GLY A 1 337 ? 0.284 15.328 21.329 1.00 69.56 337 GLY A CA 1
ATOM 2774 C C . GLY A 1 337 ? 0.031 15.824 22.754 1.00 69.56 337 GLY A C 1
ATOM 2775 O O . GLY A 1 337 ? -0.893 15.345 23.408 1.00 69.56 337 GLY A O 1
ATOM 2776 N N . ILE A 1 338 ? 0.785 16.831 23.204 1.00 74.81 338 ILE A N 1
ATOM 2777 C CA . ILE A 1 338 ? 0.599 17.470 24.516 1.00 74.81 338 ILE A CA 1
ATOM 2778 C C . ILE A 1 338 ? -0.782 18.130 24.610 1.00 74.81 338 ILE A C 1
ATOM 2780 O O . ILE A 1 338 ? -1.528 17.848 25.544 1.00 74.81 338 ILE A O 1
ATOM 2784 N N . ALA A 1 339 ? -1.172 18.934 23.618 1.00 71.88 339 ALA A N 1
ATOM 2785 C CA . ALA A 1 339 ? -2.492 19.572 23.601 1.00 71.88 339 ALA A CA 1
ATOM 2786 C C . ALA A 1 339 ? -3.641 18.543 23.600 1.00 71.88 339 ALA A C 1
ATOM 2788 O O . ALA A 1 339 ? -4.685 18.748 24.222 1.00 71.88 339 ALA A O 1
ATOM 2789 N N . THR A 1 340 ? -3.443 17.401 22.936 1.00 71.06 340 THR A N 1
ATOM 2790 C CA . THR A 1 340 ? -4.406 16.290 22.940 1.00 71.06 340 THR A CA 1
ATOM 2791 C C . THR A 1 340 ? -4.515 15.650 24.325 1.00 71.06 340 THR A C 1
ATOM 2793 O O . THR A 1 340 ? -5.622 15.357 24.778 1.00 71.06 340 THR A O 1
ATOM 2796 N N . ALA A 1 341 ? -3.389 15.468 25.020 1.00 76.00 341 ALA A N 1
ATOM 2797 C CA . ALA A 1 341 ? -3.368 14.958 26.390 1.00 76.00 341 ALA A CA 1
ATOM 2798 C C . ALA A 1 341 ? -4.097 15.892 27.365 1.00 76.00 341 ALA A C 1
ATOM 2800 O O . ALA A 1 341 ? -4.874 15.427 28.202 1.00 76.00 341 ALA A O 1
ATOM 2801 N N . GLU A 1 342 ? -3.912 17.205 27.220 1.00 78.12 342 GLU A N 1
ATOM 2802 C CA . GLU A 1 342 ? -4.634 18.208 28.008 1.00 78.12 342 GLU A CA 1
ATOM 2803 C C . GLU A 1 342 ? -6.152 18.123 27.791 1.00 78.12 342 GLU A C 1
ATOM 2805 O O . GLU A 1 342 ? -6.921 18.110 28.757 1.00 78.12 342 GLU A O 1
ATOM 2810 N N . GLU A 1 343 ? -6.605 18.003 26.540 1.00 77.44 343 GLU A N 1
ATOM 2811 C CA . GLU A 1 343 ? -8.037 17.885 26.251 1.00 77.44 343 GLU A CA 1
ATOM 2812 C C . GLU A 1 343 ? -8.620 16.556 26.753 1.00 77.44 343 GLU A C 1
ATOM 2814 O O . GLU A 1 343 ? -9.722 16.557 27.306 1.00 77.44 343 GLU A O 1
ATOM 2819 N N . LEU A 1 344 ? -7.893 15.439 26.640 1.00 75.44 344 LEU A N 1
ATOM 2820 C CA . LEU A 1 344 ? -8.323 14.152 27.199 1.00 75.44 344 LEU A CA 1
ATOM 2821 C C . LEU A 1 344 ? -8.469 14.212 28.720 1.00 75.44 344 LEU A C 1
ATOM 2823 O O . LEU A 1 344 ? -9.461 13.720 29.254 1.00 75.44 344 LEU A O 1
ATOM 2827 N N . SER A 1 345 ? -7.551 14.883 29.415 1.00 80.25 345 SER A N 1
ATOM 2828 C CA . SER A 1 345 ? -7.665 15.122 30.858 1.00 80.25 345 SER A CA 1
ATOM 2829 C C . SER A 1 345 ? -8.928 15.926 31.200 1.00 80.25 345 SER A C 1
ATOM 2831 O O . SER A 1 345 ? -9.699 15.571 32.097 1.00 80.25 345 SER A O 1
ATOM 2833 N N . ARG A 1 346 ? -9.232 16.965 30.410 1.00 85.12 346 ARG A N 1
ATOM 2834 C CA . ARG A 1 346 ? -10.462 17.756 30.567 1.00 85.12 346 ARG A CA 1
ATOM 2835 C C . ARG A 1 346 ? -11.729 16.938 30.296 1.00 85.12 346 ARG A C 1
ATOM 2837 O O . ARG A 1 346 ? -12.754 17.145 30.952 1.00 85.12 346 ARG A O 1
ATOM 2844 N N . GLN A 1 347 ? -11.695 16.029 29.322 1.00 84.56 347 GLN A N 1
ATOM 2845 C CA . GLN A 1 347 ? -12.801 15.111 29.029 1.00 84.56 347 GLN A CA 1
ATOM 2846 C C . GLN A 1 347 ? -13.024 14.122 30.172 1.00 84.56 347 GLN A C 1
ATOM 2848 O O . GLN A 1 347 ? -14.170 13.941 30.595 1.00 84.56 347 GLN A O 1
ATOM 2853 N N . ARG A 1 348 ? -11.946 13.575 30.741 1.00 88.94 348 ARG A N 1
ATOM 2854 C CA . ARG A 1 348 ? -12.007 12.709 31.918 1.00 88.94 348 ARG A CA 1
ATOM 2855 C C . ARG A 1 348 ? -12.755 13.372 33.072 1.00 88.94 348 ARG A C 1
ATOM 2857 O O . ARG A 1 348 ? -13.677 12.782 33.628 1.00 88.94 348 ARG A O 1
ATOM 2864 N N . GLU A 1 349 ? -12.423 14.624 33.391 1.00 88.94 349 GLU A N 1
ATOM 2865 C CA . GLU A 1 349 ? -13.072 15.358 34.486 1.00 88.94 349 GLU A CA 1
ATOM 2866 C C . GLU A 1 349 ? -14.592 15.494 34.268 1.00 88.94 349 GLU A C 1
ATOM 2868 O O . GLU A 1 349 ? -15.388 15.401 35.208 1.00 88.94 349 GLU A O 1
ATOM 2873 N N . LYS A 1 350 ? -15.026 15.686 33.015 1.00 90.69 350 LYS A N 1
ATOM 2874 C CA . LYS A 1 350 ? -16.455 15.726 32.664 1.00 90.69 350 LYS A CA 1
ATOM 2875 C C . LYS A 1 350 ? -17.124 14.362 32.821 1.00 90.69 350 LYS A C 1
ATOM 2877 O O . LYS A 1 350 ? -18.250 14.305 33.320 1.00 90.69 350 LYS A O 1
ATOM 2882 N N . LEU A 1 351 ? -16.452 13.284 32.420 1.00 89.25 351 LEU A N 1
ATOM 2883 C CA . LEU A 1 351 ? -16.959 11.924 32.600 1.00 89.25 351 LEU A CA 1
ATOM 2884 C C . LEU A 1 351 ? -17.107 11.596 34.089 1.00 89.25 351 LEU A C 1
ATOM 2886 O O . LEU A 1 351 ? -18.172 11.156 34.505 1.00 89.25 351 LEU A O 1
ATOM 2890 N N . GLU A 1 352 ? -16.118 11.920 34.922 1.00 90.88 352 GLU A N 1
ATOM 2891 C CA . GLU A 1 352 ? -16.193 11.689 36.372 1.00 90.88 352 GLU A CA 1
ATOM 2892 C C . GLU A 1 352 ? -17.318 12.494 37.044 1.00 90.88 352 GLU A C 1
ATOM 2894 O O . GLU A 1 352 ? -17.980 12.006 37.963 1.00 90.88 352 GLU A O 1
ATOM 2899 N N . LYS A 1 353 ? -17.576 13.729 36.588 1.00 93.12 353 LYS A N 1
ATOM 2900 C CA . LYS A 1 353 ? -18.741 14.510 37.045 1.00 93.12 353 LYS A CA 1
ATOM 2901 C C . LYS A 1 353 ? -20.056 13.835 36.656 1.00 93.12 353 LYS A C 1
ATOM 2903 O O . LYS A 1 353 ? -20.965 13.775 37.480 1.00 93.12 353 LYS A O 1
ATOM 2908 N N . THR A 1 354 ? -20.140 13.317 35.433 1.00 90.31 354 THR A N 1
ATOM 2909 C CA . THR A 1 354 ? -21.327 12.613 34.925 1.00 90.31 354 THR A CA 1
ATOM 2910 C C . THR A 1 354 ? -21.578 11.321 35.705 1.00 90.31 354 THR A C 1
ATOM 2912 O O . THR A 1 354 ? -22.705 11.064 36.125 1.00 90.31 354 THR A O 1
ATOM 2915 N N . ASP A 1 355 ? -20.524 10.553 35.980 1.00 92.38 355 ASP A N 1
ATOM 2916 C CA . ASP A 1 355 ? -20.583 9.333 36.787 1.00 92.38 355 ASP A CA 1
ATOM 2917 C C . ASP A 1 355 ? -21.143 9.601 38.196 1.00 92.38 355 ASP A C 1
ATOM 2919 O O . ASP A 1 355 ? -22.087 8.941 38.635 1.00 92.38 355 ASP A O 1
ATOM 2923 N N . LYS A 1 356 ? -20.648 10.652 38.869 1.00 93.19 356 LYS A N 1
ATOM 2924 C CA . LYS A 1 356 ? -21.151 11.080 40.188 1.00 93.19 356 LYS A CA 1
ATOM 2925 C C . LYS A 1 356 ? -22.610 11.536 40.147 1.00 93.19 356 LYS A C 1
ATOM 2927 O O . LYS A 1 356 ? -23.375 11.219 41.056 1.00 93.19 356 LYS A O 1
ATOM 2932 N N . GLN A 1 357 ? -23.007 12.271 39.107 1.00 92.38 357 GLN A N 1
ATOM 2933 C CA . GLN A 1 357 ? -24.401 12.690 38.931 1.00 92.38 357 GLN A CA 1
ATOM 2934 C C . GLN A 1 357 ? -25.332 11.485 38.750 1.00 92.38 357 GLN A C 1
ATOM 2936 O O . GLN A 1 357 ? -26.417 11.454 39.329 1.00 92.38 357 GLN A O 1
ATOM 2941 N N . LEU A 1 358 ? -24.907 10.462 38.004 1.00 91.75 358 LEU A N 1
ATOM 2942 C CA . LEU A 1 358 ? -25.675 9.226 37.853 1.00 91.75 358 LEU A CA 1
ATOM 2943 C C . LEU A 1 358 ? -25.796 8.440 39.162 1.00 91.75 358 LEU A C 1
ATOM 2945 O O . LEU A 1 358 ? -26.853 7.858 39.417 1.00 91.75 358 LEU A O 1
ATOM 2949 N N . ASP A 1 359 ? -24.773 8.446 40.018 1.00 92.31 359 ASP A N 1
ATOM 2950 C CA . ASP A 1 359 ? -24.871 7.855 41.359 1.00 92.31 359 ASP A CA 1
ATOM 2951 C C . ASP A 1 359 ? -25.911 8.572 42.229 1.00 92.31 359 ASP A C 1
ATOM 2953 O O . ASP A 1 359 ? -26.716 7.923 42.908 1.00 92.31 359 ASP A O 1
ATOM 2957 N N . GLU A 1 360 ? -25.949 9.905 42.177 1.00 93.44 360 GLU A N 1
ATOM 2958 C CA . GLU A 1 360 ? -26.946 10.707 42.889 1.00 93.44 360 GLU A CA 1
ATOM 2959 C C . GLU A 1 360 ? -28.368 10.446 42.368 1.00 93.44 360 GLU A C 1
ATOM 2961 O O . GLU A 1 360 ? -29.296 10.242 43.163 1.00 93.44 360 GLU A O 1
ATOM 2966 N N . ILE A 1 361 ? -28.540 10.362 41.044 1.00 91.25 361 ILE A N 1
ATOM 2967 C CA . ILE A 1 361 ? -29.815 10.005 40.407 1.00 91.25 361 ILE A CA 1
ATOM 2968 C C . ILE A 1 361 ? -30.256 8.613 40.862 1.00 91.25 361 ILE A C 1
ATOM 2970 O O . ILE A 1 361 ? -31.373 8.450 41.353 1.00 91.25 361 ILE A O 1
ATOM 2974 N N . ASN A 1 362 ? -29.382 7.610 40.774 1.00 91.88 362 ASN A N 1
ATOM 2975 C CA . ASN A 1 362 ? -29.700 6.243 41.184 1.00 91.88 362 ASN A CA 1
ATOM 2976 C C . ASN A 1 362 ? -30.032 6.143 42.683 1.00 91.88 362 ASN A C 1
ATOM 2978 O O . ASN A 1 362 ? -30.960 5.424 43.070 1.00 91.88 362 ASN A O 1
ATOM 2982 N N . SER A 1 363 ? -29.334 6.892 43.540 1.00 93.19 363 SER A N 1
ATOM 2983 C CA . SER A 1 363 ? -29.648 6.994 44.971 1.00 93.19 363 SER A CA 1
ATOM 2984 C C . SER A 1 363 ? -31.037 7.601 45.205 1.00 93.19 363 SER A C 1
ATOM 2986 O O . SER A 1 363 ? -31.867 7.030 45.924 1.00 93.19 363 SER A O 1
ATOM 2988 N N . THR A 1 364 ? -31.334 8.708 44.523 1.00 92.25 364 THR A N 1
ATOM 2989 C CA . THR A 1 364 ? -32.628 9.399 44.596 1.00 92.25 364 THR A CA 1
ATOM 2990 C C . THR A 1 364 ? -33.765 8.507 44.102 1.00 92.25 364 THR A C 1
ATOM 2992 O O . THR A 1 364 ? -34.809 8.408 44.751 1.00 92.25 364 THR A O 1
ATOM 2995 N N . LEU A 1 365 ? -33.556 7.769 43.010 1.00 89.56 365 LEU A N 1
ATOM 2996 C CA . LEU A 1 365 ? -34.522 6.801 42.496 1.00 89.56 365 LEU A CA 1
ATOM 2997 C C . LEU A 1 365 ? -34.782 5.676 43.499 1.00 89.56 365 LEU A C 1
ATOM 2999 O O . LEU A 1 365 ? -35.939 5.314 43.719 1.00 89.56 365 LEU A O 1
ATOM 3003 N N . ARG A 1 366 ? -33.758 5.147 44.179 1.00 88.38 366 ARG A N 1
ATOM 3004 C CA . ARG A 1 366 ? -33.954 4.142 45.242 1.00 88.38 366 ARG A CA 1
ATOM 3005 C C . ARG A 1 366 ? -34.784 4.690 46.400 1.00 88.38 366 ARG A C 1
ATOM 3007 O O . ARG A 1 366 ? -35.636 3.973 46.932 1.00 88.38 366 ARG A O 1
ATOM 3014 N N . PHE A 1 367 ? -34.559 5.943 46.788 1.00 89.88 367 PHE A N 1
ATOM 3015 C CA . PHE A 1 367 ? -35.356 6.608 47.816 1.00 89.88 367 PHE A CA 1
ATOM 3016 C C . PHE A 1 367 ? -36.814 6.799 47.366 1.00 89.88 367 PHE A C 1
ATOM 3018 O O . PHE A 1 367 ? -37.733 6.389 48.078 1.00 89.88 367 PHE A O 1
ATOM 3025 N N . SER A 1 368 ? -37.032 7.288 46.142 1.00 87.12 368 SER A N 1
ATOM 3026 C CA . SER A 1 368 ? -38.355 7.394 45.507 1.00 87.12 368 SER A CA 1
ATOM 3027 C C . SER A 1 368 ? -39.096 6.046 45.488 1.00 87.12 368 SER A C 1
ATOM 3029 O O . SER A 1 368 ? -40.260 5.958 45.887 1.00 87.12 368 SER A O 1
ATOM 3031 N N . GLN A 1 369 ? -38.405 4.948 45.155 1.00 87.25 369 GLN A N 1
ATOM 3032 C CA . GLN A 1 369 ? -38.996 3.606 45.155 1.00 87.25 369 GLN A CA 1
ATOM 3033 C C . GLN A 1 369 ? -39.503 3.190 46.543 1.00 87.25 369 GLN A C 1
ATOM 3035 O O . GLN A 1 369 ? -40.565 2.567 46.646 1.00 87.25 369 GLN A O 1
ATOM 3040 N N . LYS A 1 370 ? -38.767 3.519 47.616 1.00 87.69 370 LYS A N 1
ATOM 3041 C CA . LYS A 1 370 ? -39.200 3.239 48.996 1.00 87.69 370 LYS A CA 1
ATOM 3042 C C . LYS A 1 370 ? -40.492 3.985 49.327 1.00 87.69 370 LYS A C 1
ATOM 3044 O O . LYS A 1 370 ? -41.399 3.376 49.891 1.00 87.69 370 LYS A O 1
ATOM 3049 N N . HIS A 1 371 ? -40.611 5.248 48.916 1.00 84.94 371 HIS A N 1
ATOM 3050 C CA . HIS A 1 371 ? -41.840 6.025 49.088 1.00 84.94 371 HIS A CA 1
ATOM 3051 C C . HIS A 1 371 ? -43.016 5.436 48.305 1.00 84.94 371 HIS A C 1
ATOM 3053 O O . HIS A 1 371 ? -44.082 5.233 48.885 1.00 84.94 371 HIS A O 1
ATOM 3059 N N . ILE A 1 372 ? -42.823 5.074 47.033 1.00 85.44 372 ILE A N 1
ATOM 3060 C CA . ILE A 1 372 ? -43.865 4.428 46.216 1.00 85.44 372 ILE A CA 1
ATOM 3061 C C . ILE A 1 372 ? -44.338 3.118 46.865 1.00 85.44 372 ILE A C 1
ATOM 3063 O O . ILE A 1 372 ? -45.539 2.849 46.924 1.00 85.44 372 ILE A O 1
ATOM 3067 N N . ASN A 1 373 ? -43.420 2.308 47.398 1.00 83.56 373 ASN A N 1
ATOM 3068 C CA . ASN A 1 373 ? -43.771 1.072 48.101 1.00 83.56 373 ASN A CA 1
ATOM 3069 C C . ASN A 1 373 ? -44.526 1.343 49.415 1.00 83.56 373 ASN A C 1
ATOM 3071 O O . ASN A 1 373 ? -45.487 0.635 49.720 1.00 83.56 373 ASN A O 1
ATOM 3075 N N . GLY A 1 374 ? -44.140 2.382 50.161 1.00 84.81 374 GLY A N 1
ATOM 3076 C CA . GLY A 1 374 ? -44.867 2.841 51.346 1.00 84.81 374 GLY A CA 1
ATOM 3077 C C . GLY A 1 374 ? -46.301 3.259 51.014 1.00 84.81 374 GLY A C 1
ATOM 3078 O O . GLY A 1 374 ? -47.242 2.784 51.646 1.00 84.81 374 GLY A O 1
ATOM 3079 N N . ILE A 1 375 ? -46.483 4.054 49.955 1.00 84.06 375 ILE A N 1
ATOM 3080 C CA . ILE A 1 375 ? -47.800 4.473 49.457 1.00 84.06 375 ILE A CA 1
ATOM 3081 C C . ILE A 1 375 ? -48.643 3.249 49.077 1.00 84.06 375 ILE A C 1
ATOM 3083 O O . ILE A 1 375 ? -49.779 3.119 49.531 1.00 84.06 375 ILE A O 1
ATOM 3087 N N . LYS A 1 376 ? -48.083 2.296 48.318 1.00 82.06 376 LYS A N 1
ATOM 3088 C CA . LYS A 1 376 ? -48.771 1.037 47.979 1.00 82.06 376 LYS A CA 1
ATOM 3089 C C . LYS A 1 376 ? -49.230 0.266 49.219 1.00 82.06 376 LYS A C 1
ATOM 3091 O O . LYS A 1 376 ? -50.335 -0.271 49.207 1.00 82.06 376 LYS A O 1
ATOM 3096 N N . SER A 1 377 ? -48.410 0.215 50.270 1.00 78.62 377 SER A N 1
ATOM 3097 C CA . SER A 1 377 ? -48.756 -0.446 51.534 1.00 78.62 377 SER A CA 1
ATOM 3098 C C . SER A 1 377 ? -49.934 0.242 52.228 1.00 78.62 377 SER A C 1
ATOM 3100 O O . SER A 1 377 ? -50.895 -0.425 52.606 1.00 78.62 377 SER A O 1
ATOM 3102 N N . VAL A 1 378 ? -49.924 1.577 52.308 1.00 79.19 378 VAL A N 1
ATOM 3103 C CA . VAL A 1 378 ? -51.032 2.354 52.890 1.00 79.19 378 VAL A CA 1
ATOM 3104 C C . VAL A 1 378 ? -52.327 2.139 52.103 1.00 79.19 378 VAL A C 1
ATOM 3106 O O . VAL A 1 378 ? -53.353 1.820 52.700 1.00 79.19 378 VAL A O 1
ATOM 3109 N N . PHE A 1 379 ? -52.286 2.222 50.770 1.00 79.81 379 PHE A N 1
ATOM 3110 C CA . PHE A 1 379 ? -53.458 1.959 49.928 1.00 79.81 379 PHE A CA 1
ATOM 3111 C C . PHE A 1 379 ? -53.945 0.508 50.026 1.00 79.81 379 PHE A C 1
ATOM 3113 O O . PHE A 1 379 ? -55.150 0.266 50.005 1.00 79.81 379 PHE A O 1
ATOM 3120 N N . SER A 1 380 ? -53.041 -0.467 50.154 1.00 72.12 380 SER A N 1
ATOM 3121 C CA . SER A 1 380 ? -53.414 -1.871 50.349 1.00 72.12 380 SER A CA 1
ATOM 3122 C C . SER A 1 380 ? -54.080 -2.095 51.705 1.00 72.12 380 SER A C 1
ATOM 3124 O O . SER A 1 380 ? -55.094 -2.785 51.772 1.00 72.12 380 SER A O 1
ATOM 3126 N N . SER A 1 381 ? -53.553 -1.495 52.772 1.00 71.94 381 SER A N 1
ATOM 3127 C CA . SER A 1 381 ? -54.144 -1.552 54.112 1.00 71.94 381 SER A CA 1
ATOM 3128 C C . SER A 1 381 ? -55.506 -0.862 54.154 1.00 71.94 381 SER A C 1
ATOM 3130 O O . SER A 1 381 ? -56.452 -1.429 54.692 1.00 71.94 381 SER A O 1
ATOM 3132 N N . LEU A 1 382 ? -55.651 0.300 53.506 1.00 73.31 382 LEU A N 1
ATOM 3133 C CA . LEU A 1 382 ? -56.933 0.999 53.376 1.00 73.31 382 LEU A CA 1
ATOM 3134 C C . LEU A 1 382 ? -57.949 0.173 52.577 1.00 73.31 382 LEU A C 1
ATOM 3136 O O . LEU A 1 382 ? -59.106 0.056 52.975 1.00 73.31 382 LEU A O 1
ATOM 3140 N N . LYS A 1 383 ? -57.514 -0.453 51.477 1.00 74.56 383 LYS A N 1
ATOM 3141 C CA . LYS A 1 383 ? -58.360 -1.349 50.685 1.00 74.56 383 LYS A CA 1
ATOM 3142 C C . LYS A 1 383 ? -58.796 -2.574 51.492 1.00 74.56 383 LYS A C 1
ATOM 3144 O O . LYS A 1 383 ? -59.962 -2.943 51.425 1.00 74.56 383 LYS A O 1
ATOM 3149 N N . ASN A 1 384 ? -57.892 -3.196 52.249 1.00 73.31 384 ASN A N 1
ATOM 3150 C CA . ASN A 1 384 ? -58.210 -4.353 53.093 1.00 73.31 384 ASN A CA 1
ATOM 3151 C C . ASN A 1 384 ? -59.154 -3.976 54.245 1.00 73.31 384 ASN A C 1
ATOM 3153 O O . ASN A 1 384 ? -60.072 -4.736 54.550 1.00 73.31 384 ASN A O 1
ATOM 3157 N N . TYR A 1 385 ? -58.977 -2.782 54.816 1.00 72.00 385 TYR A N 1
ATOM 3158 C CA . TYR A 1 385 ? -59.865 -2.214 55.827 1.00 72.00 385 TYR A CA 1
ATOM 3159 C C . TYR A 1 385 ? -61.275 -1.962 55.270 1.00 72.00 385 TYR A C 1
ATOM 3161 O O . TYR A 1 385 ? -62.254 -2.410 55.859 1.00 72.00 385 TYR A O 1
ATOM 3169 N N . MET A 1 386 ? -61.396 -1.341 54.089 1.00 70.19 386 MET A N 1
ATOM 3170 C CA . MET A 1 386 ? -62.699 -1.136 53.437 1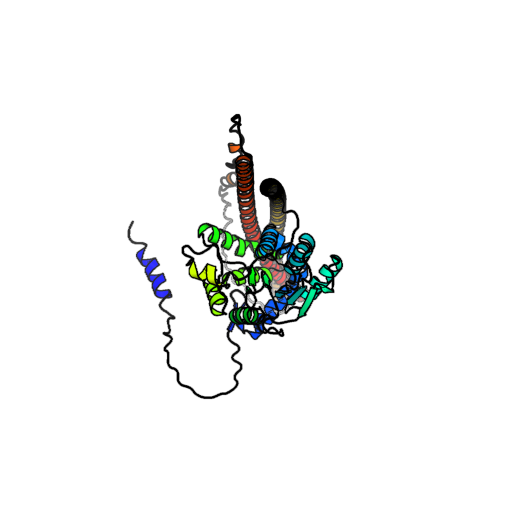.00 70.19 386 MET A CA 1
ATOM 3171 C C . MET A 1 386 ? -63.343 -2.435 52.931 1.00 70.19 386 MET A C 1
ATOM 3173 O O . MET A 1 386 ? -64.563 -2.515 52.836 1.00 70.19 386 MET A O 1
ATOM 3177 N N . ALA A 1 387 ? -62.549 -3.463 52.623 1.00 71.06 387 ALA A N 1
ATOM 3178 C CA . ALA A 1 387 ? -63.039 -4.778 52.209 1.00 71.06 387 ALA A CA 1
ATOM 3179 C C . ALA A 1 387 ? -63.402 -5.708 53.387 1.00 71.06 387 ALA A C 1
ATOM 3181 O O . ALA A 1 387 ? -63.757 -6.863 53.152 1.00 71.06 387 ALA A O 1
ATOM 3182 N N . GLY A 1 388 ? -63.318 -5.235 54.639 1.00 50.16 388 GLY A N 1
ATOM 3183 C CA . GLY A 1 388 ? -63.853 -5.938 55.808 1.00 50.16 388 GLY A CA 1
ATOM 3184 C C . GLY A 1 388 ? -63.111 -7.216 56.215 1.00 50.16 388 GLY A C 1
ATOM 3185 O O . GLY A 1 388 ? -63.733 -8.119 56.769 1.00 50.16 388 GLY A O 1
ATOM 3186 N N . ARG A 1 389 ? -61.800 -7.328 55.958 1.00 52.75 389 ARG A N 1
ATOM 3187 C CA . ARG A 1 389 ? -60.977 -8.443 56.469 1.00 52.75 389 ARG A CA 1
ATOM 3188 C C . ARG A 1 389 ? -60.045 -7.956 57.577 1.00 52.75 389 ARG A C 1
ATOM 3190 O O . ARG A 1 389 ? -59.031 -7.324 57.298 1.00 52.75 389 ARG A O 1
ATOM 3197 N N . SER A 1 390 ? -60.402 -8.250 58.826 1.00 42.62 390 SER A N 1
ATOM 3198 C CA . SER A 1 390 ? -59.542 -8.069 59.997 1.00 42.62 390 SER A CA 1
ATOM 3199 C C . SER A 1 390 ? -58.745 -9.346 60.262 1.00 42.62 390 SER A C 1
ATOM 3201 O O . SER A 1 390 ? -59.347 -10.350 60.627 1.00 42.62 390 SER A O 1
ATOM 3203 N N . ASP A 1 391 ? -57.421 -9.288 60.152 1.00 42.66 391 ASP A N 1
ATOM 3204 C CA . ASP A 1 391 ? -56.533 -10.239 60.825 1.00 42.66 391 ASP A CA 1
ATOM 3205 C C . ASP A 1 391 ? -55.535 -9.453 61.689 1.00 42.66 391 ASP A C 1
ATOM 3207 O O . ASP A 1 391 ? -54.948 -8.459 61.252 1.00 42.66 391 ASP A O 1
ATOM 3211 N N . SER A 1 392 ? -55.427 -9.870 62.952 1.00 36.62 392 SER A N 1
ATOM 3212 C CA . SER A 1 392 ? -54.687 -9.223 64.043 1.00 36.62 392 SER A CA 1
ATOM 3213 C C . SER A 1 392 ? -53.157 -9.263 63.864 1.00 36.62 392 SER A C 1
ATOM 3215 O O . SER A 1 392 ? -52.637 -10.192 63.245 1.00 36.62 392 SER A O 1
ATOM 3217 N N . PRO A 1 393 ? -52.400 -8.306 64.442 1.00 44.19 393 PRO A N 1
ATOM 3218 C CA . PRO A 1 393 ? -50.958 -8.207 64.241 1.00 44.19 393 PRO A CA 1
ATOM 3219 C C . PRO A 1 393 ? -50.172 -9.045 65.260 1.00 44.19 393 PRO A C 1
ATOM 3221 O O . PRO A 1 393 ? -50.436 -8.980 66.459 1.00 44.19 393 PRO A O 1
ATOM 3224 N N . ASN A 1 394 ? -49.142 -9.757 64.792 1.00 32.56 394 ASN A N 1
ATOM 3225 C CA . ASN A 1 394 ? -48.084 -10.275 65.658 1.00 32.56 394 ASN A CA 1
ATOM 3226 C C . ASN A 1 394 ? -46.950 -9.254 65.762 1.00 32.56 394 ASN A C 1
ATOM 3228 O O . ASN A 1 394 ? -46.386 -8.801 64.765 1.00 32.56 394 ASN A O 1
ATOM 3232 N N . SER A 1 395 ? -46.631 -8.912 67.004 1.00 33.06 395 SER A N 1
ATOM 3233 C CA . SER A 1 395 ? -45.470 -8.146 67.416 1.00 33.06 395 SER A CA 1
ATOM 3234 C C . SER A 1 395 ? -44.187 -8.943 67.179 1.00 33.06 395 SER A C 1
ATOM 3236 O O . SER A 1 395 ? -44.072 -10.116 67.533 1.00 33.06 395 SER A O 1
ATOM 3238 N N . THR A 1 396 ? -43.163 -8.292 66.637 1.00 30.19 396 THR A N 1
ATOM 3239 C CA . THR A 1 396 ? -41.785 -8.675 66.945 1.00 30.19 396 THR A CA 1
ATOM 3240 C C . THR A 1 396 ? -40.952 -7.415 67.078 1.00 30.19 396 THR A C 1
ATOM 3242 O O . THR A 1 396 ? -40.635 -6.718 66.118 1.00 30.19 396 THR A O 1
ATOM 3245 N N . THR A 1 397 ? -40.672 -7.111 68.334 1.00 31.16 397 THR A N 1
ATOM 3246 C CA . THR A 1 397 ? -39.737 -6.115 68.821 1.00 31.16 397 THR A CA 1
ATOM 3247 C C . THR A 1 397 ? -38.317 -6.574 68.491 1.00 31.16 397 THR A C 1
ATOM 3249 O O . THR A 1 397 ? -37.912 -7.656 68.905 1.00 31.16 397 THR A O 1
ATOM 3252 N N . SER A 1 398 ? -37.528 -5.736 67.825 1.00 30.52 398 SER A N 1
ATOM 3253 C CA . SER A 1 398 ? -36.071 -5.768 67.968 1.00 30.52 398 SER A CA 1
ATOM 3254 C C . SER A 1 398 ? -35.524 -4.351 67.858 1.00 30.52 398 SER A C 1
ATOM 3256 O O . SER A 1 398 ? -35.365 -3.787 66.778 1.00 30.52 398 SER A O 1
ATOM 3258 N N . SER A 1 399 ? -35.281 -3.779 69.030 1.00 29.14 399 SER A N 1
ATOM 3259 C CA . SER A 1 399 ? -34.455 -2.608 69.267 1.00 29.14 399 SER A CA 1
ATOM 3260 C C . SER A 1 399 ? -32.987 -2.920 68.970 1.00 29.14 399 SER A C 1
ATOM 3262 O O . SER A 1 399 ? -32.432 -3.848 69.559 1.00 29.14 399 SER A O 1
ATOM 3264 N N . SER A 1 400 ? -32.331 -2.091 68.162 1.00 30.36 400 SER A N 1
ATOM 3265 C CA . SER A 1 400 ? -30.884 -1.891 68.251 1.00 30.36 400 SER A CA 1
ATOM 3266 C C . SER A 1 400 ? -30.533 -0.436 67.933 1.00 30.36 400 SER A C 1
ATOM 3268 O O . SER A 1 400 ? -30.881 0.104 66.887 1.00 30.36 400 SER A O 1
ATOM 3270 N N . THR A 1 401 ? -29.882 0.150 68.926 1.00 29.86 401 THR A N 1
ATOM 3271 C CA . THR A 1 401 ? -29.338 1.490 69.176 1.00 29.86 401 THR A CA 1
ATOM 3272 C C . THR A 1 401 ? -28.528 2.082 68.005 1.00 29.86 401 THR A C 1
ATOM 3274 O O . THR A 1 401 ? -27.956 1.321 67.225 1.00 29.86 401 THR A O 1
ATOM 3277 N N . PRO A 1 402 ? -28.407 3.423 67.884 1.00 28.42 402 PRO A N 1
ATOM 3278 C CA . PRO A 1 402 ? -27.582 4.046 66.857 1.00 28.42 402 PRO A CA 1
ATOM 3279 C C . PRO A 1 402 ? -26.099 3.885 67.200 1.00 28.42 402 PRO A C 1
ATOM 3281 O O . PRO A 1 402 ? -25.616 4.383 68.217 1.00 28.42 402 PRO A O 1
ATOM 3284 N N . SER A 1 403 ? -25.377 3.177 66.338 1.00 28.58 403 SER A N 1
ATOM 3285 C CA . SER A 1 403 ? -23.928 3.036 66.409 1.00 28.58 403 SER A CA 1
ATOM 3286 C C . SER A 1 403 ? -23.257 4.387 66.185 1.00 28.58 403 SER A C 1
ATOM 3288 O O . SER A 1 403 ? -23.438 5.036 65.157 1.00 28.58 403 SER A O 1
ATOM 3290 N N . THR A 1 404 ? -22.451 4.775 67.162 1.00 27.28 404 THR A N 1
ATOM 3291 C CA . THR A 1 404 ? -21.483 5.866 67.139 1.00 27.28 404 THR A CA 1
ATOM 3292 C C . THR A 1 404 ? -20.659 5.845 65.849 1.00 27.28 404 THR A C 1
ATOM 3294 O O . THR A 1 404 ? -19.979 4.861 65.554 1.00 27.28 404 THR A O 1
ATOM 3297 N N . VAL A 1 405 ? -20.689 6.948 65.098 1.00 28.97 405 VAL A N 1
ATOM 3298 C CA . VAL A 1 405 ? -19.747 7.217 64.007 1.00 28.97 405 VAL A CA 1
ATOM 3299 C C . VAL A 1 405 ? -18.353 7.322 64.625 1.00 28.97 405 VAL A C 1
ATOM 3301 O O . VAL A 1 405 ? -17.991 8.338 65.213 1.00 28.97 405 VAL A O 1
ATOM 3304 N N . LYS A 1 406 ? -17.568 6.247 64.527 1.00 26.94 406 LYS A N 1
ATOM 3305 C CA . LYS A 1 406 ? -16.116 6.328 64.675 1.00 26.94 406 LYS A CA 1
ATOM 3306 C C . LYS A 1 406 ? -15.581 7.016 63.424 1.00 26.94 406 LYS A C 1
ATOM 3308 O O . LYS A 1 406 ? -15.597 6.436 62.344 1.00 26.94 406 LYS A O 1
ATOM 3313 N N . GLN A 1 407 ? -15.117 8.249 63.597 1.00 26.69 407 GLN A N 1
ATOM 3314 C CA . GLN A 1 407 ? -14.152 8.893 62.713 1.00 26.69 407 GLN A CA 1
ATOM 3315 C C . GLN A 1 407 ? -12.939 7.960 62.590 1.00 26.69 407 GLN A C 1
ATOM 3317 O O . GLN A 1 407 ? -12.103 7.880 63.488 1.00 26.69 407 GLN A O 1
ATOM 3322 N N . SER A 1 408 ? -12.872 7.196 61.504 1.00 25.98 408 SER A N 1
ATOM 3323 C CA . SER A 1 408 ? -11.636 6.566 61.069 1.00 25.98 408 SER A CA 1
ATOM 3324 C C . SER A 1 408 ? -10.804 7.634 60.373 1.00 25.98 408 SER A C 1
ATOM 3326 O O . SER A 1 408 ? -11.147 8.117 59.296 1.00 25.98 408 SER A O 1
ATOM 3328 N N . THR A 1 409 ? -9.719 8.014 61.031 1.00 30.73 409 THR A N 1
ATOM 3329 C CA . THR A 1 409 ? -8.570 8.707 60.461 1.00 30.73 409 THR A CA 1
ATOM 3330 C C . THR A 1 409 ? -8.075 7.977 59.216 1.00 30.73 409 THR A C 1
ATOM 3332 O O . THR A 1 409 ? -7.392 6.961 59.309 1.00 30.73 409 THR A O 1
ATOM 3335 N N . SER A 1 410 ? -8.399 8.514 58.046 1.00 28.72 410 SER A N 1
ATOM 3336 C CA . SER A 1 410 ? -7.724 8.206 56.783 1.00 28.72 410 SER A CA 1
ATOM 3337 C C . SER A 1 410 ? -7.552 9.493 55.975 1.00 28.72 410 SER A C 1
ATOM 3339 O O . SER A 1 410 ? -7.976 9.584 54.831 1.00 28.72 410 SER A O 1
ATOM 3341 N N . ASN A 1 411 ? -6.951 10.503 56.608 1.00 29.73 411 ASN A N 1
ATOM 3342 C CA . ASN A 1 411 ? -6.521 11.754 55.973 1.00 29.73 411 ASN A CA 1
ATOM 3343 C C . ASN A 1 411 ? -4.987 11.873 55.935 1.00 29.73 411 ASN A C 1
ATOM 3345 O O . ASN A 1 411 ? -4.454 12.971 55.963 1.00 29.73 411 ASN A O 1
ATOM 3349 N N . GLN A 1 412 ? -4.269 10.747 55.868 1.00 29.73 412 GLN A N 1
ATOM 3350 C CA . GLN A 1 412 ? -2.810 10.749 55.675 1.00 29.73 412 GLN A CA 1
ATOM 3351 C C . GLN A 1 412 ? -2.347 10.231 54.305 1.00 29.73 412 GLN A C 1
ATOM 3353 O O . GLN A 1 412 ? -1.160 10.278 54.034 1.00 29.73 412 GLN A O 1
ATOM 3358 N N . ASN A 1 413 ? -3.258 9.840 53.403 1.00 30.08 413 ASN A N 1
ATOM 3359 C CA . ASN A 1 413 ? -2.899 9.412 52.036 1.00 30.08 413 ASN A CA 1
ATOM 3360 C C . ASN A 1 413 ? -3.429 10.342 50.927 1.00 30.08 413 ASN A C 1
ATOM 3362 O O . ASN A 1 413 ? -3.374 9.983 49.751 1.00 30.08 413 ASN A O 1
ATOM 3366 N N . LEU A 1 414 ? -3.966 11.520 51.275 1.00 30.52 414 LEU A N 1
ATOM 3367 C CA . LEU A 1 414 ? -4.446 12.494 50.283 1.00 30.52 414 LEU A CA 1
ATOM 3368 C C . LEU A 1 414 ? -3.399 13.559 49.922 1.00 30.52 414 LEU A C 1
ATOM 3370 O O . LEU A 1 414 ? -3.449 14.088 48.818 1.00 30.52 414 LEU A O 1
ATOM 3374 N N . GLU A 1 415 ? -2.420 13.822 50.792 1.00 31.36 415 GLU A N 1
ATOM 3375 C CA . GLU A 1 415 ? -1.311 14.743 50.489 1.00 31.36 415 GLU A CA 1
ATOM 3376 C C . GLU A 1 415 ? -0.230 14.100 49.607 1.00 31.36 415 GLU A C 1
ATOM 3378 O O . GLU A 1 415 ? 0.461 14.800 48.876 1.00 31.36 415 GLU A O 1
ATOM 3383 N N . GLU A 1 416 ? -0.149 12.766 49.555 1.00 31.56 416 GLU A N 1
ATOM 3384 C CA . GLU A 1 416 ? 0.814 12.059 48.693 1.00 31.56 416 GLU A CA 1
ATOM 3385 C C . GLU A 1 416 ? 0.366 11.985 47.215 1.00 31.56 416 GLU A C 1
ATOM 3387 O O . GLU A 1 416 ? 1.163 11.689 46.327 1.00 31.56 416 GLU A O 1
ATOM 3392 N N . LYS A 1 417 ? -0.904 12.304 46.917 1.00 31.50 417 LYS A N 1
ATOM 3393 C CA . LYS A 1 417 ? -1.470 12.307 45.551 1.00 31.50 417 LYS A CA 1
ATOM 3394 C C . LYS A 1 417 ? -1.581 13.693 44.907 1.00 31.50 417 LYS A C 1
ATOM 3396 O O . LYS A 1 417 ? -2.020 13.793 43.766 1.00 31.50 417 LYS A O 1
ATOM 3401 N N . LEU A 1 418 ? -1.149 14.744 45.603 1.00 30.52 418 LEU A N 1
ATOM 3402 C CA . LEU A 1 418 ? -1.080 16.116 45.079 1.00 30.52 418 LEU A CA 1
ATOM 3403 C C . LEU A 1 418 ? 0.307 16.479 44.512 1.00 30.52 418 LEU A C 1
ATOM 3405 O O . LEU A 1 418 ? 0.508 17.592 44.044 1.00 30.52 418 LEU A O 1
ATOM 3409 N N . SER A 1 419 ? 1.247 15.528 44.486 1.00 35.47 419 SER A N 1
ATOM 3410 C CA . SER A 1 419 ? 2.625 15.729 44.011 1.00 35.47 419 SER A CA 1
ATOM 3411 C C . SER A 1 419 ? 2.822 15.517 42.498 1.00 35.47 419 SER A C 1
ATOM 3413 O O . SER A 1 419 ? 3.943 15.641 42.006 1.00 35.47 419 SER A O 1
ATOM 3415 N N . THR A 1 420 ? 1.783 15.200 41.720 1.00 36.22 420 THR A N 1
ATOM 3416 C CA . THR A 1 420 ? 1.952 14.875 40.287 1.00 36.22 420 THR A CA 1
ATOM 3417 C C . THR A 1 420 ? 2.352 16.081 39.426 1.00 36.22 420 THR A C 1
ATOM 3419 O O . THR A 1 420 ? 2.819 15.893 38.307 1.00 36.22 420 THR A O 1
ATOM 3422 N N . TYR A 1 421 ? 2.231 17.302 39.956 1.00 37.47 421 TYR A N 1
ATOM 3423 C CA . TYR A 1 421 ? 2.657 18.527 39.274 1.00 37.47 421 TYR A CA 1
ATOM 3424 C C . TYR A 1 421 ? 4.193 18.637 39.136 1.00 37.47 421 TYR A C 1
ATOM 3426 O O . TYR A 1 421 ? 4.672 19.156 38.134 1.00 37.47 421 TYR A O 1
ATOM 3434 N N . ASP A 1 422 ? 4.976 18.059 40.058 1.00 36.56 422 ASP A N 1
ATOM 3435 C CA . ASP A 1 422 ? 6.448 18.210 40.101 1.00 36.56 422 ASP A CA 1
ATOM 3436 C C . ASP A 1 422 ? 7.229 17.173 39.268 1.00 36.56 422 ASP A C 1
ATOM 3438 O O . ASP A 1 422 ? 8.467 17.142 39.272 1.00 36.56 422 ASP A O 1
ATOM 3442 N N . ARG A 1 423 ? 6.540 16.279 38.543 1.00 43.16 423 ARG A N 1
ATOM 3443 C CA . ARG A 1 423 ? 7.208 15.179 37.821 1.00 43.16 423 ARG A CA 1
ATOM 3444 C C . ARG A 1 423 ? 7.774 15.569 36.455 1.00 43.16 423 ARG A C 1
ATOM 3446 O O . ARG A 1 423 ? 8.635 14.849 35.954 1.00 43.16 423 ARG A O 1
ATOM 3453 N N . TYR A 1 424 ? 7.349 16.698 35.888 1.00 40.81 424 TYR A N 1
ATOM 3454 C CA . TYR A 1 424 ? 7.830 17.160 34.581 1.00 40.81 424 TYR A CA 1
ATOM 3455 C C . TYR A 1 424 ? 9.088 18.039 34.666 1.00 40.81 424 TYR A C 1
ATOM 3457 O O . TYR A 1 424 ? 9.907 17.997 33.750 1.00 40.81 424 TYR A O 1
ATOM 3465 N N . ASP A 1 425 ? 9.332 18.723 35.789 1.00 41.31 425 ASP A N 1
ATOM 3466 C CA . ASP A 1 425 ? 10.550 19.534 35.970 1.00 41.31 425 ASP A CA 1
ATOM 3467 C C . ASP A 1 425 ? 11.796 18.691 36.300 1.00 41.31 425 ASP A C 1
ATOM 3469 O O . ASP A 1 425 ? 12.927 19.057 35.966 1.00 41.31 425 ASP A O 1
ATOM 3473 N N . ASN A 1 426 ? 11.602 17.511 36.895 1.00 42.28 426 ASN A N 1
ATOM 3474 C CA . ASN A 1 426 ? 12.685 16.623 37.333 1.00 42.28 426 ASN A CA 1
ATOM 3475 C C . ASN A 1 426 ? 13.004 15.478 36.356 1.00 42.28 426 ASN A C 1
ATOM 3477 O O . ASN A 1 426 ? 13.654 14.496 36.730 1.00 42.28 426 ASN A O 1
ATOM 3481 N N . HIS A 1 427 ? 12.580 15.594 35.096 1.00 43.16 427 HIS A N 1
ATOM 3482 C CA . HIS A 1 427 ? 12.939 14.636 34.055 1.00 43.16 427 HIS A CA 1
ATOM 3483 C C . HIS A 1 427 ? 14.462 14.681 33.789 1.00 43.16 427 HIS A C 1
ATOM 3485 O O . HIS A 1 427 ? 15.029 15.769 33.697 1.00 43.16 427 HIS A O 1
ATOM 3491 N N . PRO A 1 428 ? 15.166 13.551 33.569 1.00 41.31 428 PRO A N 1
ATOM 3492 C CA . PRO A 1 428 ? 16.603 13.542 33.236 1.00 41.31 428 PRO A CA 1
ATOM 3493 C C . PRO A 1 428 ? 16.989 14.374 31.990 1.00 41.31 428 PRO A C 1
ATOM 3495 O O . PRO A 1 428 ? 18.171 14.608 31.754 1.00 41.31 428 PRO A O 1
ATOM 3498 N N . ALA A 1 429 ? 16.004 14.870 31.232 1.00 40.62 429 ALA A N 1
ATOM 3499 C CA . ALA A 1 429 ? 16.168 15.811 30.123 1.00 40.62 429 ALA A CA 1
ATOM 3500 C C . ALA A 1 429 ? 16.470 17.262 30.557 1.00 40.62 429 ALA A C 1
ATOM 3502 O O . ALA A 1 429 ? 17.097 17.986 29.790 1.00 40.62 429 ALA A O 1
ATOM 3503 N N . THR A 1 430 ? 16.100 17.700 31.768 1.00 41.81 430 THR A N 1
ATOM 3504 C CA . THR A 1 430 ? 16.408 19.065 32.246 1.00 41.81 430 THR A CA 1
ATOM 3505 C C . THR A 1 430 ? 17.837 19.191 32.784 1.00 41.81 430 THR A C 1
ATOM 3507 O O . THR A 1 430 ? 18.426 20.267 32.712 1.00 41.81 430 THR A O 1
ATOM 3510 N N . ARG A 1 431 ? 18.457 18.083 33.222 1.00 38.31 431 ARG A N 1
ATOM 3511 C CA . ARG A 1 431 ? 19.856 18.047 33.705 1.00 38.31 431 ARG A CA 1
ATOM 3512 C C . ARG A 1 431 ? 20.916 18.093 32.604 1.00 38.31 431 ARG A C 1
ATOM 3514 O O . ARG A 1 431 ? 22.074 18.370 32.892 1.00 38.31 431 ARG A O 1
ATOM 3521 N N . LEU A 1 432 ? 20.548 17.836 31.349 1.00 41.47 432 LEU A N 1
ATOM 3522 C CA . LEU A 1 432 ? 21.486 17.874 30.218 1.00 41.47 432 LEU A CA 1
ATOM 3523 C C . LEU A 1 432 ? 21.640 19.271 29.599 1.00 41.47 432 LEU A C 1
ATOM 3525 O O . LEU A 1 432 ? 22.422 19.450 28.673 1.00 41.47 432 LEU A O 1
ATOM 3529 N N . ARG A 1 433 ? 20.947 20.275 30.146 1.00 37.94 433 ARG A N 1
ATOM 3530 C CA . ARG A 1 433 ? 21.028 21.676 29.716 1.00 37.94 433 ARG A CA 1
ATOM 3531 C C . ARG A 1 433 ? 22.280 22.410 30.235 1.00 37.94 433 ARG A C 1
ATOM 3533 O O . ARG A 1 433 ? 22.509 23.548 29.845 1.00 37.94 433 ARG A O 1
ATOM 3540 N N . GLU A 1 434 ? 23.094 21.774 31.083 1.00 31.58 434 GLU A N 1
ATOM 3541 C CA . GLU A 1 434 ? 24.161 22.444 31.846 1.00 31.58 434 GLU A CA 1
ATOM 3542 C C . GLU A 1 434 ? 25.564 21.820 31.679 1.00 31.58 434 GLU A C 1
ATOM 3544 O O . GLU A 1 434 ? 26.407 21.915 32.570 1.00 31.58 434 GLU A O 1
ATOM 3549 N N . ARG A 1 435 ? 25.862 21.192 30.531 1.00 31.66 435 ARG A N 1
ATOM 3550 C CA . ARG A 1 435 ? 27.254 20.865 30.166 1.00 31.66 435 ARG A CA 1
ATOM 3551 C C . ARG A 1 435 ? 27.657 21.581 28.886 1.00 31.66 435 ARG A C 1
ATOM 3553 O O . ARG A 1 435 ? 27.020 21.425 27.852 1.00 31.66 435 ARG A O 1
ATOM 3560 N N . GLY A 1 436 ? 28.668 22.429 29.047 1.00 30.20 436 GLY A N 1
ATOM 3561 C CA . GLY A 1 436 ? 29.061 23.478 28.127 1.00 30.20 436 GLY A CA 1
ATOM 3562 C C . GLY A 1 436 ? 29.688 22.997 26.827 1.00 30.20 436 GLY A C 1
ATOM 3563 O O . GLY A 1 436 ? 30.131 21.860 26.684 1.00 30.20 436 GLY A O 1
ATOM 3564 N N . TYR A 1 437 ? 29.694 23.950 25.903 1.00 30.38 437 TYR A N 1
ATOM 3565 C CA . TYR A 1 437 ? 30.459 23.981 24.673 1.00 30.38 437 TYR A CA 1
ATOM 3566 C C . TYR A 1 437 ? 31.954 23.894 24.983 1.00 30.38 437 TYR A C 1
ATOM 3568 O O . TYR A 1 437 ? 32.481 24.788 25.640 1.00 30.38 437 TYR A O 1
ATOM 3576 N N . ASP A 1 438 ? 32.621 22.875 24.450 1.00 30.34 438 ASP A N 1
ATOM 3577 C CA . ASP A 1 438 ? 34.065 22.915 24.243 1.00 30.34 438 ASP A CA 1
ATOM 3578 C C . ASP A 1 438 ? 34.325 23.132 22.747 1.00 30.34 438 ASP A C 1
ATOM 3580 O O . ASP A 1 438 ? 33.960 22.318 21.895 1.00 30.34 438 ASP A O 1
ATOM 3584 N N . GLU A 1 439 ? 34.922 24.285 22.441 1.00 32.84 439 GLU A N 1
ATOM 3585 C CA . GLU A 1 439 ? 35.507 24.623 21.145 1.00 32.84 439 GLU A CA 1
ATOM 3586 C C . GLU A 1 439 ? 36.599 23.614 20.772 1.00 32.84 439 GLU A C 1
ATOM 3588 O O . GLU A 1 439 ? 37.541 23.391 21.534 1.00 32.84 439 GLU A O 1
ATOM 3593 N N . VAL A 1 440 ? 36.551 23.088 19.544 1.00 30.09 440 VAL A N 1
ATOM 3594 C CA . VAL A 1 440 ? 37.726 22.483 18.904 1.00 30.09 440 VAL A CA 1
ATOM 3595 C C . VAL A 1 440 ? 37.905 23.068 17.503 1.00 30.09 440 VAL A C 1
ATOM 3597 O O . VAL A 1 440 ? 37.032 22.978 16.642 1.00 30.09 440 VAL A O 1
ATOM 3600 N N . ASN A 1 441 ? 39.072 23.684 17.307 1.00 28.23 441 ASN A N 1
ATOM 3601 C CA . ASN A 1 441 ? 39.529 24.362 16.096 1.00 28.23 441 ASN A CA 1
ATOM 3602 C C . ASN A 1 441 ? 39.996 23.401 14.976 1.00 28.23 441 ASN A C 1
ATOM 3604 O O . ASN A 1 441 ? 40.696 22.428 15.232 1.00 28.23 441 ASN A O 1
ATOM 3608 N N . HIS A 1 442 ? 39.677 23.800 13.735 1.00 31.19 442 HIS A N 1
ATOM 3609 C CA . HIS A 1 442 ? 40.329 23.587 12.424 1.00 31.19 442 HIS A CA 1
ATOM 3610 C C . HIS A 1 442 ? 40.847 22.200 11.960 1.00 31.19 442 HIS A C 1
ATOM 3612 O O . HIS A 1 442 ? 41.903 21.736 12.374 1.00 31.19 442 HIS A O 1
ATOM 3618 N N . SER A 1 443 ? 40.256 21.670 10.870 1.00 29.03 443 SER A N 1
ATOM 3619 C CA . SER A 1 443 ? 40.784 21.721 9.475 1.00 29.03 443 SER A CA 1
ATOM 3620 C C . SER A 1 443 ? 40.379 20.511 8.591 1.00 29.03 443 SER A C 1
ATOM 3622 O O . SER A 1 443 ? 40.612 19.354 8.916 1.00 29.03 443 SER A O 1
ATOM 3624 N N . SER A 1 444 ? 39.848 20.822 7.399 1.00 34.06 444 SER A N 1
ATOM 3625 C CA . SER A 1 444 ? 39.655 19.978 6.197 1.00 34.06 444 SER A CA 1
ATOM 3626 C C . SER A 1 444 ? 38.646 18.799 6.189 1.00 34.06 444 SER A C 1
ATOM 3628 O O . SER A 1 444 ? 38.783 17.800 6.888 1.00 34.06 444 SER A O 1
ATOM 3630 N N . SER A 1 445 ? 37.733 18.888 5.205 1.00 37.84 445 SER A N 1
ATOM 3631 C CA . SER A 1 445 ? 37.047 17.819 4.445 1.00 37.84 445 SER A CA 1
ATOM 3632 C C . SER A 1 445 ? 35.534 17.670 4.690 1.00 37.84 445 SER A C 1
ATOM 3634 O O . SER A 1 445 ? 35.084 17.033 5.641 1.00 37.84 445 SER A O 1
ATOM 3636 N N . GLY A 1 446 ? 34.741 18.234 3.767 1.00 50.50 446 GLY A N 1
ATOM 3637 C CA . GLY A 1 446 ? 33.276 18.391 3.833 1.00 50.50 446 GLY A CA 1
ATOM 3638 C C . GLY A 1 446 ? 32.432 17.117 3.989 1.00 50.50 446 GLY A C 1
ATOM 3639 O O . GLY A 1 446 ? 31.251 17.222 4.283 1.00 50.50 446 GLY A O 1
ATOM 3640 N N . SER A 1 447 ? 33.013 15.919 3.880 1.00 53.84 447 SER A N 1
ATOM 3641 C CA . SER A 1 447 ? 32.287 14.663 4.132 1.00 53.84 447 SER A CA 1
ATOM 3642 C C . SER A 1 447 ? 32.139 14.340 5.626 1.00 53.84 447 SER A C 1
ATOM 3644 O O . SER A 1 447 ? 31.184 13.665 6.005 1.00 53.84 447 SER A O 1
ATOM 3646 N N . LYS A 1 448 ? 33.065 14.804 6.481 1.00 55.84 448 LYS A N 1
ATOM 3647 C CA . LYS A 1 448 ? 32.978 14.591 7.938 1.00 55.84 448 LYS A CA 1
ATOM 3648 C C . LYS A 1 448 ? 31.963 15.527 8.596 1.00 55.84 448 LYS A C 1
ATOM 3650 O O . LYS A 1 448 ? 31.292 15.118 9.535 1.00 55.84 448 LYS A O 1
ATOM 3655 N N . ASP A 1 449 ? 31.825 16.740 8.062 1.00 70.94 449 ASP A N 1
ATOM 3656 C CA . ASP A 1 449 ? 30.851 17.737 8.520 1.00 70.94 449 ASP A CA 1
ATOM 3657 C C . ASP A 1 449 ? 29.407 17.305 8.212 1.00 70.94 449 ASP A C 1
ATOM 3659 O O . ASP A 1 449 ? 28.536 17.367 9.077 1.00 70.94 449 ASP A O 1
ATOM 3663 N N . PHE A 1 450 ? 29.169 16.749 7.016 1.00 76.88 450 PHE A N 1
ATOM 3664 C CA . PHE A 1 450 ? 27.877 16.157 6.660 1.00 76.88 450 PHE A CA 1
ATOM 3665 C C . PHE A 1 450 ? 27.484 15.008 7.596 1.00 76.88 450 PHE A C 1
ATOM 3667 O O . PHE A 1 450 ? 26.391 15.036 8.157 1.00 76.88 450 PHE A O 1
ATOM 3674 N N . SER A 1 451 ? 28.369 14.020 7.788 1.00 70.38 451 SER A N 1
ATOM 3675 C CA . SER A 1 451 ? 28.065 12.855 8.632 1.00 70.38 451 SER A CA 1
ATOM 3676 C C . SER A 1 451 ? 27.767 13.272 10.070 1.00 70.38 451 SER A C 1
ATOM 3678 O O . SER A 1 451 ? 26.770 12.836 10.626 1.00 70.38 451 SER A O 1
ATOM 3680 N N . ALA A 1 452 ? 28.569 14.175 10.647 1.00 74.94 452 ALA A N 1
ATOM 3681 C CA . ALA A 1 452 ? 28.357 14.648 12.012 1.00 74.94 452 ALA A CA 1
ATOM 3682 C C . ALA A 1 452 ? 27.019 15.391 12.178 1.00 74.94 452 ALA A C 1
ATOM 3684 O O . ALA A 1 452 ? 26.311 15.180 13.162 1.00 74.94 452 ALA A O 1
ATOM 3685 N N . ARG A 1 453 ? 26.646 16.237 11.206 1.00 76.31 453 ARG A N 1
ATOM 3686 C CA . ARG A 1 453 ? 25.355 16.945 11.209 1.00 76.31 453 ARG A CA 1
ATOM 3687 C C . ARG A 1 453 ? 24.179 15.995 11.013 1.00 76.31 453 ARG A C 1
ATOM 3689 O O . ARG A 1 453 ? 23.164 16.136 11.689 1.00 76.31 453 ARG A O 1
ATOM 3696 N N . LEU A 1 454 ? 24.315 15.026 10.112 1.00 73.38 454 LEU A N 1
ATOM 3697 C CA . LEU A 1 454 ? 23.295 14.011 9.891 1.00 73.38 454 LEU A CA 1
ATOM 3698 C C . LEU A 1 454 ? 23.096 13.151 11.145 1.00 73.38 454 LEU A C 1
ATOM 3700 O O . LEU A 1 454 ? 21.959 12.960 11.564 1.00 73.38 454 LEU A O 1
ATOM 3704 N N . ASP A 1 455 ? 24.178 12.700 11.779 1.00 70.50 455 ASP A N 1
ATOM 3705 C CA . ASP A 1 455 ? 24.129 11.904 13.008 1.00 70.50 455 ASP A CA 1
ATOM 3706 C C . ASP A 1 455 ? 23.482 12.683 14.160 1.00 70.50 455 ASP A C 1
ATOM 3708 O O . ASP A 1 455 ? 22.620 12.146 14.857 1.00 70.50 455 ASP A O 1
ATOM 3712 N N . ALA A 1 456 ? 23.824 13.967 14.323 1.00 76.69 456 ALA A N 1
ATOM 3713 C CA . ALA A 1 456 ? 23.189 14.839 15.311 1.00 76.69 456 ALA A CA 1
ATOM 3714 C C . ALA A 1 456 ? 21.678 14.977 15.059 1.00 76.69 456 ALA A C 1
ATOM 3716 O O . ALA A 1 456 ? 20.874 14.824 15.983 1.00 76.69 456 ALA A O 1
ATOM 3717 N N . ASN A 1 457 ? 21.282 15.190 13.801 1.00 75.44 457 ASN A N 1
ATOM 3718 C CA . ASN A 1 457 ? 19.875 15.296 13.433 1.00 75.44 457 ASN A CA 1
ATOM 3719 C C . ASN A 1 457 ? 19.126 13.976 13.662 1.00 75.44 457 ASN A C 1
ATOM 3721 O O . ASN A 1 457 ? 18.031 13.971 14.222 1.00 75.44 457 ASN A O 1
ATOM 3725 N N . LEU A 1 458 ? 19.716 12.839 13.290 1.00 69.69 458 LEU A N 1
ATOM 3726 C CA . LEU A 1 458 ? 19.132 11.517 13.520 1.00 69.69 458 LEU A CA 1
ATOM 3727 C C . LEU A 1 458 ? 18.997 11.209 15.015 1.00 69.69 458 LEU A C 1
ATOM 3729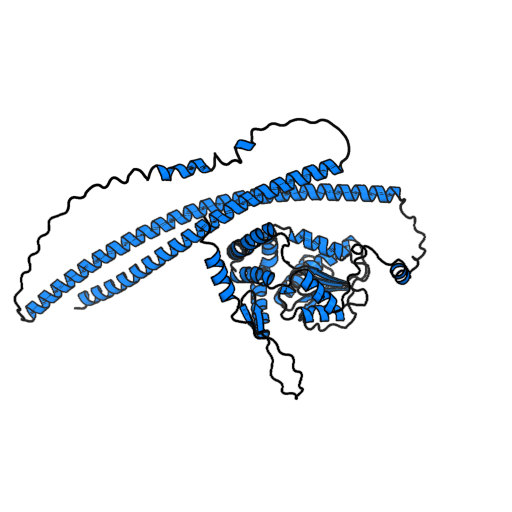 O O . LEU A 1 458 ? 17.973 10.673 15.443 1.00 69.69 458 LEU A O 1
ATOM 3733 N N . GLN A 1 459 ? 19.984 11.583 15.829 1.00 76.31 459 GLN A N 1
ATOM 3734 C CA . GLN A 1 459 ? 19.916 11.433 17.279 1.00 76.31 459 GLN A CA 1
ATOM 3735 C C . GLN A 1 459 ? 18.784 12.280 17.876 1.00 76.31 459 GLN A C 1
ATOM 3737 O O . GLN A 1 459 ? 18.029 11.798 18.728 1.00 76.31 459 GLN A O 1
ATOM 3742 N N . GLU A 1 460 ? 18.617 13.517 17.403 1.00 76.56 460 GLU A N 1
ATOM 3743 C CA . GLU A 1 460 ? 17.505 14.370 17.807 1.00 76.56 460 GLU A CA 1
ATOM 3744 C C . GLU A 1 460 ? 16.151 13.785 17.376 1.00 76.56 460 GLU A C 1
ATOM 3746 O O . GLU A 1 460 ? 15.215 13.741 18.180 1.00 76.56 460 GLU A O 1
ATOM 3751 N N . MET A 1 461 ? 16.034 13.277 16.149 1.00 72.00 461 MET A N 1
ATOM 3752 C CA . MET A 1 461 ? 14.819 12.610 15.675 1.00 72.00 461 MET A CA 1
ATOM 3753 C C . MET A 1 461 ? 14.473 11.395 16.545 1.00 72.00 461 MET A C 1
ATOM 3755 O O . MET A 1 461 ? 13.341 11.282 17.013 1.00 72.00 461 MET A O 1
ATOM 3759 N N . CYS A 1 462 ? 15.444 10.528 16.844 1.00 72.00 462 CYS A N 1
ATOM 3760 C CA . CYS A 1 462 ? 15.264 9.379 17.739 1.00 72.00 462 CYS A CA 1
ATOM 3761 C C . CYS A 1 462 ? 14.789 9.800 19.139 1.00 72.00 462 CYS A C 1
ATOM 3763 O O . CYS A 1 462 ? 13.917 9.156 19.733 1.00 72.00 462 CYS A O 1
ATOM 3765 N N . SER A 1 463 ? 15.331 10.901 19.661 1.00 71.94 463 SER A N 1
ATOM 3766 C CA . SER A 1 463 ? 14.924 11.472 20.946 1.00 71.94 463 SER A CA 1
ATOM 3767 C C . SER A 1 463 ? 13.472 11.971 20.919 1.00 71.94 463 SER A C 1
ATOM 3769 O O . SER A 1 463 ? 12.690 11.615 21.802 1.00 71.94 463 SER A O 1
ATOM 3771 N N . ASN A 1 464 ? 13.073 12.716 19.880 1.00 74.19 464 ASN A N 1
ATOM 3772 C CA . ASN A 1 464 ? 11.686 13.166 19.694 1.00 74.19 464 ASN A CA 1
ATOM 3773 C C . ASN A 1 464 ? 10.714 11.984 19.545 1.00 74.19 464 ASN A C 1
ATOM 3775 O O . ASN A 1 464 ? 9.674 11.957 20.194 1.00 74.19 464 ASN A O 1
ATOM 3779 N N . ILE A 1 465 ? 11.067 10.967 18.753 1.00 69.88 465 ILE A N 1
ATOM 3780 C CA . ILE A 1 465 ? 10.247 9.757 18.581 1.00 69.88 465 ILE A CA 1
ATOM 3781 C C . ILE A 1 465 ? 10.069 9.027 19.916 1.00 69.88 465 ILE A C 1
ATOM 3783 O O . ILE A 1 465 ? 8.984 8.534 20.218 1.00 69.88 465 ILE A O 1
ATOM 3787 N N . THR A 1 466 ? 11.110 8.985 20.749 1.00 71.50 466 THR A N 1
ATOM 3788 C CA . THR A 1 466 ? 11.020 8.383 22.086 1.00 71.50 466 THR A CA 1
ATOM 3789 C C . THR A 1 466 ? 10.056 9.157 22.989 1.00 71.50 466 THR A C 1
ATOM 3791 O O . THR A 1 466 ? 9.264 8.532 23.695 1.00 71.50 466 THR A O 1
ATOM 3794 N N . ARG A 1 467 ? 10.063 10.498 22.935 1.00 76.50 467 ARG A N 1
ATOM 3795 C CA . ARG A 1 467 ? 9.093 11.336 23.665 1.00 76.50 467 ARG A CA 1
ATOM 3796 C C . ARG A 1 467 ? 7.668 11.138 23.159 1.00 76.50 467 ARG A C 1
ATOM 3798 O O . ARG A 1 467 ? 6.779 10.860 23.957 1.00 76.50 467 ARG A O 1
ATOM 3805 N N . LEU A 1 468 ? 7.472 11.170 21.843 1.00 70.88 468 LEU A N 1
ATOM 3806 C CA . LEU A 1 468 ? 6.184 10.892 21.205 1.00 70.88 468 LEU A CA 1
ATOM 3807 C C . LEU A 1 468 ? 5.646 9.505 21.561 1.00 70.88 468 LEU A C 1
ATOM 3809 O O . LEU A 1 468 ? 4.454 9.354 21.800 1.00 70.88 468 LEU A O 1
ATOM 3813 N N . LYS A 1 469 ? 6.515 8.494 21.653 1.00 71.62 469 LYS A N 1
ATOM 3814 C CA . LYS A 1 469 ? 6.137 7.156 22.117 1.00 71.62 469 LYS A CA 1
ATOM 3815 C C . LYS A 1 469 ? 5.660 7.172 23.570 1.00 71.62 469 LYS A C 1
ATOM 3817 O O . LYS A 1 469 ? 4.682 6.498 23.881 1.00 71.62 469 LYS A O 1
ATOM 3822 N N . GLY A 1 470 ? 6.354 7.903 24.445 1.00 71.50 470 GLY A N 1
ATOM 3823 C CA . GLY A 1 470 ? 5.934 8.099 25.833 1.00 71.50 470 GLY A CA 1
ATOM 3824 C C . GLY A 1 470 ? 4.535 8.707 25.901 1.00 71.50 470 GLY A C 1
ATOM 3825 O O . GLY A 1 470 ? 3.636 8.092 26.468 1.00 71.50 470 GLY A O 1
ATOM 3826 N N . LEU A 1 471 ? 4.335 9.830 25.202 1.00 75.81 471 LEU A N 1
ATOM 3827 C CA . LEU A 1 471 ? 3.037 10.500 25.090 1.00 75.81 471 LEU A CA 1
ATOM 3828 C C . LEU A 1 471 ? 1.955 9.560 24.549 1.00 75.81 471 LEU A C 1
ATOM 3830 O O . LEU A 1 471 ? 0.909 9.417 25.165 1.00 75.81 471 LEU A O 1
ATOM 3834 N N . ALA A 1 472 ? 2.205 8.861 23.441 1.00 69.62 472 ALA A N 1
ATOM 3835 C CA . ALA A 1 472 ? 1.232 7.944 22.850 1.00 69.62 472 ALA A CA 1
ATOM 3836 C C . ALA A 1 472 ? 0.853 6.792 23.796 1.00 69.62 472 ALA A C 1
ATOM 3838 O O . ALA A 1 472 ? -0.311 6.404 23.855 1.00 69.62 472 ALA A O 1
ATOM 3839 N N . SER A 1 473 ? 1.817 6.255 24.552 1.00 72.25 473 SER A N 1
ATOM 3840 C CA . SER A 1 473 ? 1.551 5.213 25.547 1.00 72.25 473 SER A CA 1
ATOM 3841 C C . SER A 1 473 ? 0.680 5.732 26.690 1.00 72.25 473 SER A C 1
ATOM 3843 O O . SER A 1 473 ? -0.246 5.038 27.098 1.00 72.25 473 SER A O 1
ATOM 3845 N N . GLU A 1 474 ? 0.970 6.928 27.205 1.00 74.50 474 GLU A N 1
ATOM 3846 C CA . GLU A 1 474 ? 0.191 7.556 28.278 1.00 74.50 474 GLU A CA 1
ATOM 3847 C C . GLU A 1 474 ? -1.229 7.895 27.805 1.00 74.50 474 GLU A C 1
ATOM 3849 O O . GLU A 1 474 ? -2.204 7.547 28.472 1.00 74.50 474 GLU A O 1
ATOM 3854 N N . LEU A 1 475 ? -1.358 8.467 26.606 1.00 75.94 475 LEU A N 1
ATOM 3855 C CA . LEU A 1 475 ? -2.644 8.738 25.966 1.00 75.94 475 LEU A CA 1
ATOM 3856 C C . LEU A 1 475 ? -3.474 7.466 25.780 1.00 75.94 475 LEU A C 1
ATOM 3858 O O . LEU A 1 475 ? -4.663 7.468 26.085 1.00 75.94 475 LEU A O 1
ATOM 3862 N N . GLY A 1 476 ? -2.851 6.373 25.330 1.00 67.50 476 GLY A N 1
ATOM 3863 C CA . GLY A 1 476 ? -3.516 5.077 25.202 1.00 67.50 476 GLY A CA 1
ATOM 3864 C C . GLY A 1 476 ? -4.067 4.581 26.539 1.00 67.50 476 GLY A C 1
ATOM 3865 O O . GLY A 1 476 ? -5.243 4.243 26.629 1.00 67.50 476 GLY A O 1
ATOM 3866 N N . THR A 1 477 ? -3.254 4.624 27.602 1.00 77.94 477 THR A N 1
ATOM 3867 C CA . THR A 1 477 ? -3.714 4.220 28.942 1.00 77.94 477 THR A CA 1
ATOM 3868 C C . THR A 1 477 ? -4.839 5.103 29.484 1.00 77.94 477 THR A C 1
ATOM 3870 O O . THR A 1 477 ? -5.735 4.604 30.165 1.00 77.94 477 THR A O 1
ATOM 3873 N N . GLU A 1 478 ? -4.821 6.401 29.175 1.00 80.00 478 GLU A N 1
ATOM 3874 C CA . GLU A 1 478 ? -5.875 7.329 29.585 1.00 80.00 478 GLU A CA 1
ATOM 3875 C C . GLU A 1 478 ? -7.185 7.057 28.833 1.00 80.00 478 GLU A C 1
ATOM 3877 O O . GLU A 1 478 ? -8.246 7.014 29.453 1.00 80.00 478 GLU A O 1
ATOM 3882 N N . ILE A 1 479 ? -7.119 6.792 27.524 1.00 77.19 479 ILE A N 1
ATOM 3883 C CA . ILE A 1 479 ? -8.286 6.425 26.709 1.00 77.19 479 ILE A CA 1
ATOM 3884 C C . ILE A 1 479 ? -8.900 5.110 27.196 1.00 77.19 479 ILE A C 1
ATOM 3886 O O . ILE A 1 479 ? -10.115 5.044 27.371 1.00 77.19 479 ILE A O 1
ATOM 3890 N N . ASP A 1 480 ? -8.086 4.087 27.469 1.00 74.75 480 ASP A N 1
ATOM 3891 C CA . ASP A 1 480 ? -8.571 2.817 28.020 1.00 74.75 480 ASP A CA 1
ATOM 3892 C C . ASP A 1 480 ? -9.285 3.040 29.361 1.00 74.75 480 ASP A C 1
ATOM 3894 O O . ASP A 1 480 ? -10.403 2.565 29.568 1.00 74.75 480 ASP A O 1
ATOM 3898 N N . SER A 1 481 ? -8.704 3.862 30.244 1.00 82.81 481 SER A N 1
ATOM 3899 C CA . SER A 1 481 ? -9.349 4.216 31.511 1.00 82.81 481 SER A CA 1
ATOM 3900 C C . SER A 1 481 ? -10.658 4.991 31.322 1.00 82.81 481 SER A C 1
ATOM 3902 O O . SER A 1 481 ? -11.579 4.817 32.125 1.00 82.81 481 SER A O 1
ATOM 3904 N N . GLN A 1 482 ? -10.756 5.861 30.315 1.00 85.94 482 GLN A N 1
ATOM 3905 C CA . GLN A 1 482 ? -11.995 6.576 30.008 1.00 85.94 482 GLN A CA 1
ATOM 3906 C C . GLN A 1 482 ? -13.050 5.655 29.394 1.00 85.94 482 GLN A C 1
ATOM 3908 O O . GLN A 1 482 ? -14.224 5.806 29.722 1.00 85.94 482 GLN A O 1
ATOM 3913 N N . ASN A 1 483 ? -12.660 4.674 28.579 1.00 80.12 483 ASN A N 1
ATOM 3914 C CA . ASN A 1 483 ? -13.570 3.657 28.052 1.00 80.12 483 ASN A CA 1
ATOM 3915 C C . ASN A 1 483 ? -14.202 2.834 29.182 1.00 80.12 483 ASN A C 1
ATOM 3917 O O . ASN A 1 483 ? -15.419 2.647 29.190 1.00 80.12 483 ASN A O 1
ATOM 3921 N N . ASP A 1 484 ? -13.412 2.429 30.180 1.00 83.69 484 ASP A N 1
ATOM 3922 C CA . ASP A 1 484 ? -13.931 1.757 31.378 1.00 83.69 484 ASP A CA 1
ATOM 3923 C C . ASP A 1 484 ? -14.921 2.650 32.147 1.00 83.69 484 ASP A C 1
ATOM 3925 O O . ASP A 1 484 ? -15.977 2.198 32.601 1.00 83.69 484 ASP A O 1
ATOM 3929 N N . LEU A 1 485 ? -14.611 3.946 32.278 1.00 87.81 485 LEU A N 1
ATOM 3930 C CA . LEU A 1 485 ? -15.494 4.917 32.926 1.00 87.81 485 LEU A CA 1
ATOM 3931 C C . LEU A 1 485 ? -16.803 5.111 32.146 1.00 87.81 485 LEU A C 1
ATOM 3933 O O . LEU A 1 485 ? -17.872 5.154 32.750 1.00 87.81 485 LEU A O 1
ATOM 3937 N N . ILE A 1 486 ? -16.740 5.176 30.815 1.00 86.75 486 ILE A N 1
ATOM 3938 C CA . ILE A 1 486 ? -17.913 5.249 29.936 1.00 86.75 486 ILE A CA 1
ATOM 3939 C C . ILE A 1 486 ? -18.767 3.984 30.069 1.00 86.75 486 ILE A C 1
ATOM 3941 O O . ILE A 1 486 ? -19.992 4.095 30.132 1.00 86.75 486 ILE A O 1
ATOM 3945 N N . GLY A 1 487 ? -18.152 2.802 30.168 1.00 81.31 487 GLY A N 1
ATOM 3946 C CA . GLY A 1 487 ? -18.860 1.548 30.441 1.00 81.31 487 GLY A CA 1
ATOM 3947 C C . GLY A 1 487 ? -19.669 1.625 31.738 1.00 81.31 487 GLY A C 1
ATOM 3948 O O . GLY A 1 487 ? -20.881 1.424 31.727 1.00 81.31 487 GLY A O 1
ATOM 3949 N N . ASN A 1 488 ? -19.033 2.055 32.832 1.00 88.56 488 ASN A N 1
ATOM 3950 C CA . ASN A 1 488 ? -19.708 2.236 34.122 1.00 88.56 488 ASN A CA 1
ATOM 3951 C C . ASN A 1 488 ? -20.851 3.264 34.063 1.00 88.56 488 ASN A C 1
ATOM 3953 O O . ASN A 1 488 ? -21.925 3.039 34.622 1.00 88.56 488 ASN A O 1
ATOM 3957 N N . ILE A 1 489 ? -20.635 4.391 33.379 1.00 91.50 489 ILE A N 1
ATOM 3958 C CA . ILE A 1 489 ? -21.658 5.424 33.157 1.00 91.50 489 ILE A CA 1
ATOM 3959 C C . ILE A 1 489 ? -22.843 4.841 32.380 1.00 91.50 489 ILE A C 1
ATOM 3961 O O . ILE A 1 489 ? -23.993 5.099 32.735 1.00 91.50 489 ILE A O 1
ATOM 3965 N N . THR A 1 490 ? -22.573 4.038 31.351 1.00 90.31 490 THR A N 1
ATOM 3966 C CA . THR A 1 490 ? -23.599 3.402 30.513 1.00 90.31 490 THR A CA 1
ATOM 3967 C C . THR A 1 490 ? -24.453 2.443 31.340 1.00 90.31 490 THR A C 1
ATOM 3969 O O . THR A 1 490 ? -25.677 2.579 31.350 1.00 90.31 490 THR A O 1
ATOM 3972 N N . ASP A 1 491 ? -23.826 1.571 32.131 1.00 91.62 491 ASP A N 1
ATOM 3973 C CA . ASP A 1 491 ? -24.524 0.634 33.019 1.00 91.62 491 ASP A CA 1
ATOM 3974 C C . ASP A 1 491 ? -25.380 1.368 34.067 1.00 91.62 491 ASP A C 1
ATOM 3976 O O . ASP A 1 491 ? -26.534 1.009 34.331 1.00 91.62 491 ASP A O 1
ATOM 3980 N N . LYS A 1 492 ? -24.842 2.440 34.668 1.00 93.06 492 LYS A N 1
ATOM 3981 C CA . LYS A 1 492 ? -25.576 3.274 35.635 1.00 93.06 492 LYS A CA 1
ATOM 3982 C C . LYS A 1 492 ? -26.760 3.993 34.994 1.00 93.06 492 LYS A C 1
ATOM 3984 O O . LYS A 1 492 ? -27.797 4.134 35.650 1.00 93.06 492 LYS A O 1
ATOM 3989 N N . ALA A 1 493 ? -26.612 4.461 33.757 1.00 91.44 493 ALA A N 1
ATOM 3990 C CA . ALA A 1 493 ? -27.676 5.117 33.009 1.00 91.44 493 ALA A CA 1
ATOM 3991 C C . ALA A 1 493 ? -28.794 4.129 32.643 1.00 91.44 493 ALA A C 1
ATOM 3993 O O . ALA A 1 493 ? -29.967 4.443 32.851 1.00 91.44 493 ALA A O 1
ATOM 3994 N N . GLU A 1 494 ? -28.453 2.917 32.197 1.00 91.31 494 GLU A N 1
ATOM 3995 C CA . GLU A 1 494 ? -29.431 1.861 31.910 1.00 91.31 494 GLU A CA 1
ATOM 3996 C C . GLU A 1 494 ? -30.204 1.453 33.176 1.00 91.31 494 GLU A C 1
ATOM 3998 O O . GLU A 1 494 ? -31.435 1.361 33.169 1.00 91.31 494 GLU A O 1
ATOM 4003 N N . LEU A 1 495 ? -29.510 1.298 34.310 1.00 90.56 495 LEU A N 1
ATOM 4004 C CA . LEU A 1 495 ? -30.151 1.022 35.599 1.00 90.56 495 LEU A CA 1
ATOM 4005 C C . LEU A 1 495 ? -31.149 2.125 35.994 1.00 90.56 495 LEU A C 1
ATOM 4007 O O . LEU A 1 495 ? -32.251 1.829 36.484 1.00 90.56 495 LEU A O 1
ATOM 4011 N N . ALA A 1 496 ? -30.764 3.389 35.801 1.00 90.25 496 ALA A N 1
ATOM 4012 C CA . ALA A 1 496 ? -31.616 4.532 36.093 1.00 90.25 496 ALA A CA 1
ATOM 4013 C C . ALA A 1 496 ? -32.869 4.515 35.205 1.00 90.25 496 ALA A C 1
ATOM 4015 O O . ALA A 1 496 ? -33.979 4.639 35.727 1.00 90.25 496 ALA A O 1
ATOM 4016 N N . ASP A 1 497 ? -32.714 4.271 33.902 1.00 92.50 497 ASP A N 1
ATOM 4017 C CA . ASP A 1 497 ? -33.819 4.216 32.939 1.00 92.50 497 ASP A CA 1
ATOM 4018 C C . ASP A 1 497 ? -34.819 3.088 33.248 1.00 92.50 497 ASP A C 1
ATOM 4020 O O . ASP A 1 497 ? -36.032 3.318 33.349 1.00 92.50 497 ASP A O 1
ATOM 4024 N N . ILE A 1 498 ? -34.321 1.878 33.532 1.00 91.50 498 ILE A N 1
ATOM 4025 C CA . ILE A 1 498 ? -35.153 0.739 33.951 1.00 91.50 498 ILE A CA 1
ATOM 4026 C C . ILE A 1 498 ? -35.939 1.089 35.222 1.00 91.50 498 ILE A C 1
ATOM 4028 O O . ILE A 1 498 ? -37.138 0.795 35.337 1.00 91.50 498 ILE A O 1
ATOM 4032 N N . THR A 1 499 ? -35.277 1.725 36.191 1.00 89.62 499 THR A N 1
ATOM 4033 C CA . THR A 1 499 ? -35.896 2.094 37.469 1.00 89.62 499 THR A CA 1
ATOM 4034 C C . THR A 1 499 ? -36.969 3.164 37.280 1.00 89.62 499 THR A C 1
ATOM 4036 O O . THR A 1 499 ? -38.076 3.006 37.801 1.00 89.62 499 THR A O 1
ATOM 4039 N N . ILE A 1 500 ? -36.691 4.207 36.496 1.00 90.44 500 ILE A N 1
ATOM 4040 C CA . ILE A 1 500 ? -37.648 5.270 36.158 1.00 90.44 500 ILE A CA 1
ATOM 4041 C C . ILE A 1 500 ? -38.867 4.679 35.449 1.00 90.44 500 ILE A C 1
ATOM 4043 O O . ILE A 1 500 ? -40.004 4.923 35.858 1.00 90.44 500 ILE A O 1
ATOM 4047 N N . THR A 1 501 ? -38.656 3.836 34.438 1.00 91.00 501 THR A N 1
ATOM 4048 C CA . THR A 1 501 ? -39.736 3.186 33.684 1.00 91.00 501 THR A CA 1
ATOM 4049 C C . THR A 1 501 ? -40.635 2.351 34.598 1.00 91.00 501 THR A C 1
ATOM 4051 O O . THR A 1 501 ? -41.870 2.415 34.521 1.00 91.00 501 THR A O 1
ATOM 4054 N N . ARG A 1 502 ? -40.038 1.604 35.535 1.00 90.25 502 ARG A N 1
ATOM 4055 C CA . ARG A 1 502 ? -40.782 0.838 36.545 1.00 90.25 502 ARG A CA 1
ATOM 4056 C C . ARG A 1 502 ? -41.575 1.745 37.490 1.00 90.25 502 ARG A C 1
ATOM 4058 O O . ARG A 1 502 ? -42.748 1.459 37.743 1.00 90.25 502 ARG A O 1
ATOM 4065 N N . GLN A 1 503 ? -40.968 2.820 37.991 1.00 88.50 503 GLN A N 1
ATOM 4066 C CA . GLN A 1 503 ? -41.621 3.785 38.883 1.00 88.50 503 GLN A CA 1
ATOM 4067 C C . GLN A 1 503 ? -42.794 4.486 38.209 1.00 88.50 503 GLN A C 1
ATOM 4069 O O . GLN A 1 503 ? -43.872 4.563 38.796 1.00 88.50 503 GLN A O 1
ATOM 4074 N N . ASN A 1 504 ? -42.629 4.906 36.955 1.00 88.00 504 ASN A N 1
ATOM 4075 C CA . ASN A 1 504 ? -43.689 5.523 36.163 1.00 88.00 504 ASN A CA 1
ATOM 4076 C C . ASN A 1 504 ? -44.876 4.572 35.977 1.00 88.00 504 ASN A C 1
ATOM 4078 O O . ASN A 1 504 ? -46.027 4.962 36.176 1.00 88.00 504 ASN A O 1
ATOM 4082 N N . LYS A 1 505 ? -44.617 3.291 35.682 1.00 89.38 505 LYS A N 1
ATOM 4083 C CA . LYS A 1 505 ? -45.670 2.266 35.585 1.00 89.38 505 LYS A CA 1
ATOM 4084 C C . LYS A 1 505 ? -46.389 2.046 36.916 1.00 89.38 505 LYS A C 1
ATOM 4086 O O . LYS A 1 505 ? -47.605 1.847 36.940 1.00 89.38 505 LYS A O 1
ATOM 4091 N N . ASP A 1 506 ? -45.651 2.061 38.021 1.00 85.81 506 ASP A N 1
ATOM 4092 C CA . ASP A 1 506 ? -46.205 1.902 39.361 1.00 85.81 506 ASP A CA 1
ATOM 4093 C C . ASP A 1 506 ? -47.045 3.108 39.794 1.00 85.81 506 ASP A C 1
ATOM 4095 O O . ASP A 1 506 ? -48.164 2.909 40.267 1.00 85.81 506 ASP A O 1
ATOM 4099 N N . MET A 1 507 ? -46.572 4.336 39.564 1.00 83.62 507 MET A N 1
ATOM 4100 C CA . MET A 1 507 ? -47.354 5.555 39.787 1.00 83.62 507 MET A CA 1
ATOM 4101 C C . MET A 1 507 ? -48.615 5.583 38.927 1.00 83.62 507 MET A C 1
ATOM 4103 O O . MET A 1 507 ? -49.697 5.834 39.448 1.00 83.62 507 MET A O 1
ATOM 4107 N N . ALA A 1 508 ? -48.521 5.248 37.638 1.00 84.81 508 ALA A N 1
ATOM 4108 C CA . ALA A 1 508 ? -49.684 5.216 36.755 1.00 84.81 508 ALA A CA 1
ATOM 4109 C C . ALA A 1 508 ? -50.765 4.232 37.241 1.00 84.81 508 ALA A C 1
ATOM 4111 O O . ALA A 1 508 ? -51.952 4.499 37.078 1.00 84.81 508 ALA A O 1
ATOM 4112 N N . ARG A 1 509 ? -50.387 3.107 37.867 1.00 84.19 509 ARG A N 1
ATOM 4113 C CA . ARG A 1 509 ? -51.346 2.174 38.492 1.00 84.19 509 ARG A CA 1
ATOM 4114 C C . ARG A 1 509 ? -51.965 2.713 39.778 1.00 84.19 509 ARG A C 1
ATOM 4116 O O . ARG A 1 509 ? -53.096 2.342 40.071 1.00 84.19 509 ARG A O 1
ATOM 4123 N N . ILE A 1 510 ? -51.217 3.501 40.551 1.00 79.25 510 ILE A N 1
ATOM 4124 C CA . ILE A 1 510 ? -51.725 4.160 41.761 1.00 79.25 510 ILE A CA 1
ATOM 4125 C C . ILE A 1 510 ? -52.730 5.248 41.371 1.00 79.25 510 ILE A C 1
ATOM 4127 O O . ILE A 1 510 ? -53.755 5.351 42.018 1.00 79.25 510 ILE A O 1
ATOM 4131 N N . LEU A 1 511 ? -52.465 6.003 40.299 1.00 76.56 511 LEU A N 1
ATOM 4132 C CA . LEU A 1 511 ? -53.314 7.108 39.835 1.00 76.56 511 LEU A CA 1
ATOM 4133 C C . LEU A 1 511 ? -54.527 6.666 38.990 1.00 76.56 511 LEU A C 1
ATOM 4135 O O . LEU A 1 511 ? -55.484 7.421 38.868 1.00 76.56 511 LEU A O 1
ATOM 4139 N N . LYS A 1 512 ? -54.488 5.478 38.363 1.00 67.44 512 LYS A N 1
ATOM 4140 C CA . LYS A 1 512 ? -55.615 4.898 37.593 1.00 67.44 512 LYS A CA 1
ATOM 4141 C C . LYS A 1 512 ? -56.595 4.069 38.442 1.00 67.44 512 LYS A C 1
ATOM 4143 O O . LYS A 1 512 ? -57.514 3.474 37.880 1.00 67.44 512 LYS A O 1
ATOM 4148 N N . LYS A 1 513 ? -56.381 3.978 39.753 1.00 50.69 513 LYS A N 1
ATOM 4149 C CA . LYS A 1 513 ? -57.331 3.449 40.740 1.00 50.69 513 LYS A CA 1
ATOM 4150 C C . LYS A 1 513 ? -57.799 4.593 41.615 1.00 50.69 513 LYS A C 1
ATOM 4152 O O . LYS A 1 513 ? -58.959 4.498 42.065 1.00 50.69 513 LYS A O 1
#

Secondary structure (DSSP, 8-state):
--SSSHHHHHHHHHHHSS---------------------EEEETTEEEEHHHHHHHHHHHHHHHGGGHHHHHHHHTTTTHHHHHHHHHHHH---TT-EEEEET-TT-HHHHHHHHHHHHTT--S-EEEEEES-HHHHHHHHHHHHHTT--TTTEEEEE-BTTB--S-TT-EEEEEEES-GGG-S-HHHHHHHHHHHEEEEEEEEEE-----SSHHHHHHHHHHHHHTHHHHHHHHHS-HHHHHHHHHHHHHSPPHHHHHHHHHHTT-----TTS-TT--HHHHHHH---PPP-----PPPHHHHHHHHHHHHHHHHHHHHHHHHHHHHHHHHHHHHHHHHHHHHHHHHHHHHHHHHHHHHHHHHHHHHHHHHHHHHHHHHHHHHHHTT---PPPP-----PPP--------SSSSTTSGGGGGTTTSTTTGGGGS----------HHHHHHHHHHHHHHHHHHHHHHHHHHHHHHHHHHHHHHHHHHHHHHHHHHHHHHHHHHHHHHHHHHT-

pLDDT: mean 71.6, std 22.16, range [24.72, 98.5]

InterPro domains:
  IPR000727 Target SNARE coiled-coil homology domain [PS50192] (313-375)
  IPR000727 Target SNARE coiled-coil homology domain [PS50192] (455-510)
  IPR00072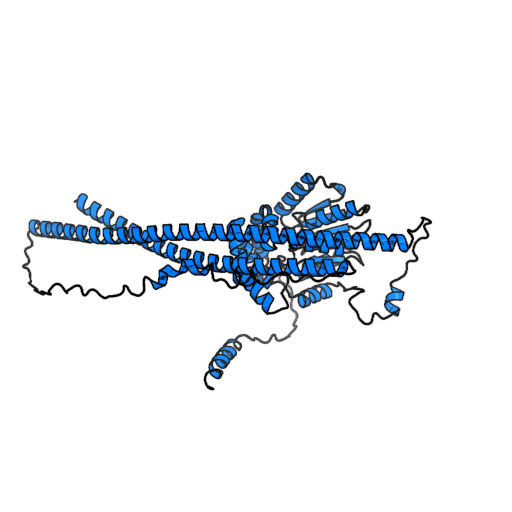7 Target SNARE coiled-coil homology domain [SM00397] (308-375)
  IPR000727 Target SNARE coiled-coil homology domain [SM00397] (443-510)
  IPR004033 UbiE/COQ5 methyltransferase [MF_01813] (48-288)
  IPR004033 UbiE/COQ5 methyltransferase [PS51608] (52-287)
  IPR004033 UbiE/COQ5 methyltransferase [TIGR01934] (57-270)
  IPR023576 UbiE/COQ5 methyltransferase, conserved site [PS01183] (68-83)
  IPR023576 UbiE/COQ5 methyltransferase, conserved site [PS01184] (195-209)
  IPR029063 S-adenosyl-L-methionine-dependent methyltransferase superfamily [G3DSA:3.40.50.150] (63-279)
  IPR029063 S-adenosyl-L-methionine-dependent methyltransferase superfamily [SSF53335] (34-268)